Protein 4IAB (pdb70)

CATH classification: 2.40.128.490

Secondary structure (DSSP, 8-state):
------S------EEEEEEEEE-SSTTS--EEEEEEEEEEE-TTSEEEEE--TTS---EEEEEEEEEEETTEEEEEEEEESS---TTEEEEEEE---TT---EEEEEEE-TT--EEEEEEEEEEEE----S--TT---/-------EEEEEEEEE-SSSSSPPEEEEEEEEEEE-TTSEEEEE--TTS---EEEEEEEEEEETTEEEEEEEEESS---TTEEEEEEE---TT---EEEEEEE-TT--EEEEEEEEEEEE----S--TT---/-PPP---EEEEEEEEE-SSSSS--EEEEEEEEEEE-TTSEEEEE--TTS---EEEEEEEEEEETTEEEEEEEEESS---TTEEEEEEE---TT---EEEEEEE-TTSSEEEEEEEEEEEE----S--TT---/----EEEEEEEEE-SSSSS--EEEEEEEEEEE-TTSEEEEE--TTS---EEEEEEEEEEETTEEEEEEEEESS---TTEEEEEEE---TT---EEEEEEE-TTS-EEEEEEEEEEEE----SPPTT---

Solvent-accessible surface area: 28502 Å² total

Structure (mmCIF, N/CA/C/O backbone):
data_4IAB
#
_entry.id   4IAB
#
_cell.length_a   43.731
_cell.length_b   213.875
_cell.length_c   153.643
_cell.angle_alpha   90.00
_cell.angle_beta   90.00
_cell.angle_gamma   90.00
#
_symmetry.space_group_name_H-M   'C 2 2 21'
#
loop_
_entity.id
_entity.type
_entity.pdbx_description
1 polymer 'hypothetical protein'
2 non-polymer 'UNKNOWN LIGAND'
3 non-polymer GLYCEROL
4 non-polymer DI(HYDROXYETHYL)ETHER
5 water water
#
loop_
_atom_site.group_PDB
_atom_site.id
_atom_site.type_symbol
_atom_site.label_atom_id
_atom_site.label_alt_id
_atom_site.label_comp_id
_atom_site.label_asym_id
_atom_site.label_entity_id
_atom_site.label_seq_id
_atom_site.pdbx_PDB_ins_code
_atom_site.Cartn_x
_atom_site.Cartn_y
_atom_site.Cartn_z
_atom_site.occupancy
_atom_site.B_iso_or_equiv
_atom_site.auth_seq_id
_atom_site.auth_comp_id
_atom_site.auth_asym_id
_atom_site.auth_atom_id
_atom_site.pdbx_PDB_model_num
ATOM 1 N N . GLY A 1 1 ? 7.834 71.055 124.566 1.00 26.86 0 GLY A N 1
ATOM 2 C CA . GLY A 1 1 ? 8.275 71.915 123.442 1.00 28.50 0 GLY A CA 1
ATOM 3 C C . GLY A 1 1 ? 9.000 73.099 123.997 1.00 27.94 0 GLY A C 1
ATOM 4 O O . GLY A 1 1 ? 8.851 73.426 125.198 1.00 29.58 0 GLY A O 1
ATOM 5 N N . GLN A 1 2 ? 9.782 73.730 123.135 1.00 27.06 23 GLN A N 1
ATOM 6 C CA . GLN A 1 2 ? 10.670 74.810 123.528 1.00 25.33 23 GLN A CA 1
ATOM 7 C C . GLN A 1 2 ? 10.257 76.158 122.944 1.00 26.93 23 GLN A C 1
ATOM 8 O O . GLN A 1 2 ? 9.964 76.212 121.743 1.00 28.49 23 GLN A O 1
ATOM 14 N N . GLU A 1 3 ? 10.261 77.234 123.724 1.00 24.37 24 GLU A N 1
ATOM 15 C CA . GLU A 1 3 ? 10.110 78.583 123.096 1.00 26.12 24 GLU A CA 1
ATOM 16 C C . GLU A 1 3 ? 11.297 78.863 122.170 1.00 29.28 24 GLU A C 1
ATOM 17 O O . GLU A 1 3 ? 12.365 78.287 122.323 1.00 27.65 24 GLU A O 1
ATOM 23 N N . SER A 1 4 ? 11.095 79.733 121.186 1.00 28.14 25 SER A N 1
ATOM 24 C CA . SER A 1 4 ? 12.167 80.044 120.250 1.00 32.09 25 SER A CA 1
ATOM 25 C C . SER A 1 4 ? 13.491 80.410 120.952 1.00 31.75 25 SER A C 1
ATOM 26 O O . SER A 1 4 ? 13.501 81.276 121.804 1.00 27.02 25 SER A O 1
ATOM 29 N N . ALA A 1 5 ? 14.584 79.731 120.563 1.00 31.09 26 ALA A N 1
ATOM 30 C CA . ALA A 1 5 ? 15.938 80.025 121.028 1.00 31.93 26 ALA A CA 1
ATOM 31 C C . ALA A 1 5 ? 16.703 80.961 120.082 1.00 34.37 26 ALA A C 1
ATOM 32 O O . ALA A 1 5 ? 17.899 81.202 120.301 1.00 32.95 26 ALA A O 1
ATOM 34 N N . GLU A 1 6 ? 16.020 81.467 119.050 1.00 31.86 27 GLU A N 1
ATOM 35 C CA . GLU A 1 6 ? 16.679 82.212 117.955 1.00 35.06 27 GLU A CA 1
ATOM 36 C C . GLU A 1 6 ? 16.846 83.689 118.297 1.00 34.60 27 GLU A C 1
ATOM 37 O O . GLU A 1 6 ? 16.149 84.562 117.781 1.00 37.28 27 GLU A O 1
ATOM 43 N N . PHE A 1 7 ? 17.797 83.932 119.179 1.00 28.01 28 PHE A N 1
ATOM 44 C CA . PHE A 1 7 ? 18.206 85.252 119.610 1.00 24.53 28 PHE A CA 1
ATOM 45 C C . PHE A 1 7 ? 19.614 85.078 120.127 1.00 23.04 28 PHE A C 1
ATOM 46 O O . PHE A 1 7 ? 20.000 83.984 120.514 1.00 25.54 28 PHE A O 1
ATOM 54 N N . ARG A 1 8 ? 20.368 86.156 120.184 1.00 22.92 29 ARG A N 1
ATOM 55 C CA . ARG A 1 8 ? 21.695 86.109 120.792 1.00 24.04 29 ARG A CA 1
ATOM 56 C C . ARG A 1 8 ? 21.541 86.496 122.257 1.00 20.85 29 ARG A C 1
ATOM 57 O O . ARG A 1 8 ? 21.102 87.605 122.536 1.00 20.71 29 ARG A O 1
ATOM 65 N N . PRO A 1 9 ? 21.804 85.561 123.173 1.00 23.73 30 PRO A N 1
ATOM 66 C CA . PRO A 1 9 ? 21.507 85.875 124.584 1.00 21.13 30 PRO A CA 1
ATOM 67 C C . PRO A 1 9 ? 22.210 87.140 125.084 1.00 22.02 30 PRO A C 1
ATOM 68 O O . PRO A 1 9 ? 23.388 87.345 124.853 1.00 22.91 30 PRO A O 1
ATOM 72 N N . ALA A 1 10 ? 21.437 87.984 125.757 1.00 20.45 31 ALA A N 1
ATOM 73 C CA . ALA A 1 10 ? 21.916 89.205 126.355 1.00 17.75 31 ALA A CA 1
ATOM 74 C C . ALA A 1 10 ? 22.031 88.983 127.850 1.00 19.21 31 ALA A C 1
ATOM 75 O O . ALA A 1 10 ? 21.391 88.054 128.407 1.00 18.78 31 ALA A O 1
ATOM 77 N N . GLU A 1 11 ? 22.748 89.895 128.493 1.00 19.40 32 GLU A N 1
ATOM 78 C CA . GLU A 1 11 ? 23.007 89.786 129.948 1.00 19.70 32 GLU A CA 1
ATOM 79 C C . GLU A 1 11 ? 21.895 90.374 130.776 1.00 19.10 32 GLU A C 1
ATOM 80 O O . GLU A 1 11 ? 22.104 91.332 131.547 1.00 19.41 32 GLU A O 1
ATOM 86 N N . LEU A 1 12 ? 20.714 89.812 130.620 1.00 18.40 33 LEU A N 1
ATOM 87 C CA . LEU A 1 12 ? 19.525 90.317 131.311 1.00 19.28 33 LEU A CA 1
ATOM 88 C C . LEU A 1 12 ? 19.477 89.933 132.783 1.00 17.36 33 LEU A C 1
ATOM 89 O O . LEU A 1 12 ? 18.984 90.699 133.607 1.00 16.32 33 LEU A O 1
ATOM 94 N N . ALA A 1 13 ? 19.910 88.718 133.092 1.00 16.92 34 ALA A N 1
ATOM 95 C CA . ALA A 1 13 ? 19.816 88.230 134.472 1.00 15.61 34 ALA A CA 1
ATOM 96 C C . ALA A 1 13 ? 20.601 89.124 135.416 1.00 16.93 34 ALA A C 1
ATOM 97 O O . ALA A 1 13 ? 21.729 89.498 135.119 1.00 18.89 34 ALA A O 1
ATOM 99 N N . GLY A 1 14 ? 20.003 89.418 136.547 1.00 17.76 35 GLY A N 1
ATOM 100 C CA . GLY A 1 14 ? 20.627 90.324 137.522 1.00 18.46 35 GLY A CA 1
ATOM 101 C C . GLY A 1 14 ? 19.587 90.960 138.412 1.00 16.68 35 GLY A C 1
ATOM 102 O O . GLY A 1 14 ? 18.363 90.755 138.271 1.00 16.08 35 GLY A O 1
ATOM 103 N N . ILE A 1 15 ? 20.083 91.709 139.378 1.00 12.60 36 ILE A N 1
ATOM 104 C CA . ILE A 1 15 ? 19.254 92.582 140.175 1.00 12.98 36 ILE A CA 1
ATOM 105 C C . ILE A 1 15 ? 19.484 93.986 139.633 1.00 15.26 36 ILE A C 1
ATOM 106 O O . ILE A 1 15 ? 20.618 94.447 139.583 1.00 13.04 36 ILE A O 1
ATOM 111 N N . TRP A 1 16 ? 18.424 94.668 139.271 1.00 12.17 37 TRP A N 1
ATOM 112 C CA . TRP A 1 16 ? 18.472 95.961 138.605 1.00 12.60 37 TRP A CA 1
ATOM 113 C C . TRP A 1 16 ? 17.792 97.017 139.471 1.00 13.10 37 TRP A C 1
ATOM 114 O O . TRP A 1 16 ? 16.743 96.739 140.093 1.00 15.99 37 TRP A O 1
ATOM 125 N N . GLN A 1 17 ? 18.386 98.204 139.528 1.00 12.52 38 GLN A N 1
ATOM 126 C CA . GLN A 1 17 ? 17.841 99.281 140.335 1.00 12.81 38 GLN A CA 1
ATOM 127 C C . GLN A 1 17 ? 17.324 100.370 139.434 1.00 15.13 38 GLN A C 1
ATOM 128 O O . GLN A 1 17 ? 18.021 100.849 138.544 1.00 14.17 38 GLN A O 1
ATOM 134 N N . LEU A 1 18 ? 16.087 100.776 139.667 1.00 14.68 39 LEU A N 1
ATOM 135 C CA . LEU A 1 18 ? 15.455 101.799 138.840 1.00 14.26 39 LEU A CA 1
ATOM 136 C C . LEU A 1 18 ? 16.131 103.138 139.107 1.00 14.73 39 LEU A C 1
ATOM 137 O O . LEU A 1 18 ? 16.385 103.465 140.236 1.00 15.48 39 LEU A O 1
ATOM 142 N N . CYS A 1 19 ? 16.413 103.882 138.051 1.00 14.33 40 CYS A N 1
ATOM 143 C CA . CYS A 1 19 ? 16.984 105.201 138.142 1.00 14.36 40 CYS A CA 1
ATOM 144 C C . CYS A 1 19 ? 16.048 106.293 137.614 1.00 14.49 40 CYS A C 1
ATOM 145 O O . CYS A 1 19 ? 15.083 106.057 136.893 1.00 16.89 40 CYS A O 1
ATOM 148 N N . HIS A 1 20 ? 16.352 107.493 138.041 1.00 16.65 41 HIS A N 1
ATOM 149 C CA . HIS A 1 20 ? 15.692 108.656 137.504 1.00 18.70 41 HIS A CA 1
ATOM 150 C C . HIS A 1 20 ? 16.711 109.788 137.333 1.00 17.83 41 HIS A C 1
ATOM 151 O O . HIS A 1 20 ? 17.900 109.597 137.528 1.00 18.39 41 HIS A O 1
ATOM 158 N N . TYR A 1 21 ? 16.225 110.932 136.878 1.00 18.32 42 TYR A N 1
ATOM 159 C CA . TYR A 1 21 ? 17.066 112.024 136.488 1.00 18.64 42 TYR A CA 1
ATOM 160 C C . TYR A 1 21 ? 16.785 113.214 137.401 1.00 20.44 42 TYR A C 1
ATOM 161 O O . TYR A 1 21 ? 15.628 113.631 137.536 1.00 22.23 42 TYR A O 1
ATOM 170 N N . VAL A 1 22 ? 17.844 113.700 138.029 1.00 19.64 43 VAL A N 1
ATOM 171 C CA . VAL A 1 22 ? 17.751 114.694 139.087 1.00 19.86 43 VAL A CA 1
ATOM 172 C C . VAL A 1 22 ? 18.514 115.948 138.725 1.00 21.97 43 VAL A C 1
ATOM 173 O O . VAL A 1 22 ? 19.695 115.903 138.381 1.00 22.22 43 VAL A O 1
ATOM 177 N N . SER A 1 23 ? 17.840 117.076 138.851 1.00 23.10 44 SER A N 1
ATOM 178 C CA A SER A 1 23 ? 18.392 118.370 138.633 0.67 23.40 44 SER A CA 1
ATOM 179 C CA B SER A 1 23 ? 18.404 118.385 138.640 0.33 24.45 44 SER A CA 1
ATOM 180 C C . SER A 1 23 ? 18.101 119.286 139.834 1.00 25.71 44 SER A C 1
ATOM 181 O O . SER A 1 23 ? 17.067 119.175 140.446 1.00 25.37 44 SER A O 1
ATOM 186 N N . GLU A 1 24 ? 19.026 120.163 140.169 1.00 29.33 45 GLU A N 1
ATOM 187 C CA A GLU A 1 24 ? 18.853 121.090 141.293 0.50 32.44 45 GLU A CA 1
ATOM 188 C CA B GLU A 1 24 ? 18.803 121.044 141.323 0.50 32.24 45 GLU A CA 1
ATOM 189 C C . GLU A 1 24 ? 18.094 122.304 140.850 1.00 33.09 45 GLU A C 1
ATOM 190 O O . GLU A 1 24 ? 17.603 123.092 141.686 1.00 36.07 45 GLU A O 1
ATOM 201 N N . ILE A 1 25 ? 18.009 122.455 139.526 1.00 32.97 46 ILE A N 1
ATOM 202 C CA . ILE A 1 25 ? 17.480 123.621 138.837 1.00 38.38 46 ILE A CA 1
ATOM 203 C C . ILE A 1 25 ? 16.229 123.336 137.985 1.00 40.25 46 ILE A C 1
ATOM 204 O O . ILE A 1 25 ? 16.227 122.381 137.192 1.00 38.88 46 ILE A O 1
ATOM 209 N N . PRO A 1 26 ? 15.184 124.197 138.089 1.00 46.33 47 PRO A N 1
ATOM 210 C CA . PRO A 1 26 ? 13.838 123.947 137.488 1.00 48.00 47 PRO A CA 1
ATOM 211 C C . PRO A 1 26 ? 13.823 123.401 136.040 1.00 54.62 47 PRO A C 1
ATOM 212 O O . PRO A 1 26 ? 13.232 122.346 135.776 1.00 65.02 47 PRO A O 1
ATOM 216 N N . ASP A 1 27 ? 14.475 124.082 135.119 1.00 56.68 48 ASP A N 1
ATOM 217 C CA . ASP A 1 27 ? 14.150 123.839 133.701 1.00 66.52 48 ASP A CA 1
ATOM 218 C C . ASP A 1 27 ? 15.261 123.130 132.960 1.00 60.07 48 ASP A C 1
ATOM 219 O O . ASP A 1 27 ? 15.327 123.185 131.736 1.00 65.24 48 ASP A O 1
ATOM 224 N N . VAL A 1 28 ? 16.128 122.461 133.712 1.00 50.31 49 VAL A N 1
ATOM 225 C CA . VAL A 1 28 ? 17.320 121.859 133.170 1.00 45.21 49 VAL A CA 1
ATOM 226 C C . VAL A 1 28 ? 17.214 120.365 133.372 1.00 46.13 49 VAL A C 1
ATOM 227 O O . VAL A 1 28 ? 16.799 119.946 134.455 1.00 39.86 49 VAL A O 1
ATOM 231 N N . PRO A 1 29 ? 17.574 119.566 132.347 1.00 41.52 50 PRO A N 1
ATOM 232 C CA . PRO A 1 29 ? 17.541 118.106 132.503 1.00 40.90 50 PRO A CA 1
ATOM 233 C C . PRO A 1 29 ? 18.541 117.558 133.537 1.00 39.13 50 PRO A C 1
ATOM 234 O O . PRO A 1 29 ? 19.666 118.051 133.690 1.00 37.41 50 PRO A O 1
ATOM 238 N N . GLY A 1 30 ? 18.101 116.524 134.227 1.00 34.92 51 GLY A N 1
ATOM 239 C CA . GLY A 1 30 ? 18.823 115.991 135.349 1.00 31.40 51 GLY A CA 1
ATOM 240 C C . GLY A 1 30 ? 19.847 114.935 134.994 1.00 33.91 51 GLY A C 1
ATOM 241 O O . GLY A 1 30 ? 19.927 114.466 133.846 1.00 29.10 51 GLY A O 1
ATOM 242 N N . ILE A 1 31 ? 20.623 114.546 135.998 1.00 25.90 52 ILE A N 1
ATOM 243 C CA . ILE A 1 31 ? 21.566 113.471 135.811 1.00 26.02 52 ILE A CA 1
ATOM 244 C C . ILE A 1 31 ? 21.049 112.224 136.523 1.00 24.50 52 ILE A C 1
ATOM 245 O O . ILE A 1 31 ? 20.218 112.292 137.443 1.00 22.01 52 ILE A O 1
ATOM 250 N N . LEU A 1 32 ? 21.594 111.093 136.094 1.00 23.23 53 LEU A N 1
ATOM 251 C CA . LEU A 1 32 ? 21.121 109.799 136.518 1.00 20.50 53 LEU A CA 1
ATOM 252 C C . LEU A 1 32 ? 21.396 109.547 137.979 1.00 20.77 53 LEU A C 1
ATOM 253 O O . LEU A 1 32 ? 22.526 109.680 138.433 1.00 21.62 53 LEU A O 1
ATOM 258 N N . LYS A 1 33 ? 20.346 109.202 138.730 1.00 18.99 54 LYS A N 1
ATOM 259 C CA . LYS A 1 33 ? 20.485 108.866 140.134 1.00 18.24 54 LYS A CA 1
ATOM 260 C C . LYS A 1 33 ? 19.638 107.644 140.431 1.00 19.38 54 LYS A C 1
ATOM 261 O O . LYS A 1 33 ? 18.582 107.476 139.845 1.00 17.90 54 LYS A O 1
ATOM 267 N N . PRO A 1 34 ? 20.068 106.805 141.392 1.00 17.18 55 PRO A N 1
ATOM 268 C CA . PRO A 1 34 ? 19.325 105.591 141.708 1.00 17.11 55 PRO A CA 1
ATOM 269 C C . PRO A 1 34 ? 18.094 105.854 142.573 1.00 16.77 55 PRO A C 1
ATOM 270 O O . PRO A 1 34 ? 18.088 106.748 143.446 1.00 19.19 55 PRO A O 1
ATOM 274 N N . SER A 1 35 ? 17.064 105.052 142.385 1.00 18.85 56 SER A N 1
ATOM 275 C CA A SER A 1 35 ? 15.853 105.256 143.199 0.50 17.86 56 SER A CA 1
ATOM 276 C CA B SER A 1 35 ? 15.802 105.191 143.104 0.50 19.08 56 SER A CA 1
ATOM 277 C C . SER A 1 35 ? 15.560 104.025 144.068 1.00 17.92 56 SER A C 1
ATOM 278 O O . SER A 1 35 ? 16.482 103.361 144.490 1.00 22.63 56 SER A O 1
ATOM 283 N N . ASN A 1 36 ? 14.287 103.749 144.380 1.00 18.13 57 ASN A N 1
ATOM 284 C CA . ASN A 1 36 ? 13.914 102.817 145.424 1.00 19.21 57 ASN A CA 1
ATOM 285 C C . ASN A 1 36 ? 13.304 101.508 144.944 1.00 17.68 57 ASN A C 1
ATOM 286 O O . ASN A 1 36 ? 12.811 100.734 145.743 1.00 16.85 57 ASN A O 1
ATOM 291 N N . THR A 1 37 ? 13.388 101.251 143.647 1.00 15.91 58 THR A N 1
ATOM 292 C CA . THR A 1 37 ? 12.689 100.138 143.033 1.00 15.90 58 THR A CA 1
ATOM 293 C C . THR A 1 37 ? 13.705 99.208 142.405 1.00 14.73 58 THR A C 1
ATOM 294 O O . THR A 1 37 ? 14.711 99.663 141.831 1.00 13.45 58 THR A O 1
ATOM 298 N N . PHE A 1 38 ? 13.431 97.906 142.498 1.00 12.05 59 PHE A N 1
ATOM 299 C CA . PHE A 1 38 ? 14.322 96.845 142.008 1.00 12.57 59 PHE A CA 1
ATOM 300 C C . PHE A 1 38 ? 13.573 95.885 141.108 1.00 14.57 59 PHE A C 1
ATOM 301 O O . PHE A 1 38 ? 12.387 95.578 141.345 1.00 14.50 59 PHE A O 1
ATOM 309 N N . LYS A 1 39 ? 14.234 95.445 140.066 1.00 12.34 60 LYS A N 1
ATOM 310 C CA . LYS A 1 39 ? 13.751 94.351 139.222 1.00 13.60 60 LYS A CA 1
ATOM 311 C C . LYS A 1 39 ? 14.750 93.195 139.322 1.00 12.94 60 LYS A C 1
ATOM 312 O O . LYS A 1 39 ? 15.960 93.337 139.006 1.00 15.68 60 LYS A O 1
ATOM 318 N N . VAL A 1 40 ? 14.273 92.058 139.810 1.00 13.47 61 VAL A N 1
ATOM 319 C CA . VAL A 1 40 ? 15.041 90.848 139.841 1.00 12.63 61 VAL A CA 1
ATOM 320 C C . VAL A 1 40 ? 14.688 90.043 138.604 1.00 14.59 61 VAL A C 1
ATOM 321 O O . VAL A 1 40 ? 13.541 89.625 138.451 1.00 17.45 61 VAL A O 1
ATOM 325 N N . LEU A 1 41 ? 15.643 89.933 137.690 1.00 14.12 62 LEU A N 1
ATOM 326 C CA . LEU A 1 41 ? 15.570 89.040 136.528 1.00 14.92 62 LEU A CA 1
ATOM 327 C C . LEU A 1 41 ? 16.404 87.829 136.884 1.00 17.19 62 LEU A C 1
ATOM 328 O O . LEU A 1 41 ? 17.635 87.863 136.826 1.00 15.89 62 LEU A O 1
ATOM 333 N N . SER A 1 42 ? 15.749 86.781 137.325 1.00 16.62 63 SER A N 1
ATOM 334 C CA . SER A 1 42 ? 16.495 85.633 137.882 1.00 18.03 63 SER A CA 1
ATOM 335 C C . SER A 1 42 ? 17.178 84.829 136.791 1.00 19.36 63 SER A C 1
ATOM 336 O O . SER A 1 42 ? 16.789 84.883 135.602 1.00 17.99 63 SER A O 1
ATOM 339 N N . ASP A 1 43 ? 18.215 84.079 137.184 1.00 19.27 64 ASP A N 1
ATOM 340 C CA . ASP A 1 43 ? 18.860 83.130 136.262 1.00 18.78 64 ASP A CA 1
ATOM 341 C C . ASP A 1 43 ? 17.909 82.050 135.751 1.00 20.50 64 ASP A C 1
ATOM 342 O O . ASP A 1 43 ? 18.181 81.407 134.716 1.00 23.07 64 ASP A O 1
ATOM 347 N N . ASP A 1 44 ? 16.816 81.812 136.439 1.00 20.29 65 ASP A N 1
ATOM 348 C CA . ASP A 1 44 ? 15.881 80.745 136.050 1.00 20.06 65 ASP A CA 1
ATOM 349 C C . ASP A 1 44 ? 14.551 81.290 135.497 1.00 19.92 65 ASP A C 1
ATOM 350 O O . ASP A 1 44 ? 13.525 80.614 135.548 1.00 19.33 65 ASP A O 1
ATOM 355 N N . GLY A 1 45 ? 14.606 82.493 134.913 1.00 18.24 66 GLY A N 1
ATOM 356 C CA . GLY A 1 45 ? 13.508 82.990 134.068 1.00 16.71 66 GLY A CA 1
ATOM 357 C C . GLY A 1 45 ? 12.323 83.635 134.728 1.00 16.91 66 GLY A C 1
ATOM 358 O O . GLY A 1 45 ? 11.261 83.778 134.116 1.00 16.51 66 GLY A O 1
ATOM 359 N N . ARG A 1 46 ? 12.488 84.041 135.979 1.00 16.13 67 ARG A N 1
ATOM 360 C CA . ARG A 1 46 ? 11.433 84.700 136.748 1.00 15.67 67 ARG A CA 1
ATOM 361 C C . ARG A 1 46 ? 11.715 86.177 136.916 1.00 14.16 67 ARG A C 1
ATOM 362 O O . ARG A 1 46 ? 12.879 86.568 137.024 1.00 16.18 67 ARG A O 1
ATOM 370 N N . ILE A 1 47 ? 10.663 86.986 136.891 1.00 14.78 68 ILE A N 1
ATOM 371 C CA . ILE A 1 47 ? 10.788 88.428 137.086 1.00 15.44 68 ILE A CA 1
ATOM 372 C C . ILE A 1 47 ? 9.956 88.871 138.282 1.00 14.13 68 ILE A C 1
ATOM 373 O O . ILE A 1 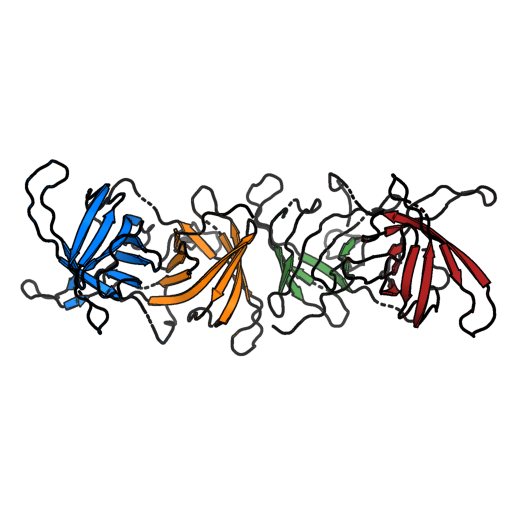47 ? 8.780 88.463 138.457 1.00 15.05 68 ILE A O 1
ATOM 378 N N . VAL A 1 48 ? 10.570 89.701 139.126 1.00 14.46 69 VAL A N 1
ATOM 379 C CA . VAL A 1 48 ? 9.853 90.355 140.221 1.00 14.06 69 VAL A CA 1
ATOM 380 C C . VAL A 1 48 ? 10.273 91.833 140.273 1.00 13.67 69 VAL A C 1
ATOM 381 O O . VAL A 1 48 ? 11.473 92.107 140.273 1.00 14.09 69 VAL A O 1
ATOM 385 N N . ASN A 1 49 ? 9.292 92.743 140.328 1.00 13.31 70 ASN A N 1
ATOM 386 C CA . ASN A 1 49 ? 9.503 94.156 140.618 1.00 13.40 70 ASN A CA 1
ATOM 387 C C . ASN A 1 49 ? 9.098 94.413 142.030 1.00 13.52 70 ASN A C 1
ATOM 388 O O . ASN A 1 49 ? 8.007 93.992 142.449 1.00 13.49 70 ASN A O 1
ATOM 393 N N . PHE A 1 50 ? 9.948 95.100 142.782 1.00 13.54 71 PHE A N 1
ATOM 394 C CA . PHE A 1 50 ? 9.557 95.546 144.119 1.00 13.70 71 PHE A CA 1
ATOM 395 C C . PHE A 1 50 ? 10.197 96.890 144.496 1.00 13.63 71 PHE A C 1
ATOM 396 O O . PHE A 1 50 ? 11.187 97.313 143.925 1.00 15.06 71 PHE A O 1
ATOM 404 N N . THR A 1 51 ? 9.508 97.566 145.405 1.00 16.12 72 THR A N 1
ATOM 405 C CA . THR A 1 51 ? 9.815 98.931 145.817 1.00 15.30 72 THR A CA 1
ATOM 406 C C . THR A 1 51 ? 9.944 99.000 147.326 1.00 16.20 72 THR A C 1
ATOM 407 O O . THR A 1 51 ? 9.125 98.508 148.092 1.00 16.41 72 THR A O 1
ATOM 427 N N . ILE A 1 53 ? 9.998 100.990 150.770 1.00 24.75 74 ILE A N 1
ATOM 428 C CA . ILE A 1 53 ? 9.320 102.117 151.374 1.00 29.16 74 ILE A CA 1
ATOM 429 C C . ILE A 1 53 ? 10.040 102.378 152.664 1.00 32.18 74 ILE A C 1
ATOM 430 O O . ILE A 1 53 ? 9.851 101.618 153.613 1.00 29.36 74 ILE A O 1
ATOM 435 N N . PRO A 1 54 ? 10.899 103.423 152.704 1.00 41.47 75 PRO A N 1
ATOM 436 C CA . PRO A 1 54 ? 11.788 103.715 153.839 1.00 47.34 75 PRO A CA 1
ATOM 437 C C . PRO A 1 54 ? 11.084 103.611 155.185 1.00 41.38 75 PRO A C 1
ATOM 438 O O . PRO A 1 54 ? 9.933 104.057 155.338 1.00 34.77 75 PRO A O 1
ATOM 442 N N . GLY A 1 55 ? 11.739 102.910 156.114 1.00 33.22 76 GLY A N 1
ATOM 443 C CA . GLY A 1 55 ? 11.130 102.647 157.424 1.00 35.56 76 GLY A CA 1
ATOM 444 C C . GLY A 1 55 ? 9.908 101.733 157.458 1.00 31.23 76 GLY A C 1
ATOM 445 O O . GLY A 1 55 ? 9.348 101.514 158.525 1.00 31.10 76 GLY A O 1
ATOM 446 N N . LYS A 1 56 ? 9.490 101.172 156.316 1.00 29.29 77 LYS A N 1
ATOM 447 C CA . LYS A 1 56 ? 8.277 100.336 156.240 1.00 23.99 77 LYS A CA 1
ATOM 448 C C . LYS A 1 56 ? 8.541 99.039 155.429 1.00 21.75 77 LYS A C 1
ATOM 449 O O . LYS A 1 56 ? 9.651 98.887 154.925 1.00 23.16 77 LYS A O 1
ATOM 453 N N . ASP A 1 57 ? 7.531 98.166 155.302 1.00 22.87 78 ASP A N 1
ATOM 454 C CA . ASP A 1 57 ? 7.683 96.922 154.551 1.00 22.19 78 ASP A CA 1
ATOM 455 C C . ASP A 1 57 ? 7.808 97.230 153.062 1.00 21.40 78 ASP A C 1
ATOM 456 O O . ASP A 1 57 ? 7.015 97.990 152.526 1.00 19.43 78 ASP A O 1
ATOM 461 N N . ALA A 1 58 ? 8.793 96.669 152.383 1.00 16.46 79 ALA A N 1
ATOM 462 C CA . ALA A 1 58 ? 8.886 96.778 150.931 1.00 15.67 79 ALA A CA 1
ATOM 463 C C . ALA A 1 58 ? 7.755 96.013 150.314 1.00 15.21 79 ALA A C 1
ATOM 464 O O . ALA A 1 58 ? 7.202 95.106 150.949 1.00 16.35 79 ALA A O 1
ATOM 466 N N . ILE A 1 59 ? 7.407 96.352 149.092 1.00 14.93 80 ILE A N 1
ATOM 467 C CA . ILE A 1 59 ? 6.260 95.709 148.404 1.00 15.73 80 ILE A CA 1
ATOM 468 C C . ILE A 1 59 ? 6.574 95.234 147.004 1.00 15.50 80 ILE A C 1
ATOM 469 O O . ILE A 1 59 ? 7.212 95.927 146.234 1.00 16.95 80 ILE A O 1
ATOM 474 N N . ILE A 1 60 ? 6.149 94.021 146.665 1.00 16.53 81 ILE A N 1
ATOM 475 C CA . ILE A 1 60 ? 6.194 93.565 145.313 1.00 15.62 81 ILE A CA 1
ATOM 476 C C . ILE A 1 60 ? 5.093 94.279 144.521 1.00 15.28 81 ILE A C 1
ATOM 477 O O . ILE A 1 60 ? 3.931 94.364 144.979 1.00 17.16 81 ILE A O 1
ATOM 482 N N . THR A 1 61 ? 5.441 94.793 143.356 1.00 16.07 82 THR A N 1
ATOM 483 C CA . THR A 1 61 ? 4.458 95.502 142.509 1.00 18.43 82 THR A CA 1
ATOM 484 C C . THR A 1 61 ? 4.161 94.762 141.213 1.00 18.36 82 THR A C 1
ATOM 485 O O . THR A 1 61 ? 3.207 95.089 140.548 1.00 19.99 82 THR A O 1
ATOM 489 N N . GLY A 1 62 ? 4.907 93.728 140.907 1.00 18.23 83 GLY A N 1
ATOM 490 C CA . GLY A 1 62 ? 4.673 92.949 139.704 1.00 18.05 83 GLY A CA 1
ATOM 491 C C . GLY A 1 62 ? 5.506 91.711 139.670 1.00 17.91 83 GLY A C 1
ATOM 492 O O . GLY A 1 62 ? 6.635 91.723 140.182 1.00 16.52 83 GLY A O 1
ATOM 493 N N . TYR A 1 63 ? 4.990 90.620 139.129 1.00 18.68 84 TYR A N 1
ATOM 494 C CA . TYR A 1 63 ? 5.828 89.432 138.998 1.00 18.48 84 TYR A CA 1
ATOM 495 C C . TYR A 1 63 ? 5.322 88.571 137.886 1.00 22.88 84 TYR A C 1
ATOM 496 O O . TYR A 1 63 ? 4.148 88.682 137.494 1.00 22.75 84 TYR A O 1
ATOM 505 N N . GLY A 1 64 ? 6.200 87.680 137.451 1.00 18.30 85 GLY A N 1
ATOM 506 C CA . GLY A 1 64 ? 5.876 86.719 136.386 1.00 20.14 85 GLY A CA 1
ATOM 507 C C . GLY A 1 64 ? 7.100 85.989 135.913 1.00 16.77 85 GLY A C 1
ATOM 508 O O . GLY A 1 64 ? 8.035 85.745 136.672 1.00 16.97 85 GLY A O 1
ATOM 509 N N . THR A 1 65 ? 7.102 85.631 134.626 1.00 16.12 86 THR A N 1
ATOM 510 C CA . THR A 1 65 ? 8.225 85.014 133.994 1.00 15.02 86 THR A CA 1
ATOM 511 C C . THR A 1 65 ? 8.736 85.936 132.907 1.00 14.21 86 THR A C 1
ATOM 512 O O . THR A 1 65 ? 8.043 86.864 132.482 1.00 16.76 86 THR A O 1
ATOM 516 N N . TYR A 1 66 ? 9.960 85.685 132.441 1.00 14.40 87 TYR A N 1
ATOM 517 C CA . TYR A 1 66 ? 10.461 86.474 131.294 1.00 15.14 87 TYR A CA 1
ATOM 518 C C . TYR A 1 66 ? 11.204 85.577 130.341 1.00 15.59 87 TYR A C 1
ATOM 519 O O . TYR A 1 66 ? 11.664 84.518 130.707 1.00 16.82 87 TYR A O 1
ATOM 528 N N . GLN A 1 67 ? 11.324 86.046 129.111 1.00 15.65 88 GLN A N 1
ATOM 529 C CA . GLN A 1 67 ? 11.867 85.297 128.011 1.00 15.48 88 GLN A CA 1
ATOM 530 C C . GLN A 1 67 ? 12.419 86.257 126.964 1.00 16.65 88 GLN A C 1
ATOM 531 O O . GLN A 1 67 ? 11.693 87.085 126.421 1.00 17.09 88 GLN A O 1
ATOM 537 N N . GLN A 1 68 ? 13.702 86.137 126.644 1.00 17.50 89 GLN A N 1
ATOM 538 C CA . GLN A 1 68 ? 14.260 86.924 125.567 1.00 17.70 89 GLN A CA 1
ATOM 539 C C . GLN A 1 68 ? 13.621 86.469 124.230 1.00 17.81 89 GLN A C 1
ATOM 540 O O . GLN A 1 68 ? 13.394 85.272 123.994 1.00 18.53 89 GLN A O 1
ATOM 546 N N . LEU A 1 69 ? 13.388 87.440 123.365 1.00 17.66 90 LEU A N 1
ATOM 547 C CA . LEU A 1 69 ? 12.701 87.222 122.084 1.00 19.56 90 LEU A CA 1
ATOM 548 C C . LEU A 1 69 ? 13.579 87.466 120.889 1.00 21.60 90 LEU A C 1
ATOM 549 O O . LEU A 1 69 ? 13.565 86.696 119.924 1.00 22.06 90 LEU A O 1
ATOM 554 N N . THR A 1 70 ? 14.320 88.560 120.945 1.00 20.90 91 THR A N 1
ATOM 555 C CA . THR A 1 70 ? 15.245 88.951 119.897 1.00 22.75 91 THR A CA 1
ATOM 556 C C . THR A 1 70 ? 16.523 89.453 120.537 1.00 22.09 91 THR A C 1
ATOM 557 O O . THR A 1 70 ? 16.656 89.463 121.767 1.00 19.99 91 THR A O 1
ATOM 561 N N . ASP A 1 71 ? 17.491 89.849 119.718 1.00 22.01 92 ASP A N 1
ATOM 562 C CA . ASP A 1 71 ? 18.733 90.353 120.272 1.00 19.84 92 ASP A CA 1
ATOM 563 C C . ASP A 1 71 ? 18.518 91.556 121.194 1.00 21.20 92 ASP A C 1
ATOM 564 O O . ASP A 1 71 ? 19.312 91.754 122.122 1.00 22.67 92 ASP A O 1
ATOM 569 N N . ASN A 1 72 ? 17.468 92.346 120.968 1.00 21.14 93 ASN A N 1
ATOM 570 C CA A ASN A 1 72 ? 17.226 93.495 121.850 0.67 19.55 93 ASN A CA 1
ATOM 571 C CA B ASN A 1 72 ? 17.209 93.545 121.753 0.33 19.62 93 ASN A CA 1
ATOM 572 C C . ASN A 1 72 ? 15.789 93.657 122.334 1.00 17.68 93 ASN A C 1
ATOM 573 O O . ASN A 1 72 ? 15.332 94.762 122.606 1.00 18.27 93 ASN A O 1
ATOM 582 N N . SER A 1 73 ? 15.105 92.529 122.533 1.00 19.85 94 SER A N 1
ATOM 583 C CA . SER A 1 73 ? 13.796 92.588 123.185 1.00 18.46 94 SER A CA 1
ATOM 584 C C . SER A 1 73 ? 13.553 91.335 123.961 1.00 17.84 94 SER A C 1
ATOM 585 O O . SER A 1 73 ? 14.069 90.252 123.618 1.00 18.44 94 SER A O 1
ATOM 588 N N . TYR A 1 74 ? 12.764 91.501 125.009 1.00 17.15 95 TYR A N 1
ATOM 589 C CA . TYR A 1 74 ? 12.301 90.381 125.823 1.00 17.77 95 TYR A CA 1
ATOM 590 C C . TYR A 1 74 ? 10.866 90.630 126.256 1.00 19.29 95 TYR A C 1
ATOM 591 O O . TYR A 1 74 ? 10.395 91.782 126.216 1.00 19.54 95 TYR A O 1
ATOM 600 N N . LYS A 1 75 ? 10.170 89.549 126.610 1.00 17.39 96 LYS A N 1
ATOM 601 C CA . LYS A 1 75 ? 8.822 89.677 127.177 1.00 17.74 96 LYS A CA 1
ATOM 602 C C . LYS A 1 75 ? 8.814 89.353 128.665 1.00 17.40 96 LYS A C 1
ATOM 603 O O . LYS A 1 75 ? 9.555 88.472 129.137 1.00 16.98 96 LYS A O 1
ATOM 609 N N . GLU A 1 76 ? 7.947 90.082 129.367 1.00 17.39 97 GLU A N 1
ATOM 610 C CA . GLU A 1 76 ? 7.530 89.782 130.734 1.00 16.59 97 GLU A CA 1
ATOM 611 C C . GLU A 1 76 ? 6.128 89.251 130.620 1.00 17.81 97 GLU A C 1
ATOM 612 O O . GLU A 1 76 ? 5.239 89.948 130.132 1.00 18.05 97 GLU A O 1
ATOM 618 N N . SER A 1 77 ? 5.959 88.011 131.041 1.00 18.50 98 SER A N 1
ATOM 619 C CA . SER A 1 77 ? 4.651 87.410 131.102 1.00 19.95 98 SER A CA 1
ATOM 620 C C . SER A 1 77 ? 4.159 87.641 132.516 1.00 20.64 98 SER A C 1
ATOM 621 O O . SER A 1 77 ? 4.518 86.929 133.440 1.00 19.81 98 SER A O 1
ATOM 624 N N . ILE A 1 78 ? 3.360 88.700 132.648 1.00 21.65 99 ILE A N 1
ATOM 625 C CA . ILE A 1 78 ? 2.998 89.256 133.944 1.00 22.95 99 ILE A CA 1
ATOM 626 C C . ILE A 1 78 ? 1.788 88.522 134.455 1.00 24.49 99 ILE A C 1
ATOM 627 O O . ILE A 1 78 ? 0.780 88.473 133.789 1.00 27.45 99 ILE A O 1
ATOM 632 N N . GLU A 1 79 ? 1.869 87.999 135.666 1.00 22.96 100 GLU A N 1
ATOM 633 C CA A GLU A 1 79 ? 0.729 87.425 136.342 0.33 23.71 100 GLU A CA 1
ATOM 634 C CA B GLU A 1 79 ? 0.715 87.412 136.307 0.67 24.52 100 GLU A CA 1
ATOM 635 C C . GLU A 1 79 ? -0.114 88.574 136.872 1.00 25.32 100 GLU A C 1
ATOM 636 O O . GLU A 1 79 ? -1.263 88.764 136.490 1.00 28.95 100 GLU A O 1
ATOM 647 N N . LYS A 1 80 ? 0.471 89.367 137.758 1.00 25.11 101 LYS A N 1
ATOM 648 C CA . LYS A 1 80 ? -0.256 90.488 138.340 1.00 25.99 101 LYS A CA 1
ATOM 649 C C . LYS A 1 80 ? 0.702 91.652 138.483 1.00 23.65 101 LYS A C 1
ATOM 650 O O . LYS A 1 80 ? 1.889 91.461 138.722 1.00 21.95 101 LYS A O 1
ATOM 656 N N . ASN A 1 81 ? 0.194 92.847 138.210 1.00 22.91 102 ASN A N 1
ATOM 657 C CA . ASN A 1 81 ? 0.987 94.051 138.307 1.00 20.18 102 ASN A CA 1
ATOM 658 C C . ASN A 1 81 ? 0.110 95.111 138.909 1.00 21.70 102 ASN A C 1
ATOM 659 O O . ASN A 1 81 ? -0.813 95.569 138.264 1.00 24.38 102 ASN A O 1
ATOM 664 N N . ILE A 1 82 ? 0.376 95.499 140.152 1.00 20.83 103 ILE A N 1
ATOM 665 C CA . ILE A 1 82 ? -0.470 96.524 140.785 1.00 21.47 103 ILE A CA 1
ATOM 666 C C . ILE A 1 82 ? -0.071 97.946 140.392 1.00 23.17 103 ILE A C 1
ATOM 667 O O . ILE A 1 82 ? -0.865 98.862 140.572 1.00 23.55 103 ILE A O 1
ATOM 672 N N . HIS A 1 83 ? 1.129 98.124 139.847 1.00 22.16 104 HIS A N 1
ATOM 673 C CA . HIS A 1 83 ? 1.552 99.428 139.292 1.00 22.73 104 HIS A CA 1
ATOM 674 C C . HIS A 1 83 ? 0.850 99.707 137.951 1.00 24.27 104 HIS A C 1
ATOM 675 O O . HIS A 1 83 ? 0.314 100.791 137.722 1.00 26.53 104 HIS A O 1
ATOM 682 N N . LEU A 1 84 ? 0.780 98.670 137.119 1.00 23.17 105 LEU A N 1
ATOM 683 C CA . LEU A 1 84 ? 0.215 98.712 135.800 1.00 24.13 105 LEU A CA 1
ATOM 684 C C . LEU A 1 84 ? -0.793 97.562 135.593 1.00 25.23 105 LEU A C 1
ATOM 685 O O . LEU A 1 84 ? -0.508 96.569 134.928 1.00 24.63 105 LEU A O 1
ATOM 690 N N . PRO A 1 85 ? -2.000 97.712 136.147 1.00 24.49 106 PRO A N 1
ATOM 691 C CA . PRO A 1 85 ? -2.951 96.575 136.170 1.00 28.44 106 PRO A CA 1
ATOM 692 C C . PRO A 1 85 ? -3.449 96.150 134.767 1.00 30.27 106 PRO A C 1
ATOM 693 O O . PRO A 1 85 ? -3.902 95.014 134.620 1.00 31.09 106 PRO A O 1
ATOM 710 N N . LEU A 1 87 ? -1.672 95.321 132.458 1.00 33.73 108 LEU A N 1
ATOM 711 C CA . LEU A 1 87 ? -0.791 94.213 132.042 1.00 34.69 108 LEU A CA 1
ATOM 712 C C . LEU A 1 87 ? -1.078 92.831 132.686 1.00 34.36 108 LEU A C 1
ATOM 713 O O . LEU A 1 87 ? -0.390 91.841 132.377 1.00 31.07 108 LEU A O 1
ATOM 718 N N . ASP A 1 88 ? -2.064 92.732 133.578 1.00 31.28 109 ASP A N 1
ATOM 719 C CA . ASP A 1 88 ? -2.318 91.441 134.240 1.00 34.35 109 ASP A CA 1
ATOM 720 C C . ASP A 1 88 ? -2.664 90.339 133.239 1.00 35.25 109 ASP A C 1
ATOM 721 O O . ASP A 1 88 ? -3.498 90.539 132.355 1.00 34.09 109 ASP A O 1
ATOM 726 N N . HIS A 1 89 ? -1.992 89.201 133.390 1.00 30.21 110 HIS A N 1
ATOM 727 C CA . HIS A 1 89 ? -2.189 88.019 132.541 1.00 32.28 110 HIS A CA 1
ATOM 728 C C . HIS A 1 89 ? -1.920 88.300 131.073 1.00 33.68 110 HIS A C 1
ATOM 729 O O . HIS A 1 89 ? -2.470 87.646 130.193 1.00 33.39 110 HIS A O 1
ATOM 736 N N . LYS A 1 90 ? -1.043 89.262 130.819 1.00 30.56 111 LYS A N 1
ATOM 737 C CA . LYS A 1 90 ? -0.637 89.592 129.480 1.00 33.22 111 LYS A CA 1
ATOM 738 C C . LYS A 1 90 ? 0.902 89.623 129.359 1.00 28.13 111 LYS A C 1
ATOM 739 O O . LYS A 1 90 ? 1.656 89.644 130.362 1.00 27.50 111 LYS A O 1
ATOM 743 N N . ASP A 1 91 ? 1.351 89.602 128.107 1.00 27.13 112 ASP A N 1
ATOM 744 C CA . ASP A 1 91 ? 2.757 89.772 127.805 1.00 27.29 112 ASP A CA 1
ATOM 745 C C . ASP A 1 91 ? 3.035 91.217 127.552 1.00 28.26 112 ASP A C 1
ATOM 746 O O . ASP A 1 91 ? 2.250 91.889 126.876 1.00 29.94 112 ASP A O 1
ATOM 751 N N . ASN A 1 92 ? 4.122 91.709 128.100 1.00 23.20 113 ASN A N 1
ATOM 752 C CA . ASN A 1 92 ? 4.599 93.030 127.797 1.00 22.82 113 ASN A CA 1
ATOM 753 C C . ASN A 1 92 ? 5.933 92.840 127.098 1.00 22.11 113 ASN A C 1
ATOM 754 O O . ASN A 1 92 ? 6.818 92.150 127.614 1.00 22.35 113 ASN A O 1
ATOM 759 N N . ILE A 1 93 ? 6.092 93.438 125.926 1.00 20.66 114 ILE A N 1
ATOM 760 C CA . ILE A 1 93 ? 7.380 93.332 125.206 1.00 20.80 114 ILE A CA 1
ATOM 761 C C . ILE A 1 93 ? 8.244 94.560 125.492 1.00 19.63 114 ILE A C 1
ATOM 762 O O . ILE A 1 93 ? 7.820 95.712 125.251 1.00 22.64 114 ILE A O 1
ATOM 767 N N . LEU A 1 94 ? 9.449 94.326 126.004 1.00 20.21 115 LEU A N 1
ATOM 768 C CA . LEU A 1 94 ? 10.375 95.406 126.366 1.00 19.66 115 LEU A CA 1
ATOM 769 C C . LEU A 1 94 ? 11.516 95.402 125.390 1.00 18.80 115 LEU A C 1
ATOM 770 O O . LEU A 1 94 ? 12.167 94.383 125.201 1.00 20.83 115 LEU A O 1
ATOM 775 N N . GLU A 1 95 ? 11.745 96.531 124.721 1.00 17.95 116 GLU A N 1
ATOM 776 C CA . GLU A 1 95 ? 12.940 96.699 123.917 1.00 20.11 116 GLU A CA 1
ATOM 777 C C . GLU A 1 95 ? 14.011 97.230 124.850 1.00 19.84 116 GLU A C 1
ATOM 778 O O . GLU A 1 95 ? 13.737 98.156 125.622 1.00 19.97 116 GLU A O 1
ATOM 784 N N . PHE A 1 96 ? 15.225 96.688 124.761 1.00 20.39 117 PHE A N 1
ATOM 785 C CA . PHE A 1 96 ? 16.306 97.071 125.650 1.00 17.71 117 PHE A CA 1
ATOM 786 C C . PHE A 1 96 ? 17.633 97.358 124.970 1.00 20.36 117 PHE A C 1
ATOM 787 O O . PHE A 1 96 ? 17.899 96.918 123.868 1.00 19.13 117 PHE A O 1
ATOM 795 N N . GLU A 1 97 ? 18.408 98.155 125.682 1.00 19.41 118 GLU A N 1
ATOM 796 C CA A GLU A 1 97 ? 19.774 98.441 125.358 0.50 20.54 118 GLU A CA 1
ATOM 797 C CA B GLU A 1 97 ? 19.777 98.486 125.366 0.50 20.87 118 GLU A CA 1
ATOM 798 C C . GLU A 1 97 ? 20.571 98.361 126.643 1.00 21.08 118 GLU A C 1
ATOM 799 O O . GLU A 1 97 ? 20.278 99.094 127.583 1.00 20.15 118 GLU A O 1
ATOM 810 N N . ILE A 1 98 ? 21.548 97.449 126.683 1.00 20.29 119 ILE A N 1
ATOM 811 C CA . ILE A 1 98 ? 22.385 97.236 127.860 1.00 21.95 119 ILE A CA 1
ATOM 812 C C . ILE A 1 98 ? 23.803 97.728 127.587 1.00 29.13 119 ILE A C 1
ATOM 813 O O . ILE A 1 98 ? 24.493 97.215 126.681 1.00 26.98 119 ILE A O 1
ATOM 818 N N . GLY A 1 99 ? 24.240 98.710 128.360 1.00 26.97 120 GLY A N 1
ATOM 819 C CA . GLY A 1 99 ? 25.591 99.267 128.203 1.00 29.77 120 GLY A CA 1
ATOM 820 C C . GLY A 1 99 ? 26.646 98.529 129.018 1.00 27.82 120 GLY A C 1
ATOM 821 O O . GLY A 1 99 ? 26.364 97.948 130.066 1.00 28.18 120 GLY A O 1
ATOM 822 N N . ASP A 1 100 ? 27.893 98.576 128.563 1.00 32.34 121 ASP A N 1
ATOM 823 C CA . ASP A 1 100 ? 28.976 97.991 129.384 1.00 30.27 121 ASP A CA 1
ATOM 824 C C . ASP A 1 100 ? 29.141 98.710 130.720 1.00 32.04 121 ASP A C 1
ATOM 825 O O . ASP A 1 100 ? 29.788 98.164 131.619 1.00 33.97 121 ASP A O 1
ATOM 830 N N . ASP A 1 101 ? 28.595 99.931 130.842 1.00 25.05 122 ASP A N 1
ATOM 831 C CA . ASP A 1 101 ? 28.564 100.648 132.143 1.00 24.59 122 ASP A CA 1
ATOM 832 C C . ASP A 1 101 ? 27.492 100.153 133.135 1.00 23.41 122 ASP A C 1
ATOM 833 O O . ASP A 1 101 ? 27.334 100.719 134.216 1.00 26.82 122 ASP A O 1
ATOM 838 N N . GLY A 1 102 ? 26.765 99.118 132.761 1.00 24.12 123 GLY A N 1
ATOM 839 C CA . GLY A 1 102 ? 25.779 98.525 133.663 1.00 23.32 123 GLY A CA 1
ATOM 840 C C . GLY A 1 102 ? 24.436 99.240 133.648 1.00 20.53 123 GLY A C 1
ATOM 841 O O . GLY A 1 102 ? 23.550 98.871 134.404 1.00 18.51 123 GLY A O 1
ATOM 842 N N . VAL A 1 103 ? 24.263 100.212 132.741 1.00 20.83 124 VAL A N 1
ATOM 843 C CA . VAL A 1 103 ? 23.009 100.914 132.592 1.00 18.11 124 VAL A CA 1
ATOM 844 C C . VAL A 1 103 ? 22.196 100.243 131.473 1.00 20.23 124 VAL A C 1
ATOM 845 O O . VAL A 1 103 ? 22.680 100.054 130.353 1.00 20.91 124 VAL A O 1
ATOM 857 N N . TYR A 1 105 ? 18.541 100.607 129.351 1.00 17.59 126 TYR A N 1
ATOM 858 C CA . TYR A 1 105 ? 17.389 101.369 128.949 1.00 18.59 126 TYR A CA 1
ATOM 859 C C . TYR A 1 105 ? 16.334 100.419 128.440 1.00 20.24 126 TYR A C 1
ATOM 860 O O . TYR A 1 105 ? 16.639 99.534 127.624 1.00 20.50 126 TYR A O 1
ATOM 869 N N . LEU A 1 106 ? 15.110 100.589 128.921 1.00 18.18 127 LEU A N 1
ATOM 870 C CA . LEU A 1 106 ? 13.961 99.777 128.551 1.00 20.96 127 LEU A CA 1
ATOM 871 C C . LEU A 1 106 ? 12.887 100.695 128.003 1.00 20.72 127 LEU A C 1
ATOM 872 O O . LEU A 1 106 ? 12.688 101.830 128.501 1.00 20.11 127 LEU A O 1
ATOM 877 N N . LYS A 1 107 ? 12.167 100.221 127.003 1.00 19.50 128 LYS A N 1
ATOM 878 C CA . LYS A 1 107 ? 10.948 100.885 126.601 1.00 20.50 128 LYS A CA 1
ATOM 879 C C . LYS A 1 107 ? 9.898 99.832 126.201 1.00 21.24 128 LYS A C 1
ATOM 880 O O . LYS A 1 107 ? 10.218 98.746 125.743 1.00 20.97 128 LYS A O 1
ATOM 886 N N . TYR A 1 108 ? 8.640 100.171 126.449 1.00 20.24 129 TYR A N 1
ATOM 887 C CA . TYR A 1 108 ? 7.507 99.307 126.139 1.00 24.30 129 TYR A CA 1
ATOM 888 C C . TYR A 1 108 ? 6.293 100.188 125.846 1.00 22.58 129 TYR A C 1
ATOM 889 O O . TYR A 1 108 ? 6.197 101.325 126.364 1.00 23.08 129 TYR A O 1
ATOM 898 N N . PHE A 1 109 ? 5.383 99.643 125.032 1.00 25.71 130 PHE A N 1
ATOM 899 C CA . PHE A 1 109 ? 4.188 100.299 124.528 1.00 30.53 130 PHE A CA 1
ATOM 900 C C . PHE A 1 109 ? 2.925 99.736 125.152 1.00 31.32 130 PHE A C 1
ATOM 901 O O . PHE A 1 109 ? 2.790 98.515 125.246 1.00 32.39 130 PHE A O 1
ATOM 909 N N . ILE A 1 110 ? 2.016 100.599 125.608 1.00 32.24 131 ILE A N 1
ATOM 910 C CA . ILE A 1 110 ? 0.721 100.140 126.135 1.00 33.49 131 ILE A CA 1
ATOM 911 C C . ILE A 1 110 ? -0.417 100.849 125.404 1.00 36.17 131 ILE A C 1
ATOM 912 O O . ILE A 1 110 ? -0.456 102.069 125.370 1.00 35.98 131 ILE A O 1
ATOM 917 N N . ALA A 1 111 ? -1.336 100.071 124.836 1.00 40.52 132 ALA A N 1
ATOM 918 C CA . ALA A 1 111 ? -2.387 100.592 123.945 1.00 43.38 132 ALA A CA 1
ATOM 919 C C . ALA A 1 111 ? -3.580 101.193 124.701 1.00 47.01 132 ALA A C 1
ATOM 920 O O . ALA A 1 111 ? -3.988 102.314 124.399 1.00 48.13 132 ALA A O 1
ATOM 922 N N . LYS A 1 112 ? -4.100 100.449 125.685 1.00 43.69 133 LYS A N 1
ATOM 923 C CA . LYS A 1 112 ? -5.338 100.781 126.399 1.00 42.38 133 LYS A CA 1
ATOM 924 C C . LYS A 1 112 ? -5.159 100.669 127.896 1.00 43.93 133 LYS A C 1
ATOM 925 O O . LYS A 1 112 ? -4.376 99.814 128.364 1.00 39.67 133 LYS A O 1
ATOM 929 N N . ASP A 1 113 ? -5.849 101.509 128.673 1.00 40.65 134 ASP A N 1
ATOM 930 C CA . ASP A 1 113 ? -5.831 101.337 130.145 1.00 44.87 134 ASP A CA 1
ATOM 931 C C . ASP A 1 113 ? -6.840 100.254 130.529 1.00 43.71 134 ASP A C 1
ATOM 932 O O . ASP A 1 113 ? -7.463 99.649 129.649 1.00 38.79 134 ASP A O 1
ATOM 937 N N . LEU A 1 114 ? -6.984 100.006 131.830 1.00 47.57 135 LEU A N 1
ATOM 938 C CA . LEU A 1 114 ? -7.821 98.914 132.316 1.00 53.58 135 LEU A CA 1
ATOM 939 C C . LEU A 1 114 ? -9.299 99.150 131.975 1.00 52.26 135 LEU A C 1
ATOM 940 O O . LEU A 1 114 ? -10.038 98.205 131.710 1.00 60.14 135 LEU A O 1
ATOM 945 N N . ASN A 1 115 ? -9.704 100.419 131.943 1.00 47.41 136 ASN A N 1
ATOM 946 C CA . ASN A 1 115 ? -11.066 100.792 131.566 1.00 51.46 136 ASN A CA 1
ATOM 947 C C . ASN A 1 115 ? -11.288 100.860 130.048 1.00 48.01 136 ASN A C 1
ATOM 948 O O . ASN A 1 115 ? -12.322 101.302 129.633 1.00 45.08 136 ASN A O 1
ATOM 953 N N . GLY A 1 116 ? -10.306 100.440 129.237 1.00 44.77 137 GLY A N 1
ATOM 954 C CA . GLY A 1 116 ? -10.459 100.415 127.775 1.00 46.68 137 GLY A CA 1
ATOM 955 C C . GLY A 1 116 ? -10.206 101.738 127.053 1.00 52.14 137 GLY A C 1
ATOM 956 O O . GLY A 1 116 ? -10.246 101.793 125.816 1.00 52.59 137 GLY A O 1
ATOM 957 N N . ASN A 1 117 ? -9.932 102.804 127.811 1.00 55.70 138 ASN A N 1
ATOM 958 C CA . ASN A 1 117 ? -9.529 104.082 127.231 1.00 62.28 138 ASN A CA 1
ATOM 959 C C . ASN A 1 117 ? -8.224 103.990 126.444 1.00 66.15 138 ASN A C 1
ATOM 960 O O . ASN A 1 117 ? -7.278 103.321 126.892 1.00 52.36 138 ASN A O 1
ATOM 965 N N . GLU A 1 118 ? -8.187 104.657 125.285 1.00 69.67 139 GLU A N 1
ATOM 966 C CA . GLU A 1 118 ? -6.989 104.751 124.442 1.00 68.05 139 GLU A CA 1
ATOM 967 C C . GLU A 1 118 ? -5.845 105.419 125.181 1.00 62.55 139 GLU A C 1
ATOM 968 O O . GLU A 1 118 ? -6.023 106.461 125.810 1.00 59.31 139 GLU A O 1
ATOM 974 N N . LEU A 1 119 ? -4.675 104.791 125.120 1.00 59.06 140 LEU A N 1
ATOM 975 C CA . LEU A 1 119 ? -3.497 105.270 125.821 1.00 54.74 140 LEU A CA 1
ATOM 976 C C . LEU A 1 119 ? -2.331 105.473 124.852 1.00 49.76 140 LEU A C 1
ATOM 977 O O . LEU A 1 119 ? -1.731 106.537 124.822 1.00 52.52 140 LEU A O 1
ATOM 982 N N . ASN A 1 120 ? -2.031 104.428 124.079 1.00 49.42 141 ASN A N 1
ATOM 983 C CA . ASN A 1 120 ? -1.041 104.436 122.988 1.00 48.00 141 ASN A CA 1
ATOM 984 C C . ASN A 1 120 ? 0.252 105.168 123.359 1.00 50.76 141 ASN A C 1
ATOM 985 O O . ASN A 1 120 ? 0.725 106.050 122.654 1.00 47.60 141 ASN A O 1
ATOM 990 N N . THR A 1 121 ? 0.816 104.744 124.476 1.00 45.20 142 THR A N 1
ATOM 991 C CA . THR A 1 121 ? 1.925 105.421 125.108 1.00 42.21 142 THR A CA 1
ATOM 992 C C . THR A 1 121 ? 3.121 104.493 125.204 1.00 38.60 142 THR A C 1
ATOM 993 O O . THR A 1 121 ? 2.986 103.336 125.613 1.00 30.35 142 THR A O 1
ATOM 997 N N . TRP A 1 122 ? 4.268 105.003 124.769 1.00 32.61 143 TRP A N 1
ATOM 998 C CA . TRP A 1 122 ? 5.559 104.394 125.065 1.00 30.15 143 TRP A CA 1
ATOM 999 C C . TRP A 1 122 ? 6.026 104.801 126.430 1.00 28.50 143 TRP A C 1
ATOM 1000 O O . TRP A 1 122 ? 6.030 105.979 126.770 1.00 31.91 143 TRP A O 1
ATOM 1011 N N A PHE A 1 123 ? 6.375 103.810 127.244 0.50 26.50 144 PHE A N 1
ATOM 1012 N N B PHE A 1 123 ? 6.484 103.833 127.202 0.50 25.38 144 PHE A N 1
ATOM 1013 C CA A PHE A 1 123 ? 7.023 104.022 128.519 0.50 23.86 144 PHE A CA 1
ATOM 1014 C CA B PHE A 1 123 ? 7.029 104.106 128.511 0.50 22.76 144 PHE A CA 1
ATOM 1015 C C A PHE A 1 123 ? 8.52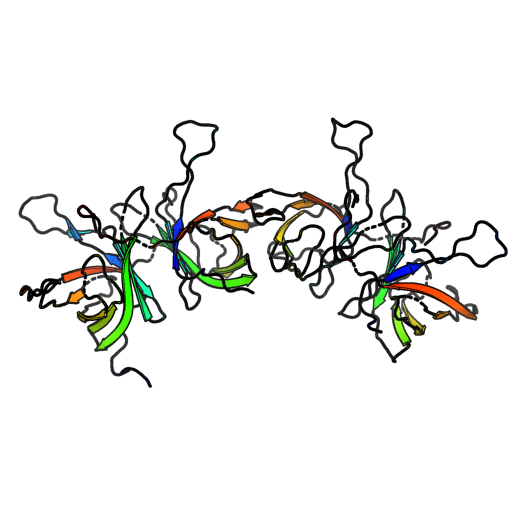7 103.870 128.332 0.50 21.83 144 PHE A C 1
ATOM 1016 C C B PHE A 1 123 ? 8.518 103.750 128.528 0.50 21.22 144 PHE A C 1
ATOM 1017 O O A PHE A 1 123 ? 8.955 103.042 127.515 0.50 19.33 144 PHE A O 1
ATOM 1018 O O B PHE A 1 123 ? 8.917 102.673 128.094 0.50 19.07 144 PHE A O 1
ATOM 1033 N N . HIS A 1 124 ? 9.308 104.667 129.061 1.00 21.94 145 HIS A N 1
ATOM 1034 C CA . HIS A 1 124 ? 10.777 104.601 129.037 1.00 20.64 145 HIS A CA 1
ATOM 1035 C C . HIS A 1 124 ? 11.304 104.537 130.438 1.00 23.60 145 HIS A C 1
ATOM 1036 O O . HIS A 1 124 ? 10.889 105.323 131.289 1.00 24.70 145 HIS A O 1
ATOM 1043 N N . GLU A 1 125 ? 12.242 103.618 130.667 1.00 18.40 146 GLU A N 1
ATOM 1044 C CA . GLU A 1 125 ? 12.856 103.389 131.967 1.00 17.08 146 GLU A CA 1
ATOM 1045 C C . GLU A 1 125 ? 14.364 103.240 131.840 1.00 17.21 146 GLU A C 1
ATOM 1046 O O . GLU A 1 125 ? 14.872 102.730 130.839 1.00 18.53 146 GLU A O 1
ATOM 1052 N N . THR A 1 126 ? 15.062 103.665 132.879 1.00 15.90 147 THR A N 1
ATOM 1053 C CA . THR A 1 126 ? 16.486 103.487 133.013 1.00 16.59 147 THR A CA 1
ATOM 1054 C C . THR A 1 126 ? 16.772 102.706 134.279 1.00 14.58 147 THR A C 1
ATOM 1055 O O . THR A 1 126 ? 16.261 103.070 135.364 1.00 15.78 147 THR A O 1
ATOM 1059 N N . TRP A 1 127 ? 17.525 101.620 134.143 1.00 13.43 148 TRP A N 1
ATOM 1060 C CA . TRP A 1 127 ? 17.875 100.702 135.224 1.00 13.42 148 TRP A CA 1
ATOM 1061 C C . TRP A 1 127 ? 19.393 100.565 135.326 1.00 17.46 148 TRP A C 1
ATOM 1062 O O . TRP A 1 127 ? 20.093 100.635 134.293 1.00 17.44 148 TRP A O 1
ATOM 1073 N N . LYS A 1 128 ? 19.891 100.272 136.523 1.00 15.11 149 LYS A N 1
ATOM 1074 C CA . LYS A 1 128 ? 21.324 100.093 136.737 1.00 14.89 149 LYS A CA 1
ATOM 1075 C C . LYS A 1 128 ? 21.567 98.762 137.407 1.00 15.37 149 LYS A C 1
ATOM 1076 O O . LYS A 1 128 ? 20.919 98.424 138.406 1.00 13.30 149 LYS A O 1
ATOM 1082 N N . ARG A 1 129 ? 22.513 97.991 136.882 1.00 15.91 150 ARG A N 1
ATOM 1083 C CA . ARG A 1 129 ? 22.839 96.691 137.469 1.00 15.48 150 ARG A CA 1
ATOM 1084 C C . ARG A 1 129 ? 23.423 96.864 138.848 1.00 15.31 150 ARG A C 1
ATOM 1085 O O . ARG A 1 129 ? 24.405 97.612 139.047 1.00 15.41 150 ARG A O 1
ATOM 1093 N N . VAL A 1 130 ? 22.854 96.158 139.818 1.00 13.76 151 VAL A N 1
ATOM 1094 C CA . VAL A 1 130 ? 23.391 96.144 141.158 1.00 12.76 151 VAL A CA 1
ATOM 1095 C C . VAL A 1 130 ? 24.565 95.165 141.240 1.00 13.96 151 VAL A C 1
ATOM 1096 O O . VAL A 1 130 ? 24.519 94.046 140.718 1.00 17.19 151 VAL A O 1
ATOM 1100 N N . GLY A 1 131 ? 25.630 95.620 141.877 1.00 15.99 152 GLY A N 1
ATOM 1101 C CA . GLY A 1 131 ? 26.838 94.841 142.048 1.00 18.04 152 GLY A CA 1
ATOM 1102 C C . GLY A 1 131 ? 27.363 94.813 143.462 1.00 17.25 152 GLY A C 1
ATOM 1103 O O . GLY A 1 131 ? 26.846 95.505 144.330 1.00 17.28 152 GLY A O 1
ATOM 1112 N N . PRO A 1 133 ? 30.330 95.895 145.818 1.00 18.90 154 PRO A N 1
ATOM 1113 C CA . PRO A 1 133 ? 31.459 96.812 145.861 1.00 21.52 154 PRO A CA 1
ATOM 1114 C C . PRO A 1 133 ? 32.711 96.139 146.407 1.00 23.28 154 PRO A C 1
ATOM 1115 O O . PRO A 1 133 ? 32.663 95.025 146.988 1.00 21.58 154 PRO A O 1
ATOM 1119 N N . ALA A 1 134 ? 33.848 96.788 146.208 1.00 28.96 155 ALA A N 1
ATOM 1120 C CA . ALA A 1 134 ? 35.107 96.302 146.740 1.00 31.87 155 ALA A CA 1
ATOM 1121 C C . ALA A 1 134 ? 35.120 96.111 148.268 1.00 31.80 155 ALA A C 1
ATOM 1122 O O . ALA A 1 134 ? 35.570 95.082 148.792 1.00 33.72 155 ALA A O 1
ATOM 1124 N N . LYS A 1 135 ? 34.607 97.130 148.953 1.00 33.74 156 LYS A N 1
ATOM 1125 C CA . LYS A 1 135 ? 34.639 97.250 150.385 1.00 39.68 156 LYS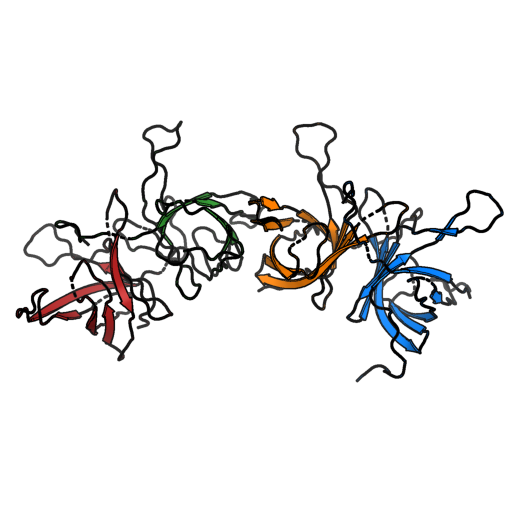 A CA 1
ATOM 1126 C C . LYS A 1 135 ? 33.227 97.291 150.979 1.00 31.02 156 LYS A C 1
ATOM 1127 O O . LYS A 1 135 ? 32.349 97.962 150.447 1.00 30.51 156 LYS A O 1
ATOM 1133 N N . PHE A 1 136 ? 33.030 96.569 152.079 1.00 30.56 157 PHE A N 1
ATOM 1134 C CA . PHE A 1 136 ? 31.854 96.710 152.924 1.00 30.26 157 PHE A CA 1
ATOM 1135 C C . PHE A 1 136 ? 31.926 98.050 153.637 1.00 31.96 157 PHE A C 1
ATOM 1136 O O . PHE A 1 136 ? 32.860 98.273 154.398 1.00 34.70 157 PHE A O 1
ATOM 1144 N N . PRO A 1 137 ? 30.991 98.978 153.366 1.00 31.15 158 PRO A N 1
ATOM 1145 C CA . PRO A 1 137 ? 31.070 100.272 154.074 1.00 29.65 158 PRO A CA 1
ATOM 1146 C C . PRO A 1 137 ? 30.923 100.083 155.577 1.00 28.50 158 PRO A C 1
ATOM 1147 O O . PRO A 1 137 ? 30.004 99.419 156.017 1.00 30.10 158 PRO A O 1
ATOM 1151 N N . GLU A 1 138 ? 31.838 100.664 156.357 1.00 31.45 159 GLU A N 1
ATOM 1152 C CA . GLU A 1 138 ? 31.976 100.375 157.788 1.00 35.96 159 GLU A CA 1
ATOM 1153 C C . GLU A 1 138 ? 30.741 100.756 158.602 1.00 39.14 159 GLU A C 1
ATOM 1154 O O . GLU A 1 138 ? 30.409 100.110 159.596 1.00 46.43 159 GLU A O 1
ATOM 1156 N N . ASP A 1 139 ? 30.046 101.778 158.144 1.00 30.64 160 ASP A N 1
ATOM 1157 C CA . ASP A 1 139 ? 28.918 102.306 158.856 1.00 33.86 160 ASP A CA 1
ATOM 1158 C C . ASP A 1 139 ? 27.588 101.935 158.193 1.00 29.60 160 ASP A C 1
ATOM 1159 O O . ASP A 1 139 ? 26.602 102.620 158.432 1.00 28.65 160 ASP A O 1
ATOM 1164 N N . LEU A 1 140 ? 27.562 100.913 157.320 1.00 23.72 161 LEU A N 1
ATOM 1165 C CA . LEU A 1 140 ? 26.353 100.551 156.580 1.00 20.50 161 LEU A CA 1
ATOM 1166 C C . LEU A 1 140 ? 25.208 100.288 157.522 1.00 20.55 161 LEU A C 1
ATOM 1167 O O . LEU A 1 140 ? 25.384 99.616 158.540 1.00 22.05 161 LEU A O 1
ATOM 1172 N N . VAL A 1 141 ? 24.058 100.897 157.240 1.00 19.03 162 VAL A N 1
ATOM 1173 C CA . VAL A 1 141 ? 22.826 100.629 157.988 1.00 19.52 162 VAL A CA 1
ATOM 1174 C C . VAL A 1 141 ? 22.095 99.480 157.317 1.00 18.57 162 VAL A C 1
ATOM 1175 O O . VAL A 1 141 ? 21.432 99.643 156.273 1.00 18.42 162 VAL A O 1
ATOM 1179 N N . ARG A 1 142 ? 22.248 98.287 157.877 1.00 19.08 163 ARG A N 1
ATOM 1180 C CA . ARG A 1 142 ? 21.667 97.131 157.241 1.00 19.12 163 ARG A CA 1
ATOM 1181 C C . ARG A 1 142 ? 20.174 97.081 157.524 1.00 21.95 163 ARG A C 1
ATOM 1182 O O . ARG A 1 142 ? 19.756 97.536 158.612 1.00 27.68 163 ARG A O 1
ATOM 1191 N N . PHE B 1 7 ? 12.804 65.665 153.887 1.00 63.39 28 PHE B N 1
ATOM 1192 C CA . PHE B 1 7 ? 12.208 66.853 154.600 1.00 60.65 28 PHE B CA 1
ATOM 1193 C C . PHE B 1 7 ? 10.890 67.362 153.962 1.00 52.24 28 PHE B C 1
ATOM 1194 O O . PHE B 1 7 ? 10.597 67.104 152.779 1.00 47.04 28 PHE B O 1
ATOM 1202 N N . ARG B 1 8 ? 10.097 68.063 154.774 1.00 46.36 29 ARG B N 1
ATOM 1203 C CA . ARG B 1 8 ? 8.933 68.826 154.294 1.00 60.17 29 ARG B CA 1
ATOM 1204 C C . ARG B 1 8 ? 9.386 70.165 153.677 1.00 44.29 29 ARG B C 1
ATOM 1205 O O . ARG B 1 8 ? 9.995 70.996 154.445 1.00 41.53 29 ARG B O 1
ATOM 1207 N N . PRO B 1 9 ? 9.172 70.365 152.318 1.00 37.66 30 PRO B N 1
ATOM 1208 C CA . PRO B 1 9 ? 9.861 71.530 151.746 1.00 29.40 30 PRO B CA 1
ATOM 1209 C C . PRO B 1 9 ? 9.229 72.793 152.257 1.00 25.45 30 PRO B C 1
ATOM 1210 O O . PRO B 1 9 ? 8.038 72.972 152.162 1.00 29.01 30 PRO B O 1
ATOM 1214 N N . ALA B 1 10 ? 10.052 73.651 152.821 1.00 21.51 31 ALA B N 1
ATOM 1215 C CA . ALA B 1 10 ? 9.642 74.910 153.306 1.00 21.39 31 ALA B CA 1
ATOM 1216 C C . ALA B 1 10 ? 9.636 75.883 152.147 1.00 22.13 31 ALA B C 1
ATOM 1217 O O . ALA B 1 10 ? 10.306 75.681 151.146 1.00 23.39 31 ALA B O 1
ATOM 1219 N N . GLU B 1 11 ? 8.865 76.930 152.271 1.00 24.58 32 GLU B N 1
ATOM 1220 C CA . GLU B 1 11 ? 8.802 77.909 151.192 1.00 24.18 32 GLU B CA 1
ATOM 1221 C C . GLU B 1 11 ? 9.864 78.966 151.447 1.00 23.36 32 GLU B C 1
ATOM 1222 O O . GLU B 1 11 ? 9.585 80.094 151.855 1.00 22.68 32 GLU B O 1
ATOM 1228 N N . LEU B 1 12 ? 11.118 78.557 151.251 1.00 20.35 33 LEU B N 1
ATOM 1229 C CA . LEU B 1 12 ? 12.248 79.452 151.420 1.00 17.77 33 LEU B CA 1
ATOM 1230 C C . LEU B 1 12 ? 12.386 80.406 150.246 1.00 16.56 33 LEU B C 1
ATOM 1231 O O . LEU B 1 12 ? 12.703 81.577 150.434 1.00 15.40 33 LEU B O 1
ATOM 1236 N N . ALA B 1 13 ? 12.131 79.913 149.038 1.00 18.18 34 ALA B N 1
ATOM 1237 C CA . ALA B 1 13 ? 12.288 80.728 147.839 1.00 18.28 34 ALA B CA 1
ATOM 1238 C C . ALA B 1 13 ? 11.409 81.956 147.935 1.00 19.25 34 ALA B C 1
ATOM 1239 O O . ALA B 1 13 ? 10.229 81.862 148.273 1.00 19.35 34 ALA B O 1
ATOM 1241 N N . GLY B 1 14 ? 11.974 83.106 147.599 1.00 18.23 35 GLY B N 1
ATOM 1242 C CA . GLY B 1 14 ? 11.261 84.353 147.766 1.00 16.37 35 GLY B CA 1
ATOM 1243 C C . GLY B 1 14 ? 12.213 85.502 147.999 1.00 15.80 35 GLY B C 1
ATOM 1244 O O . GLY B 1 14 ? 13.430 85.321 147.963 1.00 16.48 35 GLY B O 1
ATOM 1245 N N . ILE B 1 15 ? 11.638 86.670 148.270 1.00 13.74 36 ILE B N 1
ATOM 1246 C CA . ILE B 1 15 ? 12.412 87.830 148.657 1.00 14.55 36 ILE B CA 1
ATOM 1247 C C . ILE B 1 15 ? 12.098 88.144 150.111 1.00 13.22 36 ILE B C 1
ATOM 1248 O O . ILE B 1 15 ? 10.895 88.261 150.454 1.00 14.99 36 ILE B O 1
ATOM 1253 N N . TRP B 1 16 ? 13.150 88.282 150.922 1.00 13.29 37 TRP B N 1
ATOM 1254 C CA . TRP B 1 16 ? 13.061 88.450 152.360 1.00 12.45 37 TRP B CA 1
ATOM 1255 C C . TRP B 1 16 ? 13.652 89.796 152.754 1.00 13.59 37 TRP B C 1
ATOM 1256 O O . TRP B 1 16 ? 14.714 90.139 152.284 1.00 12.41 37 TRP B O 1
ATOM 1267 N N . GLN B 1 17 ? 13.017 90.504 153.697 1.00 12.79 38 GLN B N 1
ATOM 1268 C CA . GLN B 1 17 ? 13.515 91.781 154.167 1.00 12.76 38 GLN B CA 1
ATOM 1269 C C . GLN B 1 17 ? 14.000 91.647 155.614 1.00 13.51 38 GLN B C 1
ATOM 1270 O O . GLN B 1 17 ? 13.244 91.155 156.485 1.00 14.21 38 GLN B O 1
ATOM 1276 N N . LEU B 1 18 ? 15.230 92.078 155.863 1.00 12.83 39 LEU B N 1
ATOM 1277 C CA . LEU B 1 18 ? 15.767 92.027 157.207 1.00 12.97 39 LEU B CA 1
ATOM 1278 C C . LEU B 1 18 ? 14.986 92.962 158.095 1.00 15.61 39 LEU B C 1
ATOM 1279 O O . LEU B 1 18 ? 14.645 94.071 157.684 1.00 15.20 39 LEU B O 1
ATOM 1284 N N . CYS B 1 19 ? 14.799 92.544 159.343 1.00 14.75 40 CYS B N 1
ATOM 1285 C CA . CYS B 1 19 ? 14.146 93.348 160.359 1.00 13.56 40 CYS B CA 1
ATOM 1286 C C . CYS B 1 19 ? 14.982 93.485 161.628 1.00 15.44 40 CYS B C 1
ATOM 1287 O O . CYS B 1 19 ? 15.941 92.723 161.829 1.00 15.44 40 CYS B O 1
ATOM 1290 N N . HIS B 1 20 ? 14.616 94.494 162.436 1.00 16.70 41 HIS B N 1
ATOM 1291 C CA A HIS B 1 20 ? 15.233 94.701 163.734 0.50 16.54 41 HIS B CA 1
ATOM 1292 C CA B HIS B 1 20 ? 15.250 94.801 163.704 0.50 18.62 41 HIS B CA 1
ATOM 1293 C C . HIS B 1 20 ? 14.165 95.099 164.716 1.00 18.02 41 HIS B C 1
ATOM 1294 O O . HIS B 1 20 ? 12.998 95.179 164.356 1.00 18.88 41 HIS B O 1
ATOM 1307 N N . TYR B 1 21 ? 14.563 95.314 165.965 1.00 19.68 42 TYR B N 1
ATOM 1308 C CA . TYR B 1 21 ? 13.642 95.639 167.052 1.00 18.99 42 TYR B CA 1
ATOM 1309 C C . TYR B 1 21 ? 13.931 97.043 167.551 1.00 17.90 42 TYR B C 1
ATOM 1310 O O . TYR B 1 21 ? 15.085 97.383 167.756 1.00 21.60 42 TYR B O 1
ATOM 1319 N N . VAL B 1 22 ? 12.900 97.845 167.687 1.00 19.21 43 VAL B N 1
ATOM 1320 C CA . VAL B 1 22 ? 13.017 99.255 168.080 1.00 20.71 43 VAL B CA 1
ATOM 1321 C C . VAL B 1 22 ? 12.215 99.576 169.329 1.00 22.45 43 VAL B C 1
ATOM 1322 O O . VAL B 1 22 ? 11.052 99.206 169.404 1.00 22.57 43 VAL B O 1
ATOM 1326 N N . SER B 1 23 ? 12.805 100.308 170.278 1.00 23.42 44 SER B N 1
ATOM 1327 C CA A SER B 1 23 ? 12.090 100.861 171.411 0.50 25.80 44 SER B CA 1
ATOM 1328 C CA B SER B 1 23 ? 12.113 100.848 171.418 0.50 25.79 44 SER B CA 1
ATOM 1329 C C . SER B 1 23 ? 12.475 102.323 171.579 1.00 26.20 44 SER B C 1
ATOM 1330 O O . SER B 1 23 ? 13.542 102.729 171.152 1.00 24.26 44 SER B O 1
ATOM 1335 N N . GLU B 1 24 ? 11.606 103.087 172.211 1.00 28.30 45 GLU B N 1
ATOM 1336 C CA . GLU B 1 24 ? 11.850 104.498 172.408 1.00 30.67 45 GLU B CA 1
ATOM 1337 C C . GLU B 1 24 ? 12.669 104.682 173.671 1.00 30.14 45 GLU B C 1
ATOM 1338 O O . GLU B 1 24 ? 13.182 105.786 173.937 1.00 29.30 45 GLU B O 1
ATOM 1344 N N . ILE B 1 25 ? 12.750 103.630 174.497 1.00 30.05 46 ILE B N 1
ATOM 1345 C CA . ILE B 1 25 ? 13.380 103.726 175.808 1.00 31.43 46 ILE B CA 1
ATOM 1346 C C . ILE B 1 25 ? 14.344 102.563 175.987 1.00 30.73 46 ILE B C 1
ATOM 1347 O O . ILE B 1 25 ? 14.166 101.509 175.380 1.00 30.18 46 ILE B O 1
ATOM 1352 N N . PRO B 1 26 ? 15.402 102.758 176.795 1.00 35.95 47 PRO B N 1
ATOM 1353 C CA . PRO B 1 26 ? 16.386 101.681 176.905 1.00 38.88 47 PRO B CA 1
ATOM 1354 C C . PRO B 1 26 ? 15.882 100.553 177.794 1.00 40.96 47 PRO B C 1
ATOM 1355 O O . PRO B 1 26 ? 14.863 100.715 178.459 1.00 38.26 47 PRO B O 1
ATOM 1359 N N . ASP B 1 27 ? 16.560 99.405 177.760 1.00 42.27 48 ASP B N 1
ATOM 1360 C CA . ASP B 1 27 ? 16.352 98.347 178.777 1.00 43.33 48 ASP B CA 1
ATOM 1361 C C . ASP B 1 27 ? 14.972 97.702 178.723 1.00 44.79 48 ASP B C 1
ATOM 1362 O O . ASP B 1 27 ? 14.435 97.289 179.744 1.00 52.56 48 ASP B O 1
ATOM 1367 N N . VAL B 1 28 ? 14.389 97.657 177.536 1.00 41.69 49 VAL B N 1
ATOM 1368 C CA A VAL B 1 28 ? 13.093 97.051 177.298 0.50 42.03 49 VAL B CA 1
ATOM 1369 C CA B VAL B 1 28 ? 13.117 96.997 177.312 0.50 39.65 49 VAL B CA 1
ATOM 1370 C C . VAL B 1 28 ? 13.172 96.383 175.945 1.00 45.16 49 VAL B C 1
ATOM 1371 O O . VAL B 1 28 ? 13.994 96.803 175.117 1.00 41.47 49 VAL B O 1
ATOM 1378 N N . PRO B 1 29 ? 12.339 95.346 175.705 1.00 47.61 50 PRO B N 1
ATOM 1379 C CA . PRO B 1 29 ? 12.332 94.790 174.350 1.00 45.89 50 PRO B CA 1
ATOM 1380 C C . PRO B 1 29 ? 11.650 95.712 173.346 1.00 36.79 50 PRO B C 1
ATOM 1381 O O . PRO B 1 29 ? 10.667 96.368 173.661 1.00 35.41 50 PRO B O 1
ATOM 1385 N N . GLY B 1 30 ? 12.170 95.732 172.130 1.00 37.37 51 GLY B N 1
ATOM 1386 C CA . GLY B 1 30 ? 11.617 96.581 171.099 1.00 33.83 51 GLY B CA 1
ATOM 1387 C C . GLY B 1 30 ? 10.604 95.835 170.266 1.00 32.81 51 GLY B C 1
ATOM 1388 O O . GLY B 1 30 ? 10.421 94.608 170.417 1.00 33.34 51 GLY B O 1
ATOM 1389 N N . ILE B 1 31 ? 9.944 96.573 169.389 1.00 26.29 52 ILE B N 1
ATOM 1390 C CA . ILE B 1 31 ? 8.989 95.958 168.478 1.00 29.72 52 ILE B CA 1
ATOM 1391 C C . ILE B 1 31 ? 9.638 95.823 167.087 1.00 27.46 52 ILE B C 1
ATOM 1392 O O . ILE B 1 31 ? 10.515 96.598 166.692 1.00 22.47 52 ILE B O 1
ATOM 1397 N N . LEU B 1 32 ? 9.166 94.838 166.349 1.00 23.01 53 LEU B N 1
ATOM 1398 C CA A LEU B 1 32 ? 9.743 94.514 165.055 0.50 22.81 53 LEU B CA 1
ATOM 1399 C CA B LEU B 1 32 ? 9.718 94.508 165.046 0.50 22.26 53 LEU B CA 1
ATOM 1400 C C . LEU B 1 32 ? 9.513 95.610 164.015 1.00 21.66 53 LEU B C 1
ATOM 1401 O O . LEU B 1 32 ? 8.396 96.077 163.844 1.00 22.77 53 LEU B O 1
ATOM 1410 N N . LYS B 1 33 ? 10.583 96.000 163.315 1.00 19.74 54 LYS B N 1
ATOM 1411 C CA . LYS B 1 33 ? 10.541 96.992 162.237 1.00 20.01 54 LYS B CA 1
ATOM 1412 C C . LYS B 1 33 ? 11.437 96.582 161.070 1.00 18.90 54 LYS B C 1
ATOM 1413 O O . LYS B 1 33 ? 12.526 96.052 161.268 1.00 18.86 54 LYS B O 1
ATOM 1419 N N . PRO B 1 34 ? 11.003 96.857 159.856 1.00 17.48 55 PRO B N 1
ATOM 1420 C CA . PRO B 1 34 ? 11.779 96.415 158.698 1.00 18.27 55 PRO B CA 1
ATOM 1421 C C . PRO B 1 34 ? 12.978 97.323 158.475 1.00 21.64 55 PRO B C 1
ATOM 1422 O O . PRO B 1 34 ? 12.933 98.511 158.797 1.00 21.11 55 PRO B O 1
ATOM 1426 N N . SER B 1 35 ? 14.035 96.739 157.928 1.00 20.60 56 SER B N 1
ATOM 1427 C CA A SER B 1 35 ? 15.215 97.563 157.641 0.50 19.89 56 SER B CA 1
ATOM 1428 C CA B SER B 1 35 ? 15.315 97.350 157.650 0.50 19.95 56 SER B CA 1
ATOM 1429 C C . SER B 1 35 ? 15.541 97.534 156.138 1.00 20.12 56 SER B C 1
ATOM 1430 O O . SER B 1 35 ? 14.629 97.520 155.328 1.00 21.69 56 SER B O 1
ATOM 1435 N N . ASN B 1 36 ? 16.810 97.621 155.757 1.00 18.51 57 ASN B N 1
ATOM 1436 C CA . ASN B 1 36 ? 17.195 98.003 154.406 1.00 16.71 57 ASN B CA 1
ATOM 1437 C C . ASN B 1 36 ? 17.840 96.894 153.579 1.00 15.07 57 ASN B C 1
ATOM 1438 O O . ASN B 1 36 ? 18.210 97.123 152.445 1.00 16.30 57 ASN B O 1
ATOM 1443 N N . THR B 1 37 ? 17.870 95.692 154.113 1.00 14.44 58 THR B N 1
ATOM 1444 C CA . THR B 1 37 ? 18.591 94.576 153.514 1.00 14.10 58 THR B CA 1
ATOM 1445 C C . THR B 1 37 ? 17.614 93.493 153.069 1.00 14.71 58 THR B C 1
ATOM 1446 O O . THR B 1 37 ? 16.585 93.243 153.733 1.00 13.41 58 THR B O 1
ATOM 1450 N N . PHE B 1 38 ? 17.938 92.872 151.945 1.00 14.11 59 PHE B N 1
ATOM 1451 C CA . PHE B 1 38 ? 17.113 91.861 151.298 1.00 12.98 59 PHE B CA 1
ATOM 1452 C C . PHE B 1 38 ? 17.917 90.623 151.003 1.00 12.38 59 PHE B C 1
ATOM 1453 O O . PHE B 1 38 ? 19.092 90.709 150.618 1.00 13.88 59 PHE B O 1
ATOM 1461 N N . LYS B 1 39 ? 17.289 89.471 151.187 1.00 11.86 60 LYS B N 1
ATOM 1462 C CA . LYS B 1 39 ? 17.843 88.174 150.798 1.00 12.23 60 LYS B CA 1
ATOM 1463 C C . LYS B 1 39 ? 16.942 87.625 149.727 1.00 12.06 60 LYS B C 1
ATOM 1464 O O . LYS B 1 39 ? 15.742 87.424 149.954 1.00 13.50 60 LYS B O 1
ATOM 1470 N N . VAL B 1 40 ? 17.515 87.445 148.539 1.00 13.31 61 VAL B N 1
ATOM 1471 C CA . VAL B 1 40 ? 16.827 86.864 147.417 1.00 12.80 61 VAL B CA 1
ATOM 1472 C C . VAL B 1 40 ? 17.201 85.391 147.321 1.00 15.12 61 VAL B C 1
ATOM 1473 O O . VAL B 1 40 ? 18.363 85.066 147.074 1.00 15.78 61 VAL B O 1
ATOM 1477 N N . LEU B 1 41 ? 16.228 84.528 147.586 1.00 14.53 62 LEU B N 1
ATOM 1478 C CA . LEU B 1 41 ? 16.375 83.053 147.508 1.00 15.33 62 LEU B CA 1
ATOM 1479 C C . LEU B 1 41 ? 15.625 82.589 146.264 1.00 15.62 62 LEU B C 1
ATOM 1480 O O . LEU B 1 41 ? 14.386 82.607 146.224 1.00 17.44 62 LEU B O 1
ATOM 1485 N N . SER B 1 42 ? 16.372 82.283 145.224 1.00 16.26 63 SER B N 1
ATOM 1486 C CA A SER B 1 42 ? 15.801 81.903 143.938 0.50 17.36 63 SER B CA 1
ATOM 1487 C CA B SER B 1 42 ? 15.824 81.888 143.931 0.50 18.59 63 SER B CA 1
ATOM 1488 C C . SER B 1 42 ? 15.344 80.448 143.923 1.00 20.04 63 SER B C 1
ATOM 1489 O O . SER B 1 42 ? 15.812 79.601 144.709 1.00 19.66 63 SER B O 1
ATOM 1494 N N . ASP B 1 43 ? 14.461 80.142 142.988 1.00 20.38 64 ASP B N 1
ATOM 1495 C CA . ASP B 1 43 ? 13.988 78.761 142.864 1.00 21.18 64 ASP B CA 1
ATOM 1496 C C . ASP B 1 43 ? 15.076 77.786 142.499 1.00 22.91 64 ASP B C 1
ATOM 1497 O O . ASP B 1 43 ? 15.010 76.597 142.893 1.00 24.40 64 ASP B O 1
ATOM 1502 N N . ASP B 1 44 ? 16.057 78.250 141.742 1.00 19.32 65 ASP B N 1
ATOM 1503 C CA . ASP B 1 44 ? 17.160 77.424 141.283 1.00 24.54 65 ASP B CA 1
ATOM 1504 C C . ASP B 1 44 ? 18.292 77.321 142.310 1.00 19.58 65 ASP B C 1
ATOM 1505 O O . ASP B 1 44 ? 19.343 76.802 141.978 1.00 23.22 65 ASP B O 1
ATOM 1510 N N . GLY B 1 45 ? 18.075 77.784 143.550 1.00 19.74 66 GLY B N 1
ATOM 1511 C CA . GLY B 1 45 ? 19.064 77.600 144.614 1.00 18.43 66 GLY B CA 1
ATOM 1512 C C . GLY B 1 45 ? 20.156 78.620 144.760 1.00 18.04 66 GLY B C 1
ATOM 1513 O O . GLY B 1 45 ? 21.168 78.363 145.373 1.00 18.73 66 GLY B O 1
ATOM 1514 N N . ARG B 1 46 ? 19.960 79.796 144.177 1.00 17.64 67 ARG B N 1
ATOM 1515 C CA A ARG B 1 46 ? 20.890 80.915 144.353 0.33 16.78 67 ARG B CA 1
ATOM 1516 C CA B ARG B 1 46 ? 20.867 80.936 144.330 0.33 17.92 67 ARG B CA 1
ATOM 1517 C CA C ARG B 1 46 ? 20.895 80.905 144.356 0.34 17.62 67 ARG B CA 1
ATOM 1518 C C . ARG B 1 46 ? 20.435 81.802 145.506 1.00 16.04 67 ARG B C 1
ATOM 1519 O O . ARG B 1 46 ? 19.242 82.030 145.684 1.00 16.07 67 ARG B O 1
ATOM 1541 N N . ILE B 1 47 ? 21.402 82.297 146.269 1.00 15.60 68 ILE B N 1
ATOM 1542 C CA . ILE B 1 47 ? 21.158 83.257 147.341 1.00 13.70 68 ILE B CA 1
ATOM 1543 C C . ILE B 1 47 ? 21.965 84.503 147.060 1.00 13.63 68 ILE B C 1
ATOM 1544 O O . ILE B 1 47 ? 23.140 84.413 146.685 1.00 13.88 68 ILE B O 1
ATOM 1549 N N . VAL B 1 48 ? 21.322 85.673 147.199 1.00 12.87 69 VAL B N 1
ATOM 1550 C CA . VAL B 1 48 ? 22.003 86.972 147.131 1.00 13.52 69 VAL B CA 1
ATOM 1551 C C . VAL B 1 48 ? 21.509 87.834 148.267 1.00 14.33 69 VAL B C 1
ATOM 1552 O O . VAL B 1 48 ? 20.299 87.926 148.437 1.00 14.02 69 VAL B O 1
ATOM 1556 N N . ASN B 1 49 ? 22.399 88.447 149.041 1.00 12.52 70 ASN B N 1
ATOM 1557 C CA . ASN B 1 49 ? 22.036 89.483 149.990 1.00 13.02 70 ASN B CA 1
ATOM 1558 C C . ASN B 1 49 ? 22.439 90.823 149.420 1.00 12.18 70 ASN B C 1
ATOM 1559 O O . ASN B 1 49 ? 23.547 90.995 148.888 1.00 12.32 70 ASN B O 1
ATOM 1564 N N . PHE B 1 50 ? 21.556 91.816 149.543 1.00 12.77 71 PHE B N 1
ATOM 1565 C CA . PHE B 1 50 ? 21.916 93.181 149.114 1.00 11.14 71 PHE B CA 1
ATOM 1566 C C . PHE B 1 50 ? 21.230 94.171 150.050 1.00 12.82 71 PHE B C 1
ATOM 1567 O O . PHE B 1 50 ? 20.169 93.890 150.619 1.00 12.92 71 PHE B O 1
ATOM 1575 N N . THR B 1 51 ? 21.823 95.355 150.137 1.00 13.77 72 THR B N 1
ATOM 1576 C CA . THR B 1 51 ? 21.374 96.379 151.031 1.00 14.75 72 THR B CA 1
ATOM 1577 C C . THR B 1 51 ? 21.152 97.660 150.254 1.00 15.59 72 THR B C 1
ATOM 1578 O O . THR B 1 51 ? 22.018 98.090 149.508 1.00 14.62 72 THR B O 1
ATOM 1598 N N . ILE B 1 53 ? 20.809 101.620 150.029 1.00 18.02 74 ILE B N 1
ATOM 1599 C CA . ILE B 1 53 ? 21.379 102.791 150.690 1.00 18.61 74 ILE B CA 1
ATOM 1600 C C . ILE B 1 53 ? 20.613 104.001 150.200 1.00 19.92 74 ILE B C 1
ATOM 1601 O O . ILE B 1 53 ? 20.729 104.358 149.032 1.00 19.62 74 ILE B O 1
ATOM 1606 N N . PRO B 1 54 ? 19.786 104.621 151.055 1.00 24.87 75 PRO B N 1
ATOM 1607 C CA . PRO B 1 54 ? 18.891 105.676 150.542 1.00 26.82 75 PRO B CA 1
ATOM 1608 C C . PRO B 1 54 ? 19.640 106.751 149.761 1.00 22.54 75 PRO B C 1
ATOM 1609 O O . PRO B 1 54 ? 20.663 107.290 150.204 1.00 24.52 75 PRO B O 1
ATOM 1613 N N . GLY B 1 55 ? 19.153 107.017 148.546 1.00 21.42 76 GLY B N 1
ATOM 1614 C CA . GLY B 1 55 ? 19.728 107.998 147.684 1.00 21.58 76 GLY B CA 1
ATOM 1615 C C . GLY B 1 55 ? 20.994 107.604 146.929 1.00 19.22 76 GLY B C 1
ATOM 1616 O O . GLY B 1 55 ? 21.484 108.379 146.109 1.00 20.52 76 GLY B O 1
ATOM 1617 N N . LYS B 1 56 ? 21.486 106.396 147.201 1.00 18.83 77 LYS B N 1
ATOM 1618 C CA . LYS B 1 56 ? 22.708 105.881 146.576 1.00 17.08 77 LYS B CA 1
ATOM 1619 C C . LYS B 1 56 ? 22.457 104.528 145.903 1.00 16.76 77 LYS B C 1
ATOM 1620 O O . LYS B 1 56 ? 21.354 103.987 146.017 1.00 17.70 77 LYS B O 1
ATOM 1626 N N . ASP B 1 57 ? 23.475 103.985 145.247 1.00 17.48 78 ASP B N 1
ATOM 1627 C CA . ASP B 1 57 ? 23.369 102.647 144.671 1.00 18.44 78 ASP B CA 1
ATOM 1628 C C . ASP B 1 57 ? 23.309 101.599 145.750 1.00 16.58 78 ASP B C 1
ATOM 1629 O O . ASP B 1 57 ? 24.099 101.597 146.680 1.00 16.60 78 ASP B O 1
ATOM 1634 N N . ALA B 1 58 ? 22.361 100.673 145.622 1.00 13.88 79 ALA B N 1
ATOM 1635 C CA . ALA B 1 58 ? 22.339 99.487 146.445 1.00 12.98 79 ALA B CA 1
ATOM 1636 C C . ALA B 1 58 ? 23.549 98.626 146.158 1.00 13.51 79 ALA B C 1
ATOM 1637 O O . ALA B 1 58 ? 24.101 98.717 145.081 1.00 14.61 79 ALA B O 1
ATOM 1639 N N . ILE B 1 59 ? 23.892 97.823 147.121 1.00 12.90 80 ILE B N 1
ATOM 1640 C CA . ILE B 1 59 ? 25.084 96.976 147.054 1.00 14.56 80 ILE B CA 1
ATOM 1641 C C . ILE B 1 59 ? 24.795 95.537 147.431 1.00 13.66 80 ILE B C 1
ATOM 1642 O O . ILE B 1 59 ? 24.159 95.236 148.444 1.00 13.46 80 ILE B O 1
ATOM 1647 N N . ILE B 1 60 ? 25.298 94.644 146.604 1.00 12.87 81 ILE B N 1
ATOM 1648 C CA . ILE B 1 60 ? 25.367 93.224 146.988 1.00 14.31 81 ILE B CA 1
ATOM 1649 C C . ILE B 1 60 ? 26.411 92.999 148.047 1.00 15.85 81 ILE B C 1
ATOM 1650 O O . ILE B 1 60 ? 27.527 93.437 147.907 1.00 15.33 81 ILE B O 1
ATOM 1655 N N . THR B 1 61 ? 26.047 92.309 149.126 1.00 13.77 82 THR B N 1
ATOM 1656 C CA . THR B 1 61 ? 27.029 92.040 150.202 1.00 14.23 82 THR B CA 1
ATOM 1657 C C . THR B 1 61 ? 27.346 90.561 150.399 1.00 14.90 82 THR B C 1
ATOM 1658 O O . THR B 1 61 ? 28.237 90.220 151.158 1.00 16.81 82 THR B O 1
ATOM 1662 N N . GLY B 1 62 ? 26.674 89.676 149.692 1.00 14.02 83 GLY B N 1
ATOM 1663 C CA . GLY B 1 62 ? 27.003 88.241 149.751 1.00 15.19 83 GLY B CA 1
ATOM 1664 C C . GLY B 1 62 ? 26.211 87.513 148.685 1.00 15.32 83 GLY B C 1
ATOM 1665 O O . GLY B 1 62 ? 25.096 87.891 148.334 1.00 15.48 83 GLY B O 1
ATOM 1666 N N . TYR B 1 63 ? 26.755 86.396 148.217 1.00 13.71 84 TYR B N 1
ATOM 1667 C CA . TYR B 1 63 ? 26.054 85.533 147.321 1.00 13.20 84 TYR B CA 1
ATOM 1668 C C . TYR B 1 63 ? 26.673 84.136 147.343 1.00 14.88 84 TYR B C 1
ATOM 1669 O O . TYR B 1 63 ? 27.824 83.933 147.756 1.00 16.54 84 TYR B O 1
ATOM 1678 N N . GLY B 1 64 ? 25.889 83.229 146.831 1.00 14.97 85 GLY B N 1
ATOM 1679 C CA . GLY B 1 64 ? 26.221 81.838 146.678 1.00 15.21 85 GLY B CA 1
ATOM 1680 C C . GLY B 1 64 ? 25.007 80.999 146.308 1.00 15.80 85 GLY B C 1
ATOM 1681 O O . GLY B 1 64 ? 24.110 81.450 145.570 1.00 15.74 85 GLY B O 1
ATOM 1682 N N . THR B 1 65 ? 24.992 79.746 146.800 1.00 14.75 86 THR B N 1
ATOM 1683 C CA . THR B 1 65 ? 23.881 78.835 146.598 1.00 15.24 86 THR B CA 1
ATOM 1684 C C . THR B 1 65 ? 23.321 78.404 147.951 1.00 14.27 86 THR B C 1
ATOM 1685 O O . THR B 1 65 ? 23.968 78.592 148.993 1.00 14.44 86 THR B O 1
ATOM 1689 N N . TYR B 1 66 ? 22.118 77.875 147.917 1.00 15.22 87 TYR B N 1
ATOM 1690 C CA . TYR B 1 66 ? 21.483 77.390 149.162 1.00 15.62 87 TYR B CA 1
ATOM 1691 C C . TYR B 1 66 ? 20.644 76.162 148.911 1.00 17.31 87 TYR B C 1
ATOM 1692 O O . TYR B 1 66 ? 20.217 75.874 147.782 1.00 17.35 87 TYR B O 1
ATOM 1701 N N . GLN B 1 67 ? 20.413 75.401 149.979 1.00 14.63 88 GLN B N 1
ATOM 1702 C CA . GLN B 1 67 ? 19.691 74.171 149.903 1.00 17.22 88 GLN B CA 1
ATOM 1703 C C . GLN B 1 67 ? 19.099 73.838 151.260 1.00 15.94 88 GLN B C 1
ATOM 1704 O O . GLN B 1 67 ? 19.810 73.843 152.290 1.00 16.64 88 GLN B O 1
ATOM 1710 N N . GLN B 1 68 ? 17.796 73.553 151.285 1.00 17.06 89 GLN B N 1
ATOM 1711 C CA . GLN B 1 68 ? 17.172 73.054 152.500 1.00 16.55 89 GLN B CA 1
ATOM 1712 C C . GLN B 1 68 ? 17.719 71.687 152.878 1.00 17.51 89 GLN B C 1
ATOM 1713 O O . GLN B 1 68 ? 17.925 70.852 152.021 1.00 20.01 89 GLN B O 1
ATOM 1719 N N . LEU B 1 69 ? 17.960 71.469 154.169 1.00 16.50 90 LEU B N 1
ATOM 1720 C CA . LEU B 1 69 ? 18.509 70.216 154.673 1.00 17.34 90 LEU B CA 1
ATOM 1721 C C . LEU B 1 69 ? 17.532 69.376 155.490 1.00 18.64 90 LEU B C 1
ATOM 1722 O O . LEU B 1 69 ? 17.523 68.144 155.384 1.00 20.64 90 LEU B O 1
ATOM 1727 N N . THR B 1 70 ? 16.776 70.036 156.341 1.00 17.00 91 THR B N 1
ATOM 1728 C CA . THR B 1 70 ? 15.806 69.435 157.231 1.00 18.30 91 THR B CA 1
ATOM 1729 C C . THR B 1 70 ? 14.611 70.362 157.337 1.00 18.90 91 THR B C 1
ATOM 1730 O O . THR B 1 70 ? 14.607 71.461 156.784 1.00 18.31 91 THR B O 1
ATOM 1734 N N . ASP B 1 71 ? 13.620 69.961 158.120 1.00 19.29 92 ASP B N 1
ATOM 1735 C CA . ASP B 1 71 ? 12.457 70.811 158.385 1.00 20.05 92 ASP B CA 1
ATOM 1736 C C . ASP B 1 71 ? 12.805 72.168 158.992 1.00 19.52 92 ASP B C 1
ATOM 1737 O O . ASP B 1 71 ? 12.013 73.095 158.818 1.00 21.37 92 ASP B O 1
ATOM 1742 N N . ASN B 1 72 ? 13.947 72.324 159.686 1.00 16.84 93 ASN B N 1
ATOM 1743 C CA . ASN B 1 72 ? 14.297 73.633 160.225 1.00 15.46 93 ASN B CA 1
ATOM 1744 C C . ASN B 1 72 ? 15.714 74.051 159.951 1.00 14.20 93 ASN B C 1
ATOM 1745 O O . ASN B 1 72 ? 16.248 74.830 160.694 1.00 16.13 93 ASN B O 1
ATOM 1750 N N . SER B 1 73 ? 16.328 73.556 158.882 1.00 15.21 94 SER B N 1
ATOM 1751 C CA . SER B 1 73 ? 17.667 74.043 158.583 1.00 14.21 94 SER B CA 1
ATOM 1752 C C . SER B 1 73 ? 17.907 74.068 157.085 1.00 14.27 94 SER B C 1
ATOM 1753 O O . SER B 1 73 ? 17.369 73.274 156.322 1.00 14.68 94 SER B O 1
ATOM 1756 N N . TYR B 1 74 ? 18.737 75.017 156.702 1.00 13.09 95 TYR B N 1
ATOM 1757 C CA . TYR B 1 74 ? 19.210 75.087 155.322 1.00 13.95 95 TYR B CA 1
ATOM 1758 C C . TYR B 1 74 ? 20.672 75.530 155.337 1.00 15.05 95 TYR B C 1
ATOM 1759 O O . TYR B 1 74 ? 21.131 76.124 156.275 1.00 14.00 95 TYR B O 1
ATOM 1768 N N . LYS B 1 75 ? 21.381 75.217 154.267 1.00 14.02 96 LYS B N 1
ATOM 1769 C CA . LYS B 1 75 ? 22.780 75.612 154.092 1.00 15.48 96 LYS B CA 1
ATOM 1770 C C . LYS B 1 75 ? 22.889 76.725 153.091 1.00 14.80 96 LYS B C 1
ATOM 1771 O O . LYS B 1 75 ? 22.204 76.674 152.048 1.00 15.41 96 LYS B O 1
ATOM 1777 N N . GLU B 1 76 ? 23.713 77.715 153.396 1.00 13.87 97 GLU B N 1
ATOM 1778 C CA . GLU B 1 76 ? 24.208 78.648 152.377 1.00 14.92 97 GLU B CA 1
ATOM 1779 C C . GLU B 1 76 ? 25.663 78.318 152.070 1.00 15.16 97 GLU B C 1
ATOM 1780 O O . GLU B 1 76 ? 26.521 78.365 152.955 1.00 15.64 97 GLU B O 1
ATOM 1786 N N . SER B 1 77 ? 25.912 77.952 150.822 1.00 15.98 98 SER B N 1
ATOM 1787 C CA . SER B 1 77 ? 27.260 77.742 150.332 1.00 17.18 98 SER B CA 1
ATOM 1788 C C . SER B 1 77 ? 27.727 79.065 149.763 1.00 16.16 98 SER B C 1
ATOM 1789 O O . SER B 1 77 ? 27.446 79.401 148.604 1.00 17.62 98 SER B O 1
ATOM 1792 N N . ILE B 1 78 ? 28.399 79.825 150.601 1.00 16.51 99 ILE B N 1
ATOM 1793 C CA . ILE B 1 78 ? 28.789 81.204 150.273 1.00 17.29 99 ILE B CA 1
ATOM 1794 C C . ILE B 1 78 ? 30.002 81.259 149.329 1.00 19.49 99 ILE B C 1
ATOM 1795 O O . ILE B 1 78 ? 31.039 80.625 149.599 1.00 17.98 99 ILE B O 1
ATOM 1800 N N . GLU B 1 79 ? 29.866 81.951 148.210 1.00 18.29 100 GLU B N 1
ATOM 1801 C CA A GLU B 1 79 ? 31.008 82.189 147.328 0.33 20.74 100 GLU B CA 1
ATOM 1802 C CA B GLU B 1 79 ? 30.977 82.207 147.304 0.33 21.61 100 GLU B CA 1
ATOM 1803 C CA C GLU B 1 79 ? 30.991 82.211 147.314 0.34 21.89 100 GLU B CA 1
ATOM 1804 C C . GLU B 1 79 ? 31.775 83.401 147.846 1.00 20.83 100 GLU B C 1
ATOM 1805 O O . GLU B 1 79 ? 32.963 83.295 148.134 1.00 23.70 100 GLU B O 1
ATOM 1821 N N . LYS B 1 80 ? 31.112 84.550 148.014 1.00 17.78 101 LYS B N 1
ATOM 1822 C CA . LYS B 1 80 ? 31.741 85.704 148.591 1.00 17.45 101 LYS B CA 1
ATOM 1823 C C . LYS B 1 80 ? 30.763 86.453 149.476 1.00 18.45 101 LYS B C 1
ATOM 1824 O O . LYS B 1 80 ? 29.603 86.556 149.139 1.00 18.72 101 LYS B O 1
ATOM 1830 N N . ASN B 1 81 ? 31.235 86.953 150.612 1.00 18.45 102 ASN B N 1
ATOM 1831 C CA . ASN B 1 81 ? 30.426 87.712 151.527 1.00 19.22 102 ASN B CA 1
ATOM 1832 C C . ASN B 1 81 ? 31.302 88.803 152.135 1.00 20.11 102 ASN B C 1
ATOM 1833 O O . ASN B 1 81 ? 32.241 88.513 152.886 1.00 22.67 102 ASN B O 1
ATOM 1838 N N . ILE B 1 82 ? 31.015 90.065 151.803 1.00 19.02 103 ILE B N 1
ATOM 1839 C CA . ILE B 1 82 ? 31.876 91.130 152.296 1.00 19.30 103 ILE B CA 1
ATOM 1840 C C . ILE B 1 82 ? 31.449 91.583 153.692 1.00 18.81 103 ILE B C 1
ATOM 1841 O O . ILE B 1 82 ? 32.240 92.188 154.396 1.00 20.85 103 ILE B O 1
ATOM 1846 N N . HIS B 1 83 ? 30.241 91.224 154.117 1.00 18.53 104 HIS B N 1
ATOM 1847 C CA . HIS B 1 83 ? 29.827 91.445 155.472 1.00 17.36 104 HIS B CA 1
ATOM 1848 C C . HIS B 1 83 ? 30.496 90.442 156.416 1.00 20.20 104 HIS B C 1
ATOM 1849 O O . HIS B 1 83 ? 30.957 90.828 157.484 1.00 22.33 104 HIS B O 1
ATOM 1856 N N . LEU B 1 84 ? 30.574 89.173 155.993 1.00 17.90 105 LEU B N 1
ATOM 1857 C CA . LEU B 1 84 ? 31.062 88.043 156.772 1.00 19.06 105 LEU B CA 1
ATOM 1858 C C . LEU B 1 84 ? 32.110 87.281 155.954 1.00 18.00 105 LEU B C 1
ATOM 1859 O O . LEU B 1 84 ? 31.875 86.183 155.462 1.00 18.34 105 LEU B O 1
ATOM 1864 N N . PRO B 1 85 ? 33.306 87.859 155.801 1.00 20.73 106 PRO B N 1
ATOM 1865 C CA . PRO B 1 85 ? 34.225 87.266 154.813 1.00 22.96 106 PRO B CA 1
ATOM 1866 C C . PRO B 1 85 ? 34.867 85.924 155.244 1.00 22.92 106 PRO B C 1
ATOM 1867 O O . PRO B 1 85 ? 35.409 85.213 154.388 1.00 22.28 106 PRO B O 1
ATOM 1879 N N . LEU B 1 87 ? 33.159 83.513 155.785 1.00 19.78 108 LEU B N 1
ATOM 1880 C CA . LEU B 1 87 ? 32.306 82.509 155.143 1.00 19.83 108 LEU B CA 1
ATOM 1881 C C . LEU B 1 87 ? 32.627 82.295 153.661 1.00 19.95 108 LEU B C 1
ATOM 1882 O O . LEU B 1 87 ? 32.008 81.461 153.039 1.00 20.22 108 LEU B O 1
ATOM 1887 N N . ASP B 1 88 ? 33.584 83.031 153.117 1.00 20.88 109 ASP B N 1
ATOM 1888 C CA . ASP B 1 88 ? 33.961 82.861 151.714 1.00 22.23 109 ASP B CA 1
ATOM 1889 C C . ASP B 1 88 ? 34.398 81.420 151.408 1.00 23.01 109 ASP B C 1
ATOM 1890 O O . ASP B 1 88 ? 35.258 80.911 152.090 1.00 23.12 109 ASP B O 1
ATOM 1895 N N . HIS B 1 89 ? 33.762 80.803 150.418 1.00 22.38 110 HIS B N 1
ATOM 1896 C CA . HIS B 1 89 ? 33.922 79.398 150.006 1.00 26.68 110 HIS B CA 1
ATOM 1897 C C . HIS B 1 89 ? 33.668 78.416 151.133 1.00 27.02 110 HIS B C 1
ATOM 1898 O O . HIS B 1 89 ? 34.244 77.317 151.121 1.00 25.09 110 HIS B O 1
ATOM 1905 N N . LYS B 1 90 ? 32.800 78.787 152.067 1.00 21.33 111 LYS B N 1
ATOM 1906 C CA . LYS B 1 90 ? 32.387 77.915 153.150 1.00 21.95 111 LYS B CA 1
ATOM 1907 C C . LYS B 1 90 ? 30.885 77.687 153.149 1.00 20.80 111 LYS B C 1
ATOM 1908 O O . LYS B 1 90 ? 30.123 78.464 152.571 1.00 20.98 111 LYS B O 1
ATOM 1914 N N . ASP B 1 91 ? 30.465 76.647 153.862 1.00 19.28 112 ASP B N 1
ATOM 1915 C CA . ASP B 1 91 ? 29.059 76.395 154.140 1.00 18.21 112 ASP B CA 1
ATOM 1916 C C . ASP B 1 91 ? 28.700 76.976 155.493 1.00 18.50 112 ASP B C 1
ATOM 1917 O O . ASP B 1 91 ? 29.431 76.804 156.454 1.00 22.46 112 ASP B O 1
ATOM 1922 N N . ASN B 1 92 ? 27.579 77.681 155.539 1.00 17.20 113 ASN B N 1
ATOM 1923 C CA . ASN B 1 92 ? 26.963 78.156 156.776 1.00 14.37 113 ASN B CA 1
ATOM 1924 C C . ASN B 1 92 ? 25.644 77.426 156.945 1.00 16.23 113 ASN B C 1
ATOM 1925 O O . ASN B 1 92 ? 24.825 77.433 156.051 1.00 15.63 113 ASN B O 1
ATOM 1930 N N . ILE B 1 93 ? 25.459 76.759 158.071 1.00 14.90 114 ILE B N 1
ATOM 1931 C CA . ILE B 1 93 ? 24.204 76.081 158.368 1.00 14.56 114 ILE B CA 1
ATOM 1932 C C . ILE B 1 93 ? 23.314 77.004 159.186 1.00 15.19 114 ILE B C 1
ATOM 1933 O O . ILE B 1 93 ? 23.726 77.456 160.258 1.00 15.85 114 ILE B O 1
ATOM 1938 N N . LEU B 1 94 ? 22.115 77.290 158.680 1.00 15.07 115 LEU B N 1
ATOM 1939 C CA . LEU B 1 94 ? 21.176 78.163 159.366 1.00 13.70 115 LEU B CA 1
ATOM 1940 C C . LEU B 1 94 ? 19.988 77.372 159.838 1.00 14.97 115 LEU B C 1
ATOM 1941 O O . LEU B 1 94 ? 19.410 76.627 159.080 1.00 15.16 115 LEU B O 1
ATOM 1946 N N . GLU B 1 95 ? 19.662 77.483 161.118 1.00 12.79 116 GLU B N 1
ATOM 1947 C CA . GLU B 1 95 ? 18.398 76.995 161.639 1.00 14.94 116 GLU B CA 1
ATOM 1948 C C . GLU B 1 95 ? 17.344 78.016 161.381 1.00 16.64 116 GLU B C 1
ATOM 1949 O O . GLU B 1 95 ? 17.611 79.225 161.531 1.00 20.72 116 GLU B O 1
ATOM 1955 N N . PHE B 1 96 ? 16.169 77.587 160.946 1.00 16.50 117 PHE B N 1
ATOM 1956 C CA . PHE B 1 96 ? 15.115 78.546 160.584 1.00 16.52 117 PHE B CA 1
ATOM 1957 C C . PHE B 1 96 ? 13.754 78.085 161.085 1.00 17.69 117 PHE B C 1
ATOM 1958 O O . PHE B 1 96 ? 13.430 76.880 161.161 1.00 17.52 117 PHE B O 1
ATOM 1966 N N . GLU B 1 97 ? 12.957 79.082 161.409 1.00 16.08 118 GLU B N 1
ATOM 1967 C CA . GLU B 1 97 ? 11.535 78.884 161.703 1.00 16.08 118 GLU B CA 1
ATOM 1968 C C . GLU B 1 97 ? 10.763 79.976 160.982 1.00 14.94 118 GLU B C 1
ATOM 1969 O O . GLU B 1 97 ? 11.062 81.145 161.181 1.00 16.44 118 GLU B O 1
ATOM 1975 N N . ILE B 1 98 ? 9.791 79.577 160.174 1.00 17.65 119 ILE B N 1
ATOM 1976 C CA . ILE B 1 98 ? 8.952 80.531 159.443 1.00 16.39 119 ILE B CA 1
ATOM 1977 C C . ILE B 1 98 ? 7.552 80.538 160.046 1.00 19.34 119 ILE B C 1
ATOM 1978 O O . ILE B 1 98 ? 6.902 79.533 160.088 1.00 20.23 119 ILE B O 1
ATOM 1983 N N . GLY B 1 99 ? 7.122 81.672 160.559 1.00 19.76 120 GLY B N 1
ATOM 1984 C CA . GLY B 1 99 ? 5.779 81.772 161.080 1.00 20.91 120 GLY B CA 1
ATOM 1985 C C . GLY B 1 99 ? 4.685 81.971 160.073 1.00 21.63 120 GLY B C 1
ATOM 1986 O O . GLY B 1 99 ? 4.901 82.323 158.914 1.00 20.31 120 GLY B O 1
ATOM 1987 N N . ASP B 1 100 ? 3.458 81.827 160.561 1.00 21.94 121 ASP B N 1
ATOM 1988 C CA . ASP B 1 100 ? 2.279 82.060 159.709 1.00 24.17 121 ASP B CA 1
ATOM 1989 C C . ASP B 1 100 ? 2.121 83.519 159.373 1.00 24.17 121 ASP B C 1
ATOM 1990 O O . ASP B 1 100 ? 1.447 83.840 158.421 1.00 28.89 121 ASP B O 1
ATOM 1995 N N . ASP B 1 101 ? 2.816 84.403 160.100 1.00 23.22 122 ASP B N 1
ATOM 1996 C CA . ASP B 1 101 ? 2.827 85.835 159.751 1.00 22.42 122 ASP B CA 1
ATOM 1997 C C . ASP B 1 101 ? 3.890 86.224 158.726 1.00 21.17 122 ASP B C 1
ATOM 1998 O O . ASP B 1 101 ? 4.062 87.400 158.439 1.00 22.29 122 ASP B O 1
ATOM 2003 N N . GLY B 1 102 ? 4.590 85.247 158.162 1.00 20.76 123 GLY B N 1
ATOM 2004 C CA . GLY B 1 102 ? 5.647 85.531 157.194 1.00 20.26 123 GLY B CA 1
ATOM 2005 C C . GLY B 1 102 ? 6.970 85.995 157.763 1.00 19.60 123 GLY B C 1
ATOM 2006 O O . GLY B 1 102 ? 7.827 86.390 157.018 1.00 19.62 123 GLY B O 1
ATOM 2007 N N . VAL B 1 103 ? 7.178 85.886 159.076 1.00 16.71 124 VAL B N 1
ATOM 2008 C CA . VAL B 1 103 ? 8.433 86.249 159.701 1.00 16.21 124 VAL B CA 1
ATOM 2009 C C . VAL B 1 103 ? 9.260 84.974 159.923 1.00 16.14 124 VAL B C 1
ATOM 2010 O O . VAL B 1 103 ? 8.757 83.982 160.456 1.00 17.60 124 VAL B O 1
ATOM 2022 N N . TYR B 1 105 ? 12.774 83.446 161.536 1.00 14.37 126 TYR B N 1
ATOM 2023 C CA . TYR B 1 105 ? 13.852 83.594 162.504 1.00 15.28 126 TYR B CA 1
ATOM 2024 C C . TYR B 1 105 ? 14.987 82.652 162.135 1.00 17.41 126 TYR B C 1
ATOM 2025 O O . TYR B 1 105 ? 14.738 81.434 161.979 1.00 19.92 126 TYR B O 1
ATOM 2034 N N . LEU B 1 106 ? 16.200 83.180 161.960 1.00 15.24 127 LEU B N 1
ATOM 2035 C CA . LEU B 1 106 ? 17.410 82.421 161.599 1.00 17.11 127 LEU B CA 1
ATOM 2036 C C . LEU B 1 106 ? 18.400 82.444 162.763 1.00 15.05 127 LEU B C 1
ATOM 2037 O O . LEU B 1 106 ? 18.576 83.487 163.413 1.00 15.52 127 LEU B O 1
ATOM 2042 N N . LYS B 1 107 ? 19.081 81.330 162.989 1.00 14.44 128 LYS B N 1
ATOM 2043 C CA . LYS B 1 107 ? 20.247 81.298 163.870 1.00 15.64 128 LYS B CA 1
ATOM 2044 C C . LYS B 1 107 ? 21.404 80.591 163.192 1.00 12.16 128 LYS B C 1
ATOM 2045 O O . LYS B 1 107 ? 21.195 79.597 162.488 1.00 12.70 128 LYS B O 1
ATOM 2051 N N . TYR B 1 108 ? 22.618 81.077 163.415 1.00 12.92 129 TYR B N 1
ATOM 2052 C CA . TYR B 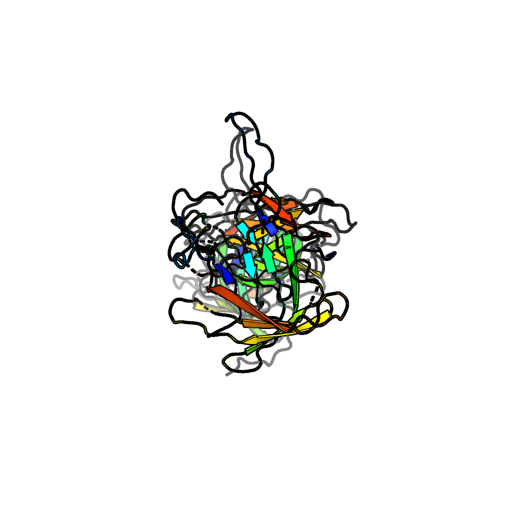1 108 ? 23.777 80.335 162.954 1.00 12.84 129 TYR B CA 1
ATOM 2053 C C . TYR B 1 108 ? 24.963 80.667 163.861 1.00 14.14 129 TYR B C 1
ATOM 2054 O O . TYR B 1 108 ? 24.902 81.613 164.632 1.00 16.05 129 TYR B O 1
ATOM 2063 N N . PHE B 1 109 ? 26.009 79.849 163.818 1.00 14.68 130 PHE B N 1
ATOM 2064 C CA . PHE B 1 109 ? 27.171 79.952 164.698 1.00 13.46 130 PHE B CA 1
ATOM 2065 C C . PHE B 1 109 ? 28.451 79.993 163.877 1.00 14.41 130 PHE B C 1
ATOM 2066 O O . PHE B 1 109 ? 28.654 79.152 162.978 1.00 14.38 130 PHE B O 1
ATOM 2074 N N . ILE B 1 110 ? 29.321 80.945 164.193 1.00 13.96 131 ILE B N 1
ATOM 2075 C CA . ILE B 1 110 ? 30.630 81.070 163.523 1.00 15.83 131 ILE B CA 1
ATOM 2076 C C . ILE B 1 110 ? 31.725 81.024 164.565 1.00 16.37 131 ILE B C 1
ATOM 2077 O O . ILE B 1 110 ? 31.658 81.746 165.556 1.00 16.00 131 ILE B O 1
ATOM 2082 N N . ALA B 1 111 ? 32.711 80.146 164.388 1.00 16.10 132 ALA B N 1
ATOM 2083 C CA . ALA B 1 111 ? 33.717 79.932 165.388 1.00 17.34 132 ALA B CA 1
ATOM 2084 C C . ALA B 1 111 ? 34.921 80.896 165.301 1.00 17.57 132 ALA B C 1
ATOM 2085 O O . ALA B 1 111 ? 35.470 81.259 166.315 1.00 19.08 132 ALA B O 1
ATOM 2087 N N . LYS B 1 112 ? 35.337 81.213 164.093 1.00 18.44 133 LYS B N 1
ATOM 2088 C CA . LYS B 1 112 ? 36.597 81.934 163.843 1.00 21.00 133 LYS B CA 1
ATOM 2089 C C . LYS B 1 112 ? 36.423 83.011 162.821 1.00 19.42 133 LYS B C 1
ATOM 2090 O O . LYS B 1 112 ? 35.658 82.853 161.862 1.00 20.30 133 LYS B O 1
ATOM 2096 N N . ASP B 1 113 ? 37.189 84.093 162.975 1.00 21.04 134 ASP B N 1
ATOM 2097 C CA . ASP B 1 113 ? 37.245 85.082 161.897 1.00 22.99 134 ASP B CA 1
ATOM 2098 C C . ASP B 1 113 ? 38.310 84.645 160.873 1.00 22.88 134 ASP B C 1
ATOM 2099 O O . ASP B 1 113 ? 38.979 83.617 161.015 1.00 26.18 134 ASP B O 1
ATOM 2104 N N . LEU B 1 114 ? 38.446 85.435 159.823 1.00 32.40 135 LEU B N 1
ATOM 2105 C CA . LEU B 1 114 ? 39.336 85.082 158.725 1.00 40.13 135 LEU B CA 1
ATOM 2106 C C . LEU B 1 114 ? 40.783 85.023 159.179 1.00 34.32 135 LEU B C 1
ATOM 2107 O O . LEU B 1 114 ? 41.577 84.222 158.676 1.00 38.00 135 LEU B O 1
ATOM 2112 N N . ASN B 1 115 ? 41.127 85.813 160.192 1.00 31.15 136 ASN B N 1
ATOM 2113 C CA . ASN B 1 115 ? 42.466 85.762 160.739 1.00 28.69 136 ASN B CA 1
ATOM 2114 C C . ASN B 1 115 ? 42.677 84.662 161.782 1.00 26.23 136 ASN B C 1
ATOM 2115 O O . ASN B 1 115 ? 43.758 84.566 162.327 1.00 26.36 136 ASN B O 1
ATOM 2120 N N . GLY B 1 116 ? 41.676 83.832 162.045 1.00 24.82 137 GLY B N 1
ATOM 2121 C CA . GLY B 1 116 ? 41.791 82.717 163.014 1.00 26.47 137 GLY B CA 1
ATOM 2122 C C . GLY B 1 116 ? 41.536 83.100 164.458 1.00 26.38 137 GLY B C 1
ATOM 2123 O O . GLY B 1 116 ? 41.744 82.299 165.368 1.00 30.56 137 GLY B O 1
ATOM 2124 N N . ASN B 1 117 ? 41.110 84.331 164.700 1.00 25.01 138 ASN B N 1
ATOM 2125 C CA . ASN B 1 117 ? 40.779 84.720 166.059 1.00 27.93 138 ASN B CA 1
ATOM 2126 C C . ASN B 1 117 ? 39.494 83.991 166.426 1.00 27.25 138 ASN B C 1
ATOM 2127 O O . ASN B 1 117 ? 38.640 83.847 165.574 1.00 25.42 138 ASN B O 1
ATOM 2132 N N . GLU B 1 118 ? 39.401 83.552 167.671 1.00 29.34 139 GLU B N 1
ATOM 2133 C CA . GLU B 1 118 ? 38.195 82.937 168.201 1.00 29.45 139 GLU B CA 1
ATOM 2134 C C . GLU B 1 118 ? 37.087 83.978 168.279 1.00 28.60 139 GLU B C 1
ATOM 2135 O O . GLU B 1 118 ? 37.255 85.056 168.825 1.00 33.34 139 GLU B O 1
ATOM 2141 N N . LEU B 1 119 ? 35.962 83.636 167.695 1.00 24.84 140 LEU B N 1
ATOM 2142 C CA . LEU B 1 119 ? 34.786 84.444 167.666 1.00 25.55 140 LEU B CA 1
ATOM 2143 C C . LEU B 1 119 ? 33.684 83.767 168.469 1.00 22.95 140 LEU B C 1
ATOM 2144 O O . LEU B 1 119 ? 33.108 84.355 169.386 1.00 23.21 140 LEU B O 1
ATOM 2149 N N . ASN B 1 120 ? 33.447 82.487 168.180 1.00 23.48 141 ASN B N 1
ATOM 2150 C CA . ASN B 1 120 ? 32.420 81.680 168.874 1.00 20.11 141 ASN B CA 1
ATOM 2151 C C . ASN B 1 120 ? 31.148 82.474 169.172 1.00 20.55 141 ASN B C 1
ATOM 2152 O O . ASN B 1 120 ? 30.719 82.647 170.318 1.00 23.18 141 ASN B O 1
ATOM 2157 N N . THR B 1 121 ? 30.565 82.953 168.092 1.00 17.10 142 THR B N 1
ATOM 2158 C CA . THR B 1 121 ? 29.406 83.836 168.143 1.00 18.90 142 THR B CA 1
ATOM 2159 C C . THR B 1 121 ? 28.196 83.209 167.475 1.00 16.51 142 THR B C 1
ATOM 2160 O O . THR B 1 121 ? 28.264 82.749 166.325 1.00 15.30 142 THR B O 1
ATOM 2164 N N . TRP B 1 122 ? 27.068 83.262 168.187 1.00 16.26 143 TRP B N 1
ATOM 2165 C CA . TRP B 1 122 ? 25.761 82.997 167.637 1.00 15.83 143 TRP B CA 1
ATOM 2166 C C . TRP B 1 122 ? 25.139 84.253 167.051 1.00 16.97 143 TRP B C 1
ATOM 2167 O O . TRP B 1 122 ? 25.122 85.335 167.671 1.00 19.81 143 TRP B O 1
ATOM 2178 N N . PHE B 1 123 ? 24.647 84.100 165.855 1.00 15.93 144 PHE B N 1
ATOM 2179 C CA . PHE B 1 123 ? 23.999 85.139 165.105 1.00 16.26 144 PHE B CA 1
ATOM 2180 C C . PHE B 1 123 ? 22.513 84.836 165.073 1.00 16.41 144 PHE B C 1
ATOM 2181 O O . PHE B 1 123 ? 22.101 83.690 164.901 1.00 17.08 144 PHE B O 1
ATOM 2189 N N . HIS B 1 124 ? 21.736 85.896 165.277 1.00 15.51 145 HIS B N 1
ATOM 2190 C CA A HIS B 1 124 ? 20.302 85.835 165.127 0.67 16.22 145 HIS B CA 1
ATOM 2191 C CA B HIS B 1 124 ? 20.292 85.899 165.179 0.33 16.97 145 HIS B CA 1
ATOM 2192 C C . HIS B 1 124 ? 19.869 86.854 164.091 1.00 17.22 145 HIS B C 1
ATOM 2193 O O . HIS B 1 124 ? 20.257 88.008 164.142 1.00 18.00 145 HIS B O 1
ATOM 2206 N N . GLU B 1 125 ? 19.012 86.423 163.170 1.00 17.01 146 GLU B N 1
ATOM 2207 C CA . GLU B 1 125 ? 18.399 87.333 162.198 1.00 15.55 146 GLU B CA 1
ATOM 2208 C C . GLU B 1 125 ? 16.910 87.095 162.115 1.00 15.58 146 GLU B C 1
ATOM 2209 O O . GLU B 1 125 ? 16.429 85.945 162.160 1.00 16.15 146 GLU B O 1
ATOM 2215 N N . THR B 1 126 ? 16.172 88.186 161.998 1.00 13.35 147 THR B N 1
ATOM 2216 C CA . THR B 1 126 ? 14.768 88.175 161.714 1.00 14.68 147 THR B CA 1
ATOM 2217 C C . THR B 1 126 ? 14.542 88.745 160.304 1.00 15.77 147 THR B C 1
ATOM 2218 O O . THR B 1 126 ? 15.015 89.822 159.966 1.00 16.32 147 THR B O 1
ATOM 2222 N N . TRP B 1 127 ? 13.840 87.980 159.506 1.00 14.82 148 TRP B N 1
ATOM 2223 C CA . TRP B 1 127 ? 13.511 88.320 158.120 1.00 15.44 148 TRP B CA 1
ATOM 2224 C C . TRP B 1 127 ? 12.026 88.221 157.908 1.00 17.54 148 TRP B C 1
ATOM 2225 O O . TRP B 1 127 ? 11.370 87.394 158.501 1.00 20.99 148 TRP B O 1
ATOM 2236 N N . LYS B 1 128 ? 11.478 89.069 157.046 1.00 14.38 149 LYS B N 1
ATOM 2237 C CA . LYS B 1 128 ? 10.053 89.050 156.742 1.00 14.96 149 LYS B CA 1
ATOM 2238 C C . LYS B 1 128 ? 9.860 88.858 155.239 1.00 14.22 149 LYS B C 1
ATOM 2239 O O . LYS B 1 128 ? 10.484 89.520 154.439 1.00 12.62 149 LYS B O 1
ATOM 2245 N N . ARG B 1 129 ? 8.939 87.973 154.873 1.00 14.76 150 ARG B N 1
ATOM 2246 C CA . ARG B 1 129 ? 8.673 87.709 153.462 1.00 14.64 150 ARG B CA 1
ATOM 2247 C C . ARG B 1 129 ? 8.040 88.939 152.818 1.00 15.42 150 ARG B C 1
ATOM 2248 O O . ARG B 1 129 ? 7.049 89.457 153.331 1.00 16.51 150 ARG B O 1
ATOM 2256 N N . VAL B 1 130 ? 8.583 89.366 151.675 1.00 14.63 151 VAL B N 1
ATOM 2257 C CA . VAL B 1 130 ? 8.065 90.479 150.912 1.00 14.18 151 VAL B CA 1
ATOM 2258 C C . VAL B 1 130 ? 6.982 89.954 150.005 1.00 15.97 151 VAL B C 1
ATOM 2259 O O . VAL B 1 130 ? 7.112 88.904 149.344 1.00 15.07 151 VAL B O 1
ATOM 2263 N N . GLY B 1 131 ? 5.865 90.656 150.047 1.00 16.27 152 GLY B N 1
ATOM 2264 C CA . GLY B 1 131 ? 4.680 90.282 149.323 1.00 17.49 152 GLY B CA 1
ATOM 2265 C C . GLY B 1 131 ? 4.115 91.425 148.525 1.00 17.81 152 GLY B C 1
ATOM 2266 O O . GLY B 1 131 ? 4.611 92.560 148.591 1.00 17.23 152 GLY B O 1
ATOM 2275 N N . PRO B 1 133 ? 0.978 93.745 148.012 1.00 23.61 154 PRO B N 1
ATOM 2276 C CA . PRO B 1 133 ? -0.279 94.189 148.645 1.00 25.04 154 PRO B CA 1
ATOM 2277 C C . PRO B 1 133 ? -1.402 94.311 147.630 1.00 26.36 154 PRO B C 1
ATOM 2278 O O . PRO B 1 133 ? -1.203 94.238 146.423 1.00 26.69 154 PRO B O 1
ATOM 2282 N N . ALA B 1 134 ? -2.622 94.440 148.122 1.00 30.82 155 ALA B N 1
ATOM 2283 C CA . ALA B 1 134 ? -3.755 94.483 147.243 1.00 31.40 155 ALA B CA 1
ATOM 2284 C C . ALA B 1 134 ? -3.796 95.748 146.375 1.00 32.27 155 ALA B C 1
ATOM 2285 O O . ALA B 1 134 ? -4.296 95.734 145.246 1.00 30.71 155 ALA B O 1
ATOM 2287 N N . LYS B 1 135 ? -3.310 96.848 146.932 1.00 33.87 156 LYS B N 1
ATOM 2288 C CA . LYS B 1 135 ? -3.311 98.140 146.271 1.00 39.43 156 LYS B CA 1
ATOM 2289 C C . LYS B 1 135 ? -1.921 98.778 146.147 1.00 31.95 156 LYS B C 1
ATOM 2290 O O . LYS B 1 135 ? -1.146 98.727 147.096 1.00 31.43 156 LYS B O 1
ATOM 2296 N N . PHE B 1 136 ? -1.605 99.325 144.973 1.00 32.47 157 PHE B N 1
ATOM 2297 C CA . PHE B 1 136 ? -0.445 100.185 144.793 1.00 33.50 157 PHE B CA 1
ATOM 2298 C C . PHE B 1 136 ? -0.687 101.495 145.547 1.00 32.21 157 PHE B C 1
ATOM 2299 O O . PHE B 1 136 ? -1.691 102.155 145.306 1.00 33.48 157 PHE B O 1
ATOM 2307 N N . PRO B 1 137 ? 0.191 101.850 146.505 1.00 29.27 158 PRO B N 1
ATOM 2308 C CA . PRO B 1 137 ? -0.103 103.072 147.284 1.00 32.36 158 PRO B CA 1
ATOM 2309 C C . PRO B 1 137 ? -0.047 104.341 146.439 1.00 34.39 158 PRO B C 1
ATOM 2310 O O . PRO B 1 137 ? 0.900 104.544 145.680 1.00 31.91 158 PRO B O 1
ATOM 2314 N N . GLU B 1 138 ? -1.046 105.206 146.592 1.00 38.20 159 GLU B N 1
ATOM 2315 C CA . GLU B 1 138 ? -1.155 106.433 145.779 1.00 42.19 159 GLU B CA 1
ATOM 2316 C C . GLU B 1 138 ? 0.122 107.294 145.779 1.00 41.78 159 GLU B C 1
ATOM 2317 O O . GLU B 1 138 ? 0.514 107.828 144.743 1.00 47.32 159 GLU B O 1
ATOM 2319 N N . ASP B 1 139 ? 0.775 107.431 146.921 1.00 40.81 160 ASP B N 1
ATOM 2320 C CA . ASP B 1 139 ? 1.890 108.387 147.013 1.00 52.44 160 ASP B CA 1
ATOM 2321 C C . ASP B 1 139 ? 3.282 107.750 146.847 1.00 46.08 160 ASP B C 1
ATOM 2322 O O . ASP B 1 139 ? 4.280 108.355 147.228 1.00 41.46 160 ASP B O 1
ATOM 2327 N N . LEU B 1 140 ? 3.357 106.534 146.308 1.00 36.62 161 LEU B N 1
ATOM 2328 C CA . LEU B 1 140 ? 4.584 105.763 146.384 1.00 35.63 161 LEU B CA 1
ATOM 2329 C C . LEU B 1 140 ? 5.737 106.427 145.600 1.00 34.06 161 LEU B C 1
ATOM 2330 O O . LEU B 1 140 ? 5.574 106.873 144.471 1.00 32.75 161 LEU B O 1
ATOM 2335 N N . VAL B 1 141 ? 6.905 106.493 146.232 1.00 32.47 162 VAL B N 1
ATOM 2336 C CA . VAL B 1 141 ? 8.112 107.012 145.599 1.00 33.74 162 VAL B CA 1
ATOM 2337 C C . VAL B 1 141 ? 8.886 105.845 144.990 1.00 29.40 162 VAL B C 1
ATOM 2338 O O . VAL B 1 141 ? 9.591 105.146 145.713 1.00 31.52 162 VAL B O 1
ATOM 2342 N N . ARG B 1 142 ? 8.725 105.611 143.683 1.00 27.25 163 ARG B N 1
ATOM 2343 C CA . ARG B 1 142 ? 9.395 104.490 143.041 1.00 30.23 163 ARG B CA 1
ATOM 2344 C C . ARG B 1 142 ? 10.880 104.754 142.845 1.00 33.80 163 ARG B C 1
ATOM 2345 O O . ARG B 1 142 ? 11.279 105.890 142.529 1.00 40.09 163 ARG B O 1
ATOM 2354 N N . PHE C 1 7 ? 37.427 73.368 158.956 1.00 56.47 28 PHE C N 1
ATOM 2355 C CA . PHE C 1 7 ? 37.605 73.434 160.444 1.00 52.80 28 PHE C CA 1
ATOM 2356 C C . PHE C 1 7 ? 38.669 72.445 160.944 1.00 46.82 28 PHE C C 1
ATOM 2357 O O . PHE C 1 7 ? 38.982 71.479 160.255 1.00 47.67 28 PHE C O 1
ATOM 2365 N N . ARG C 1 8 ? 39.193 72.695 162.145 1.00 40.72 29 ARG C N 1
ATOM 2366 C CA . ARG C 1 8 ? 40.072 71.757 162.851 1.00 41.36 29 ARG C CA 1
ATOM 2367 C C . ARG C 1 8 ? 39.238 70.620 163.503 1.00 41.54 29 ARG C C 1
ATOM 2368 O O . ARG C 1 8 ? 38.355 70.900 164.348 1.00 33.57 29 ARG C O 1
ATOM 2370 N N . PRO C 1 9 ? 39.478 69.348 163.093 1.00 36.21 30 PRO C N 1
ATOM 2371 C CA . PRO C 1 9 ? 38.588 68.275 163.586 1.00 39.49 30 PRO C CA 1
ATOM 2372 C C . PRO C 1 9 ? 38.672 68.109 165.094 1.00 32.21 30 PRO C C 1
ATOM 2373 O O . PRO C 1 9 ? 39.778 68.184 165.653 1.00 36.74 30 PRO C O 1
ATOM 2377 N N . ALA C 1 10 ? 37.522 67.942 165.741 1.00 28.24 31 ALA C N 1
ATOM 2378 C CA . ALA C 1 10 ? 37.496 67.695 167.165 1.00 27.14 31 ALA C CA 1
ATOM 2379 C C . ALA C 1 10 ? 37.290 66.200 167.400 1.00 25.68 31 ALA C C 1
ATOM 2380 O O . ALA C 1 10 ? 36.776 65.458 166.535 1.00 25.61 31 ALA C O 1
ATOM 2382 N N . GLU C 1 11 ? 37.686 65.778 168.583 1.00 27.09 32 GLU C N 1
ATOM 2383 C CA . GLU C 1 11 ? 37.520 64.400 168.965 1.00 27.14 32 GLU C CA 1
ATOM 2384 C C . GLU C 1 11 ? 36.119 64.184 169.518 1.00 22.71 32 GLU C C 1
ATOM 2385 O O . GLU C 1 11 ? 35.968 63.974 170.712 1.00 23.64 32 GLU C O 1
ATOM 2391 N N . LEU C 1 12 ? 35.102 64.308 168.661 1.00 21.31 33 LEU C N 1
ATOM 2392 C CA . LEU C 1 12 ? 33.714 64.118 169.083 1.00 19.05 33 LEU C CA 1
ATOM 2393 C C . LEU C 1 12 ? 33.324 62.643 169.200 1.00 17.29 33 LEU C C 1
ATOM 2394 O O . LEU C 1 12 ? 32.552 62.273 170.099 1.00 19.04 33 LEU C O 1
ATOM 2399 N N . ALA C 1 13 ? 33.815 61.809 168.282 1.00 17.48 34 ALA C N 1
ATOM 2400 C CA . ALA C 1 13 ? 33.418 60.419 168.282 1.00 19.15 34 ALA C CA 1
ATOM 2401 C C . ALA C 1 13 ? 33.799 59.807 169.610 1.00 20.95 34 ALA C C 1
ATOM 2402 O O . ALA C 1 13 ? 34.934 59.988 170.098 1.00 20.31 34 ALA C O 1
ATOM 2404 N N . GLY C 1 14 ? 32.878 59.020 170.154 1.00 18.97 35 GLY C N 1
ATOM 2405 C CA . GLY C 1 14 ? 33.105 58.328 171.412 1.00 18.43 35 GLY C CA 1
ATOM 2406 C C . GLY C 1 14 ? 31.831 58.135 172.189 1.00 16.28 35 GLY C C 1
ATOM 2407 O O . GLY C 1 14 ? 30.719 58.318 171.671 1.00 17.89 35 GLY C O 1
ATOM 2408 N N . ILE C 1 15 ? 32.020 57.763 173.446 1.00 15.07 36 ILE C N 1
ATOM 2409 C CA A ILE C 1 15 ? 30.990 57.529 174.446 0.50 15.51 36 ILE C CA 1
ATOM 2410 C CA B ILE C 1 15 ? 30.888 57.626 174.352 0.50 14.80 36 ILE C CA 1
ATOM 2411 C C . ILE C 1 15 ? 31.057 58.681 175.421 1.00 14.51 36 ILE C C 1
ATOM 2412 O O . ILE C 1 15 ? 32.118 58.818 176.043 1.00 15.98 36 ILE C O 1
ATOM 2421 N N . TRP C 1 16 ? 29.973 59.407 175.630 1.00 13.92 37 TRP C N 1
ATOM 2422 C CA . TRP C 1 16 ? 29.915 60.587 176.508 1.00 14.41 37 TRP C CA 1
ATOM 2423 C C . TRP C 1 16 ? 28.932 60.334 177.622 1.00 14.52 37 TRP C C 1
ATOM 2424 O O . TRP C 1 16 ? 27.839 59.817 177.382 1.00 15.89 37 TRP C O 1
ATOM 2435 N N . GLN C 1 17 ? 29.330 60.660 178.864 1.00 15.18 38 GLN C N 1
ATOM 2436 C CA . GLN C 1 17 ? 28.443 60.521 180.023 1.00 13.89 38 GLN C CA 1
ATOM 2437 C C . GLN C 1 17 ? 27.901 61.884 180.467 1.00 14.98 38 GLN C C 1
ATOM 2438 O O . GLN C 1 17 ? 28.673 62.809 180.711 1.00 16.11 38 GLN C O 1
ATOM 2444 N N . LEU C 1 18 ? 26.569 61.989 180.569 1.00 13.32 39 LEU C N 1
ATOM 2445 C CA . LEU C 1 18 ? 25.952 63.221 181.033 1.00 14.92 39 LEU C CA 1
ATOM 2446 C C . LEU C 1 18 ? 26.314 63.438 182.484 1.00 17.60 39 LEU C C 1
ATOM 2447 O O . LEU C 1 18 ? 26.294 62.506 183.284 1.00 16.31 39 LEU C O 1
ATOM 2452 N N . CYS C 1 19 ? 26.632 64.684 182.816 1.00 16.29 40 CYS C N 1
ATOM 2453 C CA . CYS C 1 19 ? 26.880 65.083 184.204 1.00 16.33 40 CYS C CA 1
ATOM 2454 C C . CYS C 1 19 ? 25.789 66.035 184.654 1.00 16.22 40 CYS C C 1
ATOM 2455 O O . CYS C 1 19 ? 25.113 66.642 183.846 1.00 18.68 40 CYS C O 1
ATOM 2458 N N . HIS C 1 20 ? 25.602 66.138 185.968 1.00 17.50 41 HIS C N 1
ATOM 2459 C CA . HIS C 1 20 ? 24.690 67.109 186.508 1.00 18.23 41 HIS C CA 1
ATOM 2460 C C . HIS C 1 20 ? 25.272 67.673 187.785 1.00 18.63 41 HIS C C 1
ATOM 2461 O O . HIS C 1 20 ? 26.323 67.255 188.228 1.00 17.72 41 HIS C O 1
ATOM 2468 N N . TYR C 1 21 ? 24.564 68.619 188.364 1.00 16.35 42 TYR C N 1
ATOM 2469 C CA . TYR C 1 21 ? 25.005 69.369 189.480 1.00 17.92 42 TYR C CA 1
ATOM 2470 C C . TYR C 1 21 ? 24.092 69.065 190.673 1.00 17.62 42 TYR C C 1
ATOM 2471 O O . TYR C 1 21 ? 22.895 69.246 190.589 1.00 19.40 42 TYR C O 1
ATOM 2480 N N . VAL C 1 22 ? 24.713 68.709 191.792 1.00 17.99 43 VAL C N 1
ATOM 2481 C CA A VAL C 1 22 ? 24.054 68.206 192.974 0.50 17.70 43 VAL C CA 1
ATOM 2482 C CA B VAL C 1 22 ? 23.987 68.271 192.966 0.50 18.39 43 VAL C CA 1
ATOM 2483 C C . VAL C 1 22 ? 24.411 69.071 194.186 1.00 19.42 43 VAL C C 1
ATOM 2484 O O . VAL C 1 22 ? 25.591 69.326 194.423 1.00 22.59 43 VAL C O 1
ATOM 2491 N N . SER C 1 23 ? 23.427 69.470 194.967 1.00 19.70 44 SER C N 1
ATOM 2492 C CA . SER C 1 23 ? 23.660 70.240 196.152 1.00 20.44 44 SER C CA 1
ATOM 2493 C C . SER C 1 23 ? 22.692 69.862 197.257 1.00 20.72 44 SER C C 1
ATOM 2494 O O . SER C 1 23 ? 21.567 69.535 196.949 1.00 21.35 44 SER C O 1
ATOM 2497 N N . GLU C 1 24 ? 23.089 69.922 198.527 1.00 21.34 45 GLU C N 1
ATOM 2498 C CA . GLU C 1 24 ? 22.103 69.720 199.619 1.00 22.42 45 GLU C CA 1
ATOM 2499 C C . GLU C 1 24 ? 21.184 70.937 199.821 1.00 23.64 45 GLU C C 1
ATOM 2500 O O . GLU C 1 24 ? 20.203 70.897 200.580 1.00 23.99 45 GLU C O 1
ATOM 2506 N N . ILE C 1 25 ? 21.546 72.055 199.193 1.00 25.23 46 ILE C N 1
ATOM 2507 C CA . ILE C 1 25 ? 20.828 73.305 199.430 1.00 28.16 46 ILE C CA 1
ATOM 2508 C C . ILE C 1 25 ? 20.431 73.868 198.048 1.00 30.43 46 ILE C C 1
ATOM 2509 O O . ILE C 1 25 ? 21.061 73.554 197.019 1.00 33.22 46 ILE C O 1
ATOM 2514 N N . PRO C 1 26 ? 19.332 74.617 197.994 1.00 33.15 47 PRO C N 1
ATOM 2515 C CA . PRO C 1 26 ? 18.851 75.049 196.659 1.00 34.94 47 PRO C CA 1
ATOM 2516 C C . PRO C 1 26 ? 19.614 76.248 196.099 1.00 38.45 47 PRO C C 1
ATOM 2517 O O . PRO C 1 26 ? 19.663 76.443 194.866 1.00 40.49 47 PRO C O 1
ATOM 2521 N N . ASP C 1 27 ? 20.237 77.028 196.959 1.00 39.49 48 ASP C N 1
ATOM 2522 C CA . ASP C 1 27 ? 20.734 78.341 196.510 1.00 59.03 48 ASP C CA 1
ATOM 2523 C C . ASP C 1 27 ? 22.239 78.285 196.230 1.00 64.66 48 ASP C C 1
ATOM 2524 O O . ASP C 1 27 ? 23.042 79.012 196.820 1.00 64.75 48 ASP C O 1
ATOM 2529 N N . VAL C 1 28 ? 22.611 77.409 195.311 1.00 59.95 49 VAL C N 1
ATOM 2530 C CA . VAL C 1 28 ? 23.997 77.253 194.944 1.00 57.37 49 VAL C CA 1
ATOM 2531 C C . VAL C 1 28 ? 24.076 76.359 193.747 1.00 66.00 49 VAL C C 1
ATOM 2532 O O . VAL C 1 28 ? 23.253 75.431 193.615 1.00 65.34 49 VAL C O 1
ATOM 2536 N N . PRO C 1 29 ? 25.063 76.621 192.872 1.00 66.33 50 PRO C N 1
ATOM 2537 C CA . PRO C 1 29 ? 25.399 75.567 191.942 1.00 67.55 50 PRO C CA 1
ATOM 2538 C C . PRO C 1 29 ? 25.866 74.359 192.737 1.00 47.02 50 PRO C C 1
ATOM 2539 O O . PRO C 1 29 ? 26.679 74.465 193.654 1.00 46.73 50 PRO C O 1
ATOM 2543 N N . GLY C 1 30 ? 25.296 73.219 192.447 1.00 42.67 51 GLY C N 1
ATOM 2544 C CA . GLY C 1 30 ? 25.851 72.017 192.981 1.00 38.02 51 GLY C CA 1
ATOM 2545 C C . GLY C 1 30 ? 27.246 71.699 192.454 1.00 33.79 51 GLY C C 1
ATOM 2546 O O . GLY C 1 30 ? 27.815 72.433 191.623 1.00 35.20 51 GLY C O 1
ATOM 2547 N N . ILE C 1 31 ? 27.761 70.583 192.950 1.00 28.47 52 ILE C N 1
ATOM 2548 C CA . ILE C 1 31 ? 28.969 69.966 192.497 1.00 27.71 52 ILE C CA 1
ATOM 2549 C C . ILE C 1 31 ? 28.670 69.091 191.301 1.00 25.51 52 ILE C C 1
ATOM 2550 O O . ILE C 1 31 ? 27.657 68.388 191.296 1.00 21.41 52 ILE C O 1
ATOM 2555 N N . LEU C 1 32 ? 29.567 69.121 190.307 1.00 22.91 53 LEU C N 1
ATOM 2556 C CA . LEU C 1 32 ? 29.474 68.320 189.116 1.00 22.34 53 LEU C CA 1
ATOM 2557 C C . LEU C 1 32 ? 29.699 66.836 189.397 1.00 21.65 53 LEU C C 1
ATOM 2558 O O . LEU C 1 32 ? 30.712 66.459 189.956 1.00 22.97 53 LEU C O 1
ATOM 2563 N N . LYS C 1 33 ? 28.727 66.016 189.015 1.00 19.28 54 LYS C N 1
ATOM 2564 C CA . LYS C 1 33 ? 28.768 64.566 189.220 1.00 21.17 54 LYS C CA 1
ATOM 2565 C C . LYS C 1 33 ? 28.293 63.854 187.978 1.00 19.96 54 LYS C C 1
ATOM 2566 O O . LYS C 1 33 ? 27.405 64.335 187.284 1.00 19.41 54 LYS C O 1
ATOM 2572 N N . PRO C 1 34 ? 28.865 62.674 187.687 1.00 21.34 55 PRO C N 1
ATOM 2573 C CA . PRO C 1 34 ? 28.431 61.939 186.515 1.00 21.62 55 PRO C CA 1
ATOM 2574 C C . PRO C 1 34 ? 27.050 61.345 186.754 1.00 19.55 55 PRO C C 1
ATOM 2575 O O . PRO C 1 34 ? 26.762 60.923 187.878 1.00 21.51 55 PRO C O 1
ATOM 2579 N N . SER C 1 35 ? 26.201 61.262 185.734 1.00 19.24 56 SER C N 1
ATOM 2580 C CA A SER C 1 35 ? 24.860 60.737 185.930 0.67 18.51 56 SER C CA 1
ATOM 2581 C CA B SER C 1 35 ? 24.835 60.766 185.893 0.33 20.88 56 SER C CA 1
ATOM 2582 C C . SER C 1 35 ? 24.601 59.519 185.029 1.00 20.11 56 SER C C 1
ATOM 2583 O O . SER C 1 35 ? 25.528 58.803 184.721 1.00 22.64 56 SER C O 1
ATOM 2588 N N . ASN C 1 36 ? 23.346 59.288 184.645 1.00 20.71 57 ASN C N 1
ATOM 2589 C CA . ASN C 1 36 ? 22.928 57.992 184.140 1.00 21.38 57 ASN C CA 1
ATOM 2590 C C . ASN C 1 36 ? 22.585 57.971 182.673 1.00 18.93 57 ASN C C 1
ATOM 2591 O O . ASN C 1 36 ? 21.966 57.039 182.235 1.00 18.94 57 ASN C O 1
ATOM 2596 N N . THR C 1 37 ? 23.037 58.973 181.919 1.00 16.28 58 THR C N 1
ATOM 2597 C CA . THR C 1 37 ? 22.714 59.104 180.520 1.00 14.17 58 THR C CA 1
ATOM 2598 C C . THR C 1 37 ? 23.974 59.142 179.718 1.00 14.58 58 THR C C 1
ATOM 2599 O O . THR C 1 37 ? 24.985 59.702 180.146 1.00 15.79 58 THR C O 1
ATOM 2603 N N . PHE C 1 38 ? 23.901 58.551 178.525 1.00 14.22 59 PHE C N 1
ATOM 2604 C CA . PHE C 1 38 ? 25.036 58.416 177.643 1.00 13.57 59 PHE C CA 1
ATOM 2605 C C . PHE C 1 38 ? 24.664 58.845 176.238 1.00 14.28 59 PHE C C 1
ATOM 2606 O O . PHE C 1 38 ? 23.537 58.628 175.783 1.00 17.01 59 PHE C O 1
ATOM 2614 N N . LYS C 1 39 ? 25.635 59.446 175.573 1.00 13.80 60 LYS C N 1
ATOM 2615 C CA . LYS C 1 39 ? 25.546 59.815 174.172 1.00 13.56 60 LYS C CA 1
ATOM 2616 C C . LYS C 1 39 ? 26.649 59.114 173.417 1.00 13.12 60 LYS C C 1
ATOM 2617 O O . LYS C 1 39 ? 27.871 59.209 173.772 1.00 16.23 60 LYS C O 1
ATOM 2623 N N . VAL C 1 40 ? 26.235 58.301 172.436 1.00 14.53 61 VAL C N 1
ATOM 2624 C CA . VAL C 1 40 ? 27.150 57.578 171.588 1.00 15.09 61 VAL C CA 1
ATOM 2625 C C . VAL C 1 40 ? 27.253 58.342 170.270 1.00 15.94 61 VAL C C 1
ATOM 2626 O O . VAL C 1 40 ? 26.228 58.453 169.547 1.00 16.93 61 VAL C O 1
ATOM 2630 N N . LEU C 1 41 ? 28.454 58.867 169.990 1.00 15.77 62 LEU C N 1
ATOM 2631 C CA . LEU C 1 41 ? 28.768 59.542 168.738 1.00 15.51 62 LEU C CA 1
ATOM 2632 C C . LEU C 1 41 ? 29.659 58.598 167.958 1.00 16.86 62 LEU C C 1
ATOM 2633 O O . LEU C 1 41 ? 30.842 58.421 168.271 1.00 18.37 62 LEU C O 1
ATOM 2638 N N . SER C 1 42 ? 29.067 57.909 167.000 1.00 17.18 63 SER C N 1
ATOM 2639 C CA . SER C 1 42 ? 29.776 56.871 166.273 1.00 20.12 63 SER C CA 1
ATOM 2640 C C . SER C 1 42 ? 30.791 57.421 165.272 1.00 20.06 63 SER C C 1
ATOM 2641 O O . SER C 1 42 ? 30.754 58.579 164.876 1.00 19.46 63 SER C O 1
ATOM 2644 N N . ASP C 1 43 ? 31.686 56.559 164.829 1.00 21.46 64 ASP C N 1
ATOM 2645 C CA . ASP C 1 43 ? 32.660 56.932 163.835 1.00 23.49 64 ASP C CA 1
ATOM 2646 C C . ASP C 1 43 ? 32.049 57.192 162.459 1.00 23.41 64 ASP C C 1
ATOM 2647 O O . ASP C 1 43 ? 32.660 57.841 161.661 1.00 28.75 64 ASP C O 1
ATOM 2652 N N . ASP C 1 44 ? 30.862 56.658 162.194 1.00 21.35 65 ASP C N 1
ATOM 2653 C CA . ASP C 1 44 ? 30.197 56.810 160.915 1.00 25.29 65 ASP C CA 1
ATOM 2654 C C . ASP C 1 44 ? 29.059 57.862 161.002 1.00 22.91 65 ASP C C 1
ATOM 2655 O O . ASP C 1 44 ? 28.161 57.849 160.201 1.00 25.73 65 ASP C O 1
ATOM 2660 N N . GLY C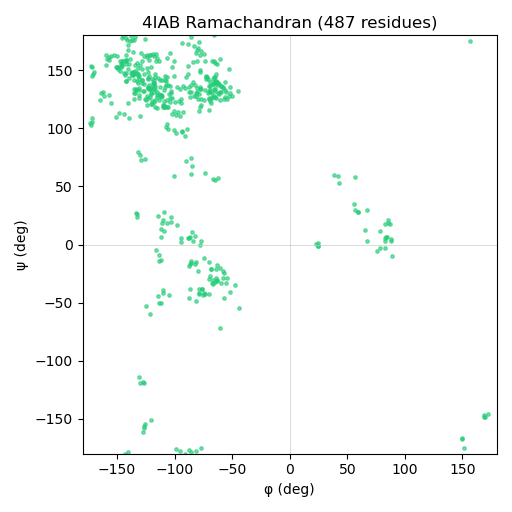 1 45 ? 29.077 58.735 162.005 1.00 19.49 66 GLY C N 1
ATOM 2661 C CA . GLY C 1 45 ? 28.188 59.877 161.973 1.00 18.31 66 GLY C CA 1
ATOM 2662 C C . GLY C 1 45 ? 26.783 59.664 162.512 1.00 20.12 66 GLY C C 1
ATOM 2663 O O . GLY C 1 45 ? 25.906 60.414 162.173 1.00 20.02 66 GLY C O 1
ATOM 2664 N N . ARG C 1 46 ? 26.584 58.627 163.347 1.00 17.55 67 ARG C N 1
ATOM 2665 C CA . ARG C 1 46 ? 25.337 58.371 164.011 1.00 16.51 67 ARG C CA 1
ATOM 2666 C C . ARG C 1 46 ? 25.392 58.858 165.453 1.00 15.95 67 ARG C C 1
ATOM 2667 O O . ARG C 1 46 ? 26.420 58.723 166.107 1.00 15.87 67 ARG C O 1
ATOM 2675 N N . ILE C 1 47 ? 24.269 59.358 165.959 1.00 15.21 68 ILE C N 1
ATOM 2676 C CA . ILE C 1 47 ? 24.137 59.711 167.349 1.00 14.50 68 ILE C CA 1
ATOM 2677 C C . ILE C 1 47 ? 22.978 58.944 167.973 1.00 15.14 68 ILE C C 1
ATOM 2678 O O . ILE C 1 47 ? 21.930 58.823 167.371 1.00 16.85 68 ILE C O 1
ATOM 2683 N N . VAL C 1 48 ? 23.204 58.442 169.181 1.00 15.74 69 VAL C N 1
ATOM 2684 C CA A VAL C 1 48 ? 22.176 57.827 170.008 0.50 14.19 69 VAL C CA 1
ATOM 2685 C CA B VAL C 1 48 ? 22.113 57.899 169.988 0.50 15.06 69 VAL C CA 1
ATOM 2686 C C . VAL C 1 48 ? 22.344 58.329 171.420 1.00 15.08 69 VAL C C 1
ATOM 2687 O O . VAL C 1 48 ? 23.473 58.323 171.923 1.00 15.89 69 VAL C O 1
ATOM 2694 N N . ASN C 1 49 ? 21.261 58.759 172.062 1.00 14.08 70 ASN C N 1
ATOM 2695 C CA . ASN C 1 49 ? 21.224 59.062 173.486 1.00 16.18 70 ASN C CA 1
ATOM 2696 C C . ASN C 1 49 ? 20.430 57.963 174.189 1.00 15.15 70 ASN C C 1
ATOM 2697 O O . ASN C 1 49 ? 19.378 57.537 173.702 1.00 16.66 70 ASN C O 1
ATOM 2702 N N . PHE C 1 50 ? 20.882 57.560 175.377 1.00 15.19 71 PHE C N 1
ATOM 2703 C CA . PHE C 1 50 ? 20.084 56.630 176.176 1.00 14.60 71 PHE C CA 1
ATOM 2704 C C . PHE C 1 50 ? 20.310 56.880 177.651 1.00 15.23 71 PHE C C 1
ATOM 2705 O O . PHE C 1 50 ? 21.361 57.411 178.062 1.00 14.69 71 PHE C O 1
ATOM 2713 N N . THR C 1 51 ? 19.293 56.535 178.419 1.00 16.24 72 THR C N 1
ATOM 2714 C CA . THR C 1 51 ? 19.284 56.758 179.849 1.00 16.62 72 THR C CA 1
ATOM 2715 C C . THR C 1 51 ? 18.991 55.489 180.609 1.00 18.35 72 THR C C 1
ATOM 2716 O O . THR C 1 51 ? 18.065 54.757 180.312 1.00 18.96 72 THR C O 1
ATOM 2733 N N . ILE C 1 53 ? 17.711 53.501 183.793 1.00 23.38 74 ILE C N 1
ATOM 2734 C CA . ILE C 1 53 ? 16.623 53.675 184.730 1.00 25.24 74 ILE C CA 1
ATOM 2735 C C . ILE C 1 53 ? 16.854 52.645 185.823 1.00 24.07 74 ILE C C 1
ATOM 2736 O O . ILE C 1 53 ? 16.622 51.490 185.604 1.00 22.97 74 ILE C O 1
ATOM 2741 N N . PRO C 1 54 ? 17.318 53.066 186.999 1.00 33.78 75 PRO C N 1
ATOM 2742 C CA . PRO C 1 54 ? 17.700 52.066 188.024 1.00 38.75 75 PRO C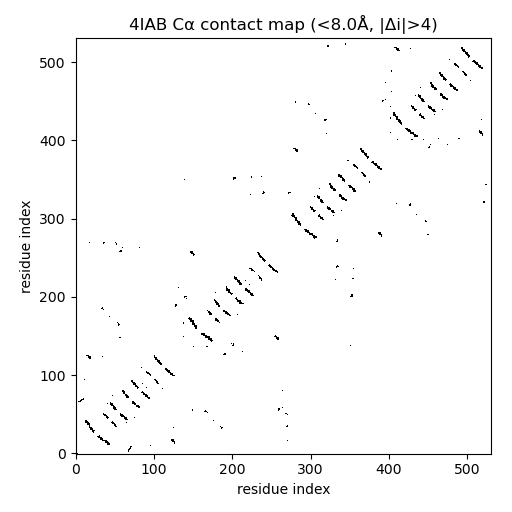 CA 1
ATOM 2743 C C . PRO C 1 54 ? 16.600 51.040 188.284 1.00 35.56 75 PRO C C 1
ATOM 2744 O O . PRO C 1 54 ? 15.441 51.410 188.349 1.00 31.86 75 PRO C O 1
ATOM 2748 N N . GLY C 1 55 ? 16.958 49.759 188.364 1.00 35.40 76 GLY C N 1
ATOM 2749 C CA . GLY C 1 55 ? 15.970 48.692 188.546 1.00 35.09 76 GLY C CA 1
ATOM 2750 C C . GLY C 1 55 ? 15.155 48.306 187.325 1.00 32.97 76 GLY C C 1
ATOM 2751 O O . GLY C 1 55 ? 14.389 47.335 187.364 1.00 34.29 76 GLY C O 1
ATOM 2752 N N . LYS C 1 56 ? 15.317 49.046 186.222 1.00 27.34 77 LYS C N 1
ATOM 2753 C CA . LYS C 1 56 ? 14.511 48.818 185.035 1.00 25.18 77 LYS C CA 1
ATOM 2754 C C . LYS C 1 56 ? 15.380 48.830 183.804 1.00 21.15 77 LYS C C 1
ATOM 2755 O O . LYS C 1 56 ? 16.571 49.068 183.911 1.00 22.05 77 LYS C O 1
ATOM 2761 N N . ASP C 1 57 ? 14.791 48.551 182.660 1.00 21.39 78 ASP C N 1
ATOM 2762 C CA . ASP C 1 57 ? 15.540 48.610 181.405 1.00 20.01 78 ASP C CA 1
ATOM 2763 C C . ASP C 1 57 ? 15.934 50.040 181.109 1.00 20.77 78 ASP C C 1
ATOM 2764 O O . ASP C 1 57 ? 15.136 50.985 181.292 1.00 20.67 78 ASP C O 1
ATOM 2769 N N . ALA C 1 58 ? 17.165 50.223 180.653 1.00 16.50 79 ALA C N 1
ATOM 2770 C CA . ALA C 1 58 ? 17.562 51.491 180.072 1.00 15.81 79 ALA C CA 1
ATOM 2771 C C . ALA C 1 58 ? 16.697 51.797 178.840 1.00 16.22 79 ALA C C 1
ATOM 2772 O O . ALA C 1 58 ? 16.143 50.876 178.234 1.00 17.07 79 ALA C O 1
ATOM 2774 N N . ILE C 1 59 ? 16.649 53.066 178.451 1.00 15.87 80 ILE C N 1
ATOM 2775 C CA . ILE C 1 59 ? 15.852 53.465 177.288 1.00 17.55 80 ILE C CA 1
ATOM 2776 C C . ILE C 1 59 ? 16.612 54.348 176.334 1.00 15.39 80 ILE C C 1
ATOM 2777 O O . ILE C 1 59 ? 17.332 55.217 176.745 1.00 16.45 80 ILE C O 1
ATOM 2782 N N . ILE C 1 60 ? 16.447 54.107 175.044 1.00 16.99 81 ILE C N 1
ATOM 2783 C CA A ILE C 1 60 ? 16.865 55.036 174.016 0.67 15.48 81 ILE C CA 1
ATOM 2784 C CA B ILE C 1 60 ? 16.930 55.064 174.060 0.33 15.58 81 ILE C CA 1
ATOM 2785 C C . ILE C 1 60 ? 15.978 56.268 174.104 1.00 15.53 81 ILE C C 1
ATOM 2786 O O . ILE C 1 60 ? 14.725 56.129 174.101 1.00 17.11 81 ILE C O 1
ATOM 2795 N N . THR C 1 61 ? 16.573 57.451 174.162 1.00 15.34 82 THR C N 1
ATOM 2796 C CA . THR C 1 61 ? 15.771 58.689 174.214 1.00 16.65 82 THR C CA 1
ATOM 2797 C C . THR C 1 61 ? 15.886 59.557 172.951 1.00 16.56 82 THR C C 1
ATOM 2798 O O . THR C 1 61 ? 15.108 60.479 172.780 1.00 17.55 82 THR C O 1
ATOM 2802 N N . GLY C 1 62 ? 16.844 59.278 172.099 1.00 16.09 83 GLY C N 1
ATOM 2803 C CA . GLY C 1 62 ? 16.945 60.038 170.858 1.00 15.96 83 GLY C CA 1
ATOM 2804 C C . GLY C 1 62 ? 17.991 59.453 169.950 1.00 16.26 83 GLY C C 1
ATOM 2805 O O . GLY C 1 62 ? 18.945 58.795 170.383 1.00 16.49 83 GLY C O 1
ATOM 2806 N N . TYR C 1 63 ? 17.822 59.673 168.646 1.00 16.48 84 TYR C N 1
ATOM 2807 C CA . TYR C 1 63 ? 18.815 59.228 167.675 1.00 16.48 84 TYR C CA 1
ATOM 2808 C C . TYR C 1 63 ? 18.707 60.015 166.368 1.00 16.65 84 TYR C C 1
ATOM 2809 O O . TYR C 1 63 ? 17.643 60.580 166.056 1.00 17.05 84 TYR C O 1
ATOM 2818 N N . GLY C 1 64 ? 19.799 59.985 165.618 1.00 17.54 85 GLY C N 1
ATOM 2819 C CA . GLY C 1 64 ? 19.875 60.566 164.290 1.00 17.44 85 GLY C CA 1
ATOM 2820 C C . GLY C 1 64 ? 21.292 60.525 163.828 1.00 15.52 85 GLY C C 1
ATOM 2821 O O . GLY C 1 64 ? 22.018 59.564 164.117 1.00 16.30 85 GLY C O 1
ATOM 2822 N N . THR C 1 65 ? 21.682 61.543 163.078 1.00 16.18 86 THR C N 1
ATOM 2823 C CA . THR C 1 65 ? 23.003 61.661 162.549 1.00 15.39 86 THR C CA 1
ATOM 2824 C C . THR C 1 65 ? 23.630 62.927 163.099 1.00 16.71 86 THR C C 1
ATOM 2825 O O . THR C 1 65 ? 22.935 63.777 163.648 1.00 15.93 86 THR C O 1
ATOM 2829 N N . TYR C 1 66 ? 24.955 63.035 162.987 1.00 14.88 87 TYR C N 1
ATOM 2830 C CA . TYR C 1 66 ? 25.638 64.256 163.454 1.00 15.83 87 TYR C CA 1
ATOM 2831 C C . TYR C 1 66 ? 26.825 64.567 162.554 1.00 17.69 87 TYR C C 1
ATOM 2832 O O . TYR C 1 66 ? 27.386 63.682 161.886 1.00 18.76 87 TYR C O 1
ATOM 2841 N N . GLN C 1 67 ? 27.234 65.834 162.558 1.00 17.49 88 GLN C N 1
ATOM 2842 C CA A GLN C 1 67 ? 28.447 66.226 161.854 0.50 18.06 88 GLN C CA 1
ATOM 2843 C CA B GLN C 1 67 ? 28.325 66.315 161.769 0.50 18.91 88 GLN C CA 1
ATOM 2844 C C . GLN C 1 67 ? 28.976 67.523 162.414 1.00 17.60 88 GLN C C 1
ATOM 2845 O O . GLN C 1 67 ? 28.231 68.450 162.780 1.00 18.33 88 GLN C O 1
ATOM 2856 N N . GLN C 1 68 ? 30.305 67.573 162.487 1.00 17.78 89 GLN C N 1
ATOM 2857 C CA . GLN C 1 68 ? 30.970 68.784 162.920 1.00 17.37 89 GLN C CA 1
ATOM 2858 C C . GLN C 1 68 ? 30.808 69.851 161.844 1.00 16.14 89 GLN C C 1
ATOM 2859 O O . GLN C 1 68 ? 30.881 69.569 160.630 1.00 17.63 89 GLN C O 1
ATOM 2865 N N . LEU C 1 69 ? 30.576 71.093 162.291 1.00 15.74 90 LEU C N 1
ATOM 2866 C CA . LEU C 1 69 ? 30.375 72.250 161.394 1.00 16.61 90 LEU C CA 1
ATOM 2867 C C . LEU C 1 69 ? 31.492 73.283 161.387 1.00 16.41 90 LEU C C 1
ATOM 2868 O O . LEU C 1 69 ? 31.788 73.890 160.347 1.00 17.41 90 LEU C O 1
ATOM 2873 N N . THR C 1 70 ? 32.047 73.545 162.569 1.00 16.89 91 THR C N 1
ATOM 2874 C CA . THR C 1 70 ? 33.085 74.538 162.775 1.00 16.76 91 THR C CA 1
ATOM 2875 C C . THR C 1 70 ? 34.017 74.029 163.849 1.00 17.12 91 THR C C 1
ATOM 2876 O O . THR C 1 70 ? 33.784 72.979 164.405 1.00 18.92 91 THR C O 1
ATOM 2880 N N . ASP C 1 71 ? 35.059 74.798 164.144 1.00 18.99 92 ASP C N 1
ATOM 2881 C CA . ASP C 1 71 ? 35.956 74.420 165.247 1.00 20.99 92 ASP C CA 1
ATOM 2882 C C . ASP C 1 71 ? 35.203 74.197 166.564 1.00 22.20 92 ASP C C 1
ATOM 2883 O O . ASP C 1 71 ? 35.668 73.436 167.406 1.00 21.45 92 ASP C O 1
ATOM 2888 N N . ASN C 1 72 ? 34.080 74.882 166.769 1.00 19.15 93 ASN C N 1
ATOM 2889 C CA . ASN C 1 72 ? 33.373 74.799 168.069 1.00 18.04 93 ASN C CA 1
ATOM 2890 C C . ASN C 1 72 ? 31.863 74.588 167.924 1.00 16.55 93 ASN C C 1
ATOM 2891 O O . ASN C 1 72 ? 31.122 74.976 168.818 1.00 15.94 93 ASN C O 1
ATOM 2896 N N . SER C 1 73 ? 31.417 73.969 166.822 1.00 15.43 94 SER C N 1
ATOM 2897 C CA . SER C 1 73 ? 30.024 73.564 166.727 1.00 15.46 94 SER C CA 1
ATOM 2898 C C . SER C 1 73 ? 29.873 72.279 165.930 1.00 16.50 94 SER C C 1
ATOM 2899 O O . SER C 1 73 ? 30.674 71.967 165.045 1.00 15.70 94 SER C O 1
ATOM 2902 N N . TYR C 1 74 ? 28.809 71.556 166.258 1.00 14.76 95 TYR C N 1
ATOM 2903 C CA . TYR C 1 74 ? 28.407 70.392 165.473 1.00 14.76 95 TYR C CA 1
ATOM 2904 C C . TYR C 1 74 ? 26.903 70.404 165.449 1.00 15.62 95 TYR C C 1
ATOM 2905 O O . TYR C 1 74 ? 26.277 71.182 166.169 1.00 18.83 95 TYR C O 1
ATOM 2914 N N . LYS C 1 75 ? 26.337 69.647 164.522 1.00 14.72 96 LYS C N 1
ATOM 2915 C CA . LYS C 1 75 ? 24.883 69.510 164.546 1.00 14.47 96 LYS C CA 1
ATOM 2916 C C . LYS C 1 75 ? 24.463 68.047 164.654 1.00 15.59 96 LYS C C 1
ATOM 2917 O O . LYS C 1 75 ? 25.161 67.165 164.198 1.00 16.11 96 LYS C O 1
ATOM 2923 N N . GLU C 1 76 ? 23.328 67.877 165.312 1.00 15.63 97 GLU C N 1
ATOM 2924 C CA . GLU C 1 76 ? 22.594 66.608 165.330 1.00 15.63 97 GLU C CA 1
ATOM 2925 C C . GLU C 1 76 ? 21.322 66.782 164.533 1.00 17.76 97 GLU C C 1
ATOM 2926 O O . GLU C 1 76 ? 20.507 67.652 164.782 1.00 15.79 97 GLU C O 1
ATOM 2932 N N . SER C 1 77 ? 21.230 65.954 163.499 1.00 18.06 98 SER C N 1
ATOM 2933 C CA A SER C 1 77 ? 20.018 65.835 162.710 0.50 18.76 98 SER C CA 1
ATOM 2934 C CA B SER C 1 77 ? 20.031 65.855 162.717 0.50 18.54 98 SER C CA 1
ATOM 2935 C C . SER C 1 77 ? 19.170 64.739 163.313 1.00 17.88 98 SER C C 1
ATOM 2936 O O . SER C 1 77 ? 19.419 63.532 163.103 1.00 18.08 98 SER C O 1
ATOM 2941 N N . ILE C 1 78 ? 18.204 65.148 164.109 1.00 17.23 99 ILE C N 1
ATOM 2942 C CA . ILE C 1 78 ? 17.420 64.228 164.923 1.00 17.12 99 ILE C CA 1
ATOM 2943 C C . ILE C 1 78 ? 16.270 63.572 164.157 1.00 19.43 99 ILE C C 1
ATOM 2944 O O . ILE C 1 78 ? 15.481 64.259 163.499 1.00 18.84 99 ILE C O 1
ATOM 2949 N N . GLU C 1 79 ? 16.213 62.241 164.216 1.00 17.39 100 GLU C N 1
ATOM 2950 C CA A GLU C 1 79 ? 15.141 61.513 163.575 0.33 18.76 100 GLU C CA 1
ATOM 2951 C CA B GLU C 1 79 ? 15.139 61.510 163.572 0.33 19.98 100 GLU C CA 1
ATOM 2952 C CA C GLU C 1 79 ? 15.162 61.490 163.589 0.34 19.29 100 GLU C CA 1
ATOM 2953 C C . GLU C 1 79 ? 13.994 61.451 164.565 1.00 19.64 100 GLU C C 1
ATOM 2954 O O . GLU C 1 79 ? 12.887 61.906 164.279 1.00 22.85 100 GLU C O 1
ATOM 2970 N N . LYS C 1 80 ? 14.258 60.916 165.750 1.00 18.91 101 LYS C N 1
ATOM 2971 C CA . LYS C 1 80 ? 13.271 60.913 166.793 1.00 20.13 101 LYS C CA 1
ATOM 2972 C C . LYS C 1 80 ? 13.924 61.138 168.136 1.00 18.97 101 LYS C C 1
ATOM 2973 O O . LYS C 1 80 ? 15.059 60.700 168.350 1.00 17.13 101 LYS C O 1
ATOM 2979 N N . ASN C 1 81 ? 13.199 61.826 169.012 1.00 19.16 102 ASN C N 1
ATOM 2980 C CA . ASN C 1 81 ? 13.682 62.231 170.329 1.00 19.09 102 ASN C CA 1
ATOM 2981 C C . ASN C 1 81 ? 12.513 62.335 171.297 1.00 21.92 102 ASN C C 1
ATOM 2982 O O . ASN C 1 81 ? 11.626 63.186 171.154 1.00 23.94 102 ASN C O 1
ATOM 2987 N N . ILE C 1 82 ? 12.440 61.407 172.263 1.00 18.36 103 ILE C N 1
ATOM 2988 C CA . ILE C 1 82 ? 11.313 61.454 173.189 1.00 18.37 103 ILE C CA 1
ATOM 2989 C C . ILE C 1 82 ? 11.602 62.387 174.386 1.00 18.30 103 ILE C C 1
ATOM 2990 O O . ILE C 1 82 ? 10.654 62.855 175.039 1.00 21.33 103 ILE C O 1
ATOM 2995 N N . HIS C 1 83 ? 12.866 62.719 174.592 1.00 18.81 104 HIS C N 1
ATOM 2996 C CA . HIS C 1 83 ? 13.244 63.699 175.609 1.00 19.31 104 HIS C CA 1
ATOM 2997 C C . HIS C 1 83 ? 12.913 65.127 175.124 1.00 21.24 104 HIS C C 1
ATOM 2998 O O . HIS C 1 83 ? 12.417 65.943 175.894 1.00 23.81 104 HIS C O 1
ATOM 3005 N N . LEU C 1 84 ? 13.224 65.387 173.863 1.00 21.57 105 LEU C N 1
ATOM 3006 C CA . LEU C 1 84 ? 12.975 66.663 173.152 1.00 21.63 105 LEU C CA 1
ATOM 3007 C C . LEU C 1 84 ? 12.194 66.422 171.852 1.00 18.52 105 LEU C C 1
ATOM 3008 O O . LEU C 1 84 ? 12.765 66.500 170.749 1.00 18.71 105 LEU C O 1
ATOM 3013 N N . PRO C 1 85 ? 10.897 66.122 171.954 1.00 20.80 106 PRO C N 1
ATOM 3014 C CA . PRO C 1 85 ? 10.103 65.726 170.777 1.00 20.62 106 PRO C CA 1
ATOM 3015 C C . PRO C 1 85 ? 9.953 66.840 169.749 1.00 22.10 106 PRO C C 1
ATOM 3016 O O . PRO C 1 85 ? 9.706 66.576 168.578 1.00 22.86 106 PRO C O 1
ATOM 3028 N N . LEU C 1 87 ? 12.282 68.270 168.506 1.00 19.53 108 LEU C N 1
ATOM 3029 C CA . LEU C 1 87 ? 13.408 68.136 167.565 1.00 20.43 108 LEU C CA 1
ATOM 3030 C C . LEU C 1 87 ? 13.210 67.029 166.532 1.00 20.68 108 LEU C C 1
ATOM 3031 O O . LEU C 1 87 ? 14.067 66.822 165.670 1.00 22.63 108 LEU C O 1
ATOM 3036 N N . ASP C 1 88 ? 12.088 66.333 166.573 1.00 21.98 109 ASP C N 1
ATOM 3037 C CA . ASP C 1 88 ? 11.854 65.289 165.563 1.00 23.17 109 ASP C CA 1
ATOM 3038 C C . ASP C 1 88 ? 11.943 65.848 164.152 1.00 21.88 109 ASP C C 1
ATOM 3039 O O . ASP C 1 88 ? 11.303 66.842 163.829 1.00 22.62 109 ASP C O 1
ATOM 3044 N N . HIS C 1 89 ? 12.773 65.211 163.330 1.00 21.33 110 HIS C N 1
ATOM 3045 C CA . HIS C 1 89 ? 13.034 65.567 161.938 1.00 22.10 110 HIS C CA 1
ATOM 3046 C C . HIS C 1 89 ? 13.572 66.977 161.811 1.00 22.48 110 HIS C C 1
ATOM 3047 O O . HIS C 1 89 ? 13.436 67.595 160.758 1.00 23.67 110 HIS C O 1
ATOM 3054 N N . LYS C 1 90 ? 14.251 67.449 162.861 1.00 19.72 111 LYS C N 1
ATOM 3055 C CA . LYS C 1 90 ? 14.911 68.746 162.794 1.00 19.45 111 LYS C CA 1
ATOM 3056 C C . LYS C 1 90 ? 16.400 68.653 163.119 1.00 16.86 111 LYS C C 1
ATOM 3057 O O . LYS C 1 90 ? 16.861 67.683 163.742 1.00 19.54 111 LYS C O 1
ATOM 3063 N N . ASP C 1 91 ? 17.123 69.692 162.738 1.00 16.38 112 ASP C N 1
ATOM 3064 C CA . ASP C 1 91 ? 18.493 69.913 163.115 1.00 17.37 112 ASP C CA 1
ATOM 3065 C C . ASP C 1 91 ? 18.584 70.683 164.406 1.00 17.08 112 ASP C C 1
ATOM 3066 O O . ASP C 1 91 ? 17.744 71.559 164.736 1.00 18.27 112 ASP C O 1
ATOM 3071 N N . ASN C 1 92 ? 19.615 70.364 165.143 1.00 15.56 113 ASN C N 1
ATOM 3072 C CA . ASN C 1 92 ? 19.970 71.053 166.344 1.00 14.86 113 ASN C CA 1
ATOM 3073 C C . ASN C 1 92 ? 21.449 71.418 166.269 1.00 16.21 113 ASN C C 1
ATOM 3074 O O . ASN C 1 92 ? 22.289 70.513 166.331 1.00 16.97 113 ASN C O 1
ATOM 3079 N N . ILE C 1 93 ? 21.770 72.697 166.138 1.00 14.47 114 ILE C N 1
ATOM 3080 C CA . ILE C 1 93 ? 23.167 73.153 166.167 1.00 15.39 114 ILE C CA 1
ATOM 3081 C C . ILE C 1 93 ? 23.598 73.260 167.618 1.00 15.63 114 ILE C C 1
ATOM 3082 O O . ILE C 1 93 ? 22.920 73.873 168.427 1.00 15.67 114 ILE C O 1
ATOM 3087 N N . LEU C 1 94 ? 24.713 72.630 167.938 1.00 13.46 115 LEU C N 1
ATOM 3088 C CA . LEU C 1 94 ? 25.292 72.655 169.276 1.00 14.33 115 LEU C CA 1
ATOM 3089 C C . LEU C 1 94 ? 26.679 73.292 169.260 1.00 16.53 115 LEU C C 1
ATOM 3090 O O . LEU C 1 94 ? 27.586 72.849 168.555 1.00 18.14 115 LEU C O 1
ATOM 3095 N N . GLU C 1 95 ? 26.837 74.337 170.055 1.00 14.29 116 GLU C N 1
ATOM 3096 C CA . GLU C 1 95 ? 28.139 74.889 170.329 1.00 15.36 116 GLU C CA 1
ATOM 3097 C C . GLU C 1 95 ? 28.766 73.957 171.353 1.00 17.72 116 GLU C C 1
ATOM 3098 O O . GLU C 1 95 ? 28.096 73.610 172.340 1.00 17.73 116 GLU C O 1
ATOM 3104 N N . PHE C 1 96 ? 30.034 73.603 171.157 1.00 17.09 117 PHE C N 1
ATOM 3105 C CA . PHE C 1 96 ? 30.763 72.750 172.117 1.00 17.00 117 PHE C CA 1
ATOM 3106 C C . PHE C 1 96 ? 32.100 73.341 172.503 1.00 20.50 117 PHE C C 1
ATOM 3107 O O . PHE C 1 96 ? 32.704 74.098 171.754 1.00 19.91 117 PHE C O 1
ATOM 3115 N N . GLU C 1 97 ? 32.578 72.968 173.688 1.00 21.03 118 GLU C N 1
ATOM 3116 C CA . GLU C 1 97 ? 33.902 73.259 174.173 1.00 23.13 118 GLU C CA 1
ATOM 3117 C C . GLU C 1 97 ? 34.366 71.996 174.906 1.00 23.54 118 GLU C C 1
ATOM 3118 O O . GLU C 1 97 ? 33.666 71.575 175.822 1.00 23.02 118 GLU C O 1
ATOM 3124 N N . ILE C 1 98 ? 35.480 71.393 174.492 1.00 23.25 119 ILE C N 1
ATOM 3125 C CA . ILE C 1 98 ? 36.008 70.184 175.159 1.00 25.73 119 ILE C CA 1
ATOM 3126 C C . ILE C 1 98 ? 37.278 70.521 175.909 1.00 25.92 119 ILE C C 1
ATOM 3127 O O . ILE C 1 98 ? 38.260 70.970 175.319 1.00 26.87 119 ILE C O 1
ATOM 3132 N N . GLY C 1 99 ? 37.262 70.313 177.221 1.00 27.10 120 GLY C N 1
ATOM 3133 C CA . GLY C 1 99 ? 38.431 70.587 178.069 1.00 28.94 120 GLY C CA 1
ATOM 3134 C C . GLY C 1 99 ? 39.473 69.474 178.030 1.00 29.68 120 GLY C C 1
ATOM 3135 O O . GLY C 1 99 ? 39.227 68.348 177.548 1.00 26.25 120 GLY C O 1
ATOM 3136 N N . ASP C 1 100 ? 40.655 69.783 178.559 1.00 34.06 121 ASP C N 1
ATOM 3137 C CA . ASP C 1 100 ? 41.736 68.794 178.652 1.00 37.84 121 ASP C CA 1
ATOM 3138 C C . ASP C 1 100 ? 41.374 67.637 179.575 1.00 39.32 121 ASP C C 1
ATOM 3139 O O . ASP C 1 100 ? 41.955 66.562 179.456 1.00 40.96 121 ASP C O 1
ATOM 3144 N N . ASP C 1 101 ? 40.404 67.858 180.463 1.00 34.69 122 ASP C N 1
ATOM 3145 C CA . ASP C 1 101 ? 39.923 66.824 181.399 1.00 36.27 122 ASP C CA 1
ATOM 3146 C C . ASP C 1 101 ? 38.799 65.936 180.836 1.00 34.10 122 ASP C C 1
ATOM 3147 O O . ASP C 1 101 ? 38.244 65.077 181.540 1.00 33.93 122 ASP C O 1
ATOM 3152 N N . GLY C 1 102 ? 38.479 66.122 179.563 1.00 29.78 123 GLY C N 1
ATOM 3153 C CA . GLY C 1 102 ? 37.433 65.347 178.911 1.00 24.53 123 GLY C CA 1
ATOM 3154 C C . GLY C 1 102 ? 36.012 65.823 179.124 1.00 22.37 123 GLY C C 1
ATOM 3155 O O . GLY C 1 102 ? 35.090 65.181 178.654 1.00 19.60 123 GLY C O 1
ATOM 3156 N N . VAL C 1 103 ? 35.820 66.938 179.828 1.00 19.25 124 VAL C N 1
ATOM 3157 C CA . VAL C 1 103 ? 34.489 67.505 179.986 1.00 18.77 124 VAL C CA 1
ATOM 3158 C C . VAL C 1 103 ? 34.156 68.407 178.801 1.00 19.25 124 VAL C C 1
ATOM 3159 O O . VAL C 1 103 ? 34.952 69.272 178.410 1.00 20.61 124 VAL C O 1
ATOM 3171 N N . TYR C 1 105 ? 31.232 70.928 177.250 1.00 15.96 126 TYR C N 1
ATOM 3172 C CA . TYR C 1 105 ? 30.080 71.773 177.464 1.00 16.13 126 TYR C CA 1
ATOM 3173 C C . TYR C 1 105 ? 29.369 72.050 176.156 1.00 16.17 126 TYR C C 1
ATOM 3174 O O . TYR C 1 105 ? 30.019 72.434 175.191 1.00 18.32 126 TYR C O 1
ATOM 3183 N N . LEU C 1 106 ? 28.056 71.856 176.158 1.00 14.36 127 LEU C N 1
ATOM 3184 C CA . LEU C 1 106 ? 27.179 72.038 174.985 1.00 15.59 127 LEU C CA 1
ATOM 3185 C C . LEU C 1 106 ? 26.165 73.109 175.246 1.00 16.11 127 LEU C C 1
ATOM 3186 O O . LEU C 1 106 ? 25.611 73.246 176.351 1.00 16.95 127 LEU C O 1
ATOM 3191 N N . LYS C 1 107 ? 25.889 73.903 174.202 1.00 16.09 128 LYS C N 1
ATOM 3192 C CA . LYS C 1 107 ? 24.859 74.943 174.223 1.00 15.46 128 LYS C CA 1
ATOM 3193 C C . LYS C 1 107 ? 24.046 74.814 172.960 1.00 14.76 128 LYS C C 1
ATOM 3194 O O . LYS C 1 107 ? 24.636 74.678 171.854 1.00 15.75 128 LYS C O 1
ATOM 3200 N N . TYR C 1 108 ? 22.729 74.845 173.105 1.00 15.52 129 TYR C N 1
ATOM 3201 C CA . TYR C 1 108 ? 21.850 74.751 171.907 1.00 16.08 129 TYR C CA 1
ATOM 3202 C C . TYR C 1 108 ? 20.545 75.507 172.140 1.00 16.15 129 TYR C C 1
ATOM 3203 O O . TYR C 1 108 ? 20.190 75.815 173.273 1.00 16.83 129 TYR C O 1
ATOM 3212 N N . PHE C 1 109 ? 19.862 75.808 171.047 1.00 15.63 130 PHE C N 1
ATOM 3213 C CA . PHE C 1 109 ? 18.615 76.567 171.045 1.00 16.13 130 PHE C CA 1
ATOM 3214 C C . PHE C 1 109 ? 17.445 75.673 170.727 1.00 16.69 130 PHE C C 1
ATOM 3215 O O . PHE C 1 109 ? 17.554 74.777 169.874 1.00 18.56 130 PHE C O 1
ATOM 3223 N N . ILE C 1 110 ? 16.317 75.892 171.390 1.00 17.67 131 ILE C N 1
ATOM 3224 C CA . ILE C 1 110 ? 15.059 75.222 171.039 1.00 18.40 131 ILE C CA 1
ATOM 3225 C C . ILE C 1 110 ? 13.999 76.270 170.776 1.00 20.98 131 ILE C C 1
ATOM 3226 O O . ILE C 1 110 ? 13.713 77.078 171.634 1.00 21.09 131 ILE C O 1
ATOM 3231 N N . ALA C 1 111 ? 13.430 76.284 169.562 1.00 19.31 132 ALA C N 1
ATOM 3232 C CA . ALA C 1 111 ? 12.486 77.304 169.166 1.00 21.55 132 ALA C CA 1
ATOM 3233 C C . ALA C 1 111 ? 11.050 77.097 169.721 1.00 23.41 132 ALA C C 1
ATOM 3234 O O . ALA C 1 111 ? 10.416 78.057 170.112 1.00 23.44 132 ALA C O 1
ATOM 3236 N N . LYS C 1 112 ? 10.573 75.857 169.699 1.00 26.90 133 LYS C N 1
ATOM 3237 C CA . LYS C 1 112 ? 9.177 75.520 169.980 1.00 28.64 133 LYS C CA 1
ATOM 3238 C C . LYS C 1 112 ? 9.029 74.593 171.144 1.00 29.66 133 LYS C C 1
ATOM 3239 O O . LYS C 1 112 ? 9.931 73.805 171.442 1.00 29.37 133 LYS C O 1
ATOM 3245 N N . ASP C 1 113 ? 7.888 74.670 171.816 1.00 30.47 134 ASP C N 1
ATOM 3246 C CA . ASP C 1 113 ? 7.626 73.749 172.917 1.00 33.00 134 ASP C CA 1
ATOM 3247 C C . ASP C 1 113 ? 6.921 72.544 172.327 1.00 37.90 134 ASP C C 1
ATOM 3248 O O . ASP C 1 113 ? 6.686 72.499 171.097 1.00 36.94 134 ASP C O 1
ATOM 3253 N N . LEU C 1 114 ? 6.606 71.597 173.219 1.00 46.02 135 LEU C N 1
ATOM 3254 C CA . LEU C 1 114 ? 5.882 70.344 172.917 1.00 57.94 135 LEU C CA 1
ATOM 3255 C C . LEU C 1 114 ? 4.622 70.511 172.065 1.00 59.22 135 LEU C C 1
ATOM 3256 O O . LEU C 1 114 ? 4.316 69.639 171.261 1.00 60.66 135 LEU C O 1
ATOM 3261 N N . ASN C 1 115 ? 3.899 71.615 172.261 1.00 56.23 136 ASN C N 1
ATOM 3262 C CA . ASN C 1 115 ? 2.642 71.878 171.551 1.00 52.55 136 ASN C CA 1
ATOM 3263 C C . ASN C 1 115 ? 2.802 72.715 170.296 1.00 52.02 136 ASN C C 1
ATOM 3264 O O . ASN C 1 115 ? 1.813 73.052 169.654 1.00 51.77 136 ASN C O 1
ATOM 3269 N N . GLY C 1 116 ? 4.035 73.077 169.952 1.00 48.18 137 GLY C N 1
ATOM 3270 C CA . GLY C 1 116 ? 4.277 73.903 168.772 1.00 45.74 137 GLY C CA 1
ATOM 3271 C C . GLY C 1 116 ? 4.227 75.409 169.001 1.00 41.52 137 GLY C C 1
ATOM 3272 O O . GLY C 1 116 ? 4.349 76.173 168.053 1.00 47.54 137 GLY C O 1
ATOM 3273 N N . ASN C 1 117 ? 4.071 75.834 170.253 1.00 41.66 138 ASN C N 1
ATOM 3274 C CA . ASN C 1 117 ? 4.098 77.249 170.614 1.00 42.28 138 ASN C CA 1
ATOM 3275 C C . ASN C 1 117 ? 5.526 77.752 170.742 1.00 37.78 138 ASN C C 1
ATOM 3276 O O . ASN C 1 117 ? 6.447 76.942 170.868 1.00 36.77 138 ASN C O 1
ATOM 3281 N N . GLU C 1 118 ? 5.705 79.076 170.755 1.00 33.21 139 GLU C N 1
ATOM 3282 C CA . GLU C 1 118 ? 7.024 79.696 170.937 1.00 32.61 139 GLU C CA 1
ATOM 3283 C C . GLU C 1 118 ? 7.639 79.310 172.292 1.00 33.92 139 GLU C C 1
ATOM 3284 O O . GLU C 1 118 ? 7.023 79.480 173.331 1.00 34.82 139 GLU C O 1
ATOM 3286 N N . LEU C 1 119 ? 8.840 78.749 172.264 1.00 28.96 140 LEU C N 1
ATOM 3287 C CA . LEU C 1 119 ? 9.618 78.490 173.460 1.00 30.36 140 LEU C CA 1
ATOM 3288 C C . LEU C 1 119 ? 10.864 79.406 173.476 1.00 33.85 140 LEU C C 1
ATOM 3289 O O . LEU C 1 119 ? 11.188 80.036 174.481 1.00 34.14 140 LEU C O 1
ATOM 3294 N N . ASN C 1 120 ? 11.591 79.415 172.358 1.00 29.06 141 ASN C N 1
ATOM 3295 C CA . ASN C 1 120 ? 12.790 80.260 172.184 1.00 25.32 141 ASN C CA 1
ATOM 3296 C C . ASN C 1 120 ? 13.713 80.309 173.411 1.00 26.35 141 ASN C C 1
ATOM 3297 O O . ASN C 1 120 ? 13.994 81.382 173.946 1.00 31.42 141 ASN C O 1
ATOM 3302 N N . THR C 1 121 ? 14.194 79.140 173.811 1.00 23.92 142 THR C N 1
ATOM 3303 C CA . THR C 1 121 ? 15.043 78.982 174.961 1.00 24.42 142 THR C CA 1
ATOM 3304 C C . THR C 1 121 ? 16.392 78.322 174.627 1.00 23.30 142 THR C C 1
ATOM 3305 O O . THR C 1 121 ? 16.460 77.399 173.829 1.00 21.25 142 THR C O 1
ATOM 3309 N N . TRP C 1 122 ? 17.452 78.801 175.287 1.00 20.77 143 TRP C N 1
ATOM 3310 C CA . TRP C 1 122 ? 18.780 78.200 175.220 1.00 18.94 143 TRP C CA 1
ATOM 3311 C C . TRP C 1 122 ? 18.962 77.177 176.311 1.00 18.13 143 TRP C C 1
ATOM 3312 O O . TRP C 1 122 ? 18.555 77.416 177.451 1.00 20.75 143 TRP C O 1
ATOM 3323 N N . PHE C 1 123 ? 19.511 76.023 175.949 1.00 17.38 144 PHE C N 1
ATOM 3324 C CA A PHE C 1 123 ? 19.767 74.875 176.810 0.50 18.27 144 PHE C CA 1
ATOM 3325 C CA B PHE C 1 123 ? 19.761 74.993 176.927 0.50 17.15 144 PHE C CA 1
ATOM 3326 C C . PHE C 1 123 ? 21.259 74.656 176.936 1.00 19.45 144 PHE C C 1
ATOM 3327 O O . PHE C 1 123 ? 22.005 74.909 175.967 1.00 18.09 144 PHE C O 1
ATOM 3342 N N . HIS C 1 124 ? 21.721 74.120 178.058 1.00 16.94 145 HIS C N 1
ATOM 3343 C CA . HIS C 1 124 ? 23.105 73.772 178.265 1.00 15.82 145 HIS C CA 1
ATOM 3344 C C . HIS C 1 124 ? 23.176 72.371 178.850 1.00 17.07 145 HIS C C 1
ATOM 3345 O O . HIS C 1 124 ? 22.284 71.970 179.595 1.00 18.55 145 HIS C O 1
ATOM 3352 N N . GLU C 1 125 ? 24.227 71.651 178.502 1.00 16.51 146 GLU C N 1
ATOM 3353 C CA . GLU C 1 125 ? 24.508 70.344 179.050 1.00 16.41 146 GLU C CA 1
ATOM 3354 C C . GLU C 1 125 ? 25.995 70.232 179.298 1.00 16.56 146 GLU C C 1
ATOM 3355 O O . GLU C 1 125 ? 26.824 70.898 178.674 1.00 18.13 146 GLU C O 1
ATOM 3361 N N . THR C 1 126 ? 26.360 69.357 180.242 1.00 14.66 147 THR C N 1
ATOM 3362 C CA . THR C 1 126 ? 27.705 69.028 180.524 1.00 14.91 147 THR C CA 1
ATOM 3363 C C . THR C 1 126 ? 27.902 67.525 180.390 1.00 16.28 147 THR C C 1
ATOM 3364 O O . THR C 1 126 ? 27.115 66.767 181.003 1.00 17.93 147 THR C O 1
ATOM 3368 N N . TRP C 1 127 ? 28.885 67.110 179.567 1.00 14.76 148 TRP C N 1
ATOM 3369 C CA . TRP C 1 127 ? 29.200 65.687 179.320 1.00 14.46 148 TRP C CA 1
ATOM 3370 C C . TRP C 1 127 ? 30.629 65.415 179.644 1.00 17.03 148 TRP C C 1
ATOM 3371 O O . TRP C 1 127 ? 31.447 66.320 179.603 1.00 18.45 148 TRP C O 1
ATOM 3382 N N . LYS C 1 128 ? 30.972 64.150 179.842 1.00 15.77 149 LYS C N 1
ATOM 3383 C CA . LYS C 1 128 ? 32.345 63.779 180.058 1.00 16.31 149 LYS C CA 1
ATOM 3384 C C . LYS C 1 128 ? 32.682 62.544 179.226 1.00 15.72 149 LYS C C 1
ATOM 3385 O O . LYS C 1 128 ? 31.925 61.552 179.214 1.00 15.73 149 LYS C O 1
ATOM 3391 N N . ARG C 1 129 ? 33.825 62.589 178.546 1.00 17.85 150 ARG C N 1
ATOM 3392 C CA . ARG C 1 129 ? 34.254 61.455 177.722 1.00 17.86 150 ARG C CA 1
ATOM 3393 C C . ARG C 1 129 ? 34.519 60.234 178.577 1.00 18.17 150 ARG C C 1
ATOM 3394 O O . ARG C 1 129 ? 35.318 60.296 179.535 1.00 17.85 150 ARG C O 1
ATOM 3402 N N . VAL C 1 130 ? 33.874 59.126 178.231 1.00 18.23 151 VAL C N 1
ATOM 3403 C CA . VAL C 1 130 ? 34.152 57.834 178.902 1.00 17.25 151 VAL C CA 1
ATOM 3404 C C . VAL C 1 130 ? 35.428 57.225 178.342 1.00 17.74 151 VAL C C 1
ATOM 3405 O O . VAL C 1 130 ? 35.600 57.164 177.106 1.00 18.55 151 VAL C O 1
ATOM 3409 N N . GLY C 1 131 ? 36.335 56.826 179.235 1.00 17.20 152 GLY C N 1
ATOM 3410 C CA . GLY C 1 131 ? 37.621 56.265 178.880 1.00 18.40 152 GLY C CA 1
ATOM 3411 C C . GLY C 1 131 ? 37.886 54.930 179.548 1.00 19.10 152 GLY C C 1
ATOM 3412 O O . GLY C 1 131 ? 37.128 54.462 180.392 1.00 17.69 152 GLY C O 1
ATOM 3421 N N . PRO C 1 133 ? 40.225 52.850 182.008 1.00 21.96 154 PRO C N 1
ATOM 3422 C CA . PRO C 1 133 ? 41.274 52.930 183.029 1.00 25.49 154 PRO C CA 1
ATOM 3423 C C . PRO C 1 133 ? 42.310 51.813 182.882 1.00 24.91 154 PRO C C 1
ATOM 3424 O O . PRO C 1 133 ? 42.176 50.921 182.049 1.00 23.56 154 PRO C O 1
ATOM 3428 N N . ALA C 1 134 ? 43.387 51.897 183.656 1.00 25.89 155 ALA C N 1
ATOM 3429 C CA . ALA C 1 134 ? 44.474 50.916 183.549 1.00 29.35 155 ALA C CA 1
ATOM 3430 C C . ALA C 1 134 ? 44.026 49.516 184.004 1.00 28.02 155 ALA C C 1
ATOM 3431 O O . ALA C 1 134 ? 44.477 48.518 183.469 1.00 28.37 155 ALA C O 1
ATOM 3433 N N . LYS C 1 135 ? 43.141 49.452 184.986 1.00 29.78 156 LYS C N 1
ATOM 3434 C CA . LYS C 1 135 ? 42.695 48.185 185.564 1.00 31.50 156 LYS C CA 1
ATOM 3435 C C . LYS C 1 135 ? 41.180 48.156 185.728 1.00 28.41 156 LYS C C 1
ATOM 3436 O O . LYS C 1 135 ? 40.570 49.181 185.990 1.00 26.37 156 LYS C O 1
ATOM 3442 N N . PHE C 1 136 ? 40.592 46.963 185.617 1.00 27.99 157 PHE C N 1
ATOM 3443 C CA . PHE C 1 136 ? 39.195 46.733 185.942 1.00 28.31 157 PHE C CA 1
ATOM 3444 C C . PHE C 1 136 ? 39.091 46.675 187.464 1.00 27.40 157 PHE C C 1
ATOM 3445 O O . PHE C 1 136 ? 39.744 45.856 188.056 1.00 29.50 157 PHE C O 1
ATOM 3453 N N . PRO C 1 137 ? 38.304 47.561 188.109 1.00 28.18 158 PRO C N 1
ATOM 3454 C CA . PRO C 1 137 ? 38.256 47.553 189.591 1.00 30.22 158 PRO C CA 1
ATOM 3455 C C . PRO C 1 137 ? 37.853 46.202 190.150 1.00 31.20 158 PRO C C 1
ATOM 3456 O O . PRO C 1 137 ? 36.949 45.572 189.621 1.00 33.27 158 PRO C O 1
ATOM 3460 N N 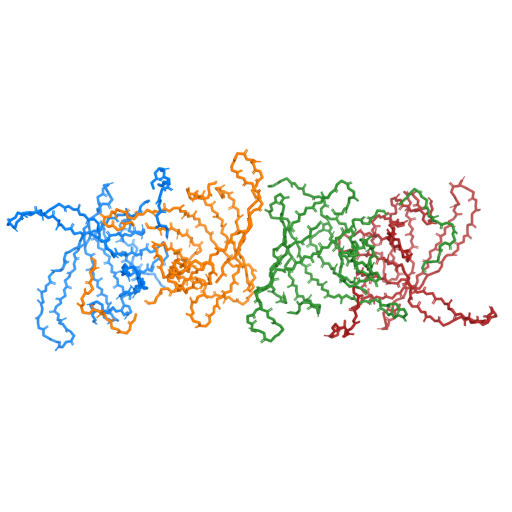. GLU C 1 138 ? 38.483 45.780 191.229 1.00 38.00 159 GLU C N 1
ATOM 3461 C CA . GLU C 1 138 ? 38.427 44.353 191.639 1.00 47.36 159 GLU C CA 1
ATOM 3462 C C . GLU C 1 138 ? 37.079 43.823 192.166 1.00 48.44 159 GLU C C 1
ATOM 3463 O O . GLU C 1 138 ? 36.793 42.628 192.029 1.00 56.58 159 GLU C O 1
ATOM 3469 N N . ASP C 1 139 ? 36.271 44.665 192.783 1.00 41.60 160 ASP C N 1
ATOM 3470 C CA . ASP C 1 139 ? 35.056 44.133 193.405 1.00 43.56 160 ASP C CA 1
ATOM 3471 C C . ASP C 1 139 ? 33.811 44.680 192.705 1.00 42.91 160 ASP C C 1
ATOM 3472 O O . ASP C 1 139 ? 32.731 44.722 193.268 1.00 47.25 160 ASP C O 1
ATOM 3477 N N . LEU C 1 140 ? 33.976 45.063 191.447 1.00 37.59 161 LEU C N 1
ATOM 3478 C CA . LEU C 1 140 ? 32.916 45.687 190.694 1.00 38.60 161 LEU C CA 1
ATOM 3479 C C . LEU C 1 140 ? 31.912 44.647 190.221 1.00 40.03 161 LEU C C 1
ATOM 3480 O O . LEU C 1 140 ? 32.290 43.578 189.730 1.00 43.87 161 LEU C O 1
ATOM 3485 N N . VAL C 1 141 ? 30.641 44.969 190.414 1.00 40.26 162 VAL C N 1
ATOM 3486 C CA . VAL C 1 141 ? 29.516 44.233 189.820 1.00 40.52 162 VAL C CA 1
ATOM 3487 C C . VAL C 1 141 ? 29.107 44.905 188.531 1.00 41.74 162 VAL C C 1
ATOM 3488 O O . VAL C 1 141 ? 28.782 46.100 188.480 1.00 40.11 162 VAL C O 1
ATOM 3492 N N . ARG C 1 142 ? 29.089 44.100 187.483 1.00 34.69 163 ARG C N 1
ATOM 3493 C CA . ARG C 1 142 ? 28.749 44.572 186.167 1.00 31.99 163 ARG C CA 1
ATOM 3494 C C . ARG C 1 142 ? 27.267 44.807 185.931 1.00 34.89 163 ARG C C 1
ATOM 3495 O O . ARG C 1 142 ? 26.453 43.997 186.471 1.00 30.22 163 ARG C O 1
ATOM 3504 N N . ALA D 1 10 ? 16.474 39.260 164.857 1.00 78.11 31 ALA D N 1
ATOM 3505 C CA . ALA D 1 10 ? 17.882 38.933 165.219 1.00 70.18 31 ALA D CA 1
ATOM 3506 C C . ALA D 1 10 ? 18.888 39.877 164.531 1.00 65.83 31 ALA D C 1
ATOM 3507 O O . ALA D 1 10 ? 19.880 39.426 163.950 1.00 73.88 31 ALA D O 1
ATOM 3509 N N . GLU D 1 11 ? 18.614 41.184 164.598 1.00 54.02 32 GLU D N 1
ATOM 3510 C CA . GLU D 1 11 ? 19.574 42.208 164.227 1.00 39.94 32 GLU D CA 1
ATOM 3511 C C . GLU D 1 11 ? 20.558 42.411 165.370 1.00 31.19 32 GLU D C 1
ATOM 3512 O O . GLU D 1 11 ? 20.145 42.639 166.501 1.00 30.44 32 GLU D O 1
ATOM 3514 N N . LEU D 1 12 ? 21.854 42.294 165.100 1.00 29.40 33 LEU D N 1
ATOM 3515 C CA . LEU D 1 12 ? 22.868 42.473 166.159 1.00 26.59 33 LEU D CA 1
ATOM 3516 C C . LEU D 1 12 ? 23.164 43.927 166.515 1.00 28.38 33 LEU D C 1
ATOM 3517 O O . LEU D 1 12 ? 23.353 44.265 167.682 1.00 24.45 33 LEU D O 1
ATOM 3522 N N . ALA D 1 13 ? 23.269 44.773 165.504 1.00 23.30 34 ALA D N 1
ATOM 3523 C CA . ALA D 1 13 ? 23.627 46.146 165.717 1.00 23.59 34 ALA D CA 1
ATOM 3524 C C . ALA D 1 13 ? 22.638 46.829 166.666 1.00 25.78 34 ALA D C 1
ATOM 3525 O O . ALA D 1 13 ? 21.424 46.667 166.572 1.00 25.49 34 ALA D O 1
ATOM 3527 N N . GLY D 1 14 ? 23.198 47.587 167.590 1.00 23.99 35 GLY D N 1
ATOM 3528 C CA . GLY D 1 14 ? 22.381 48.284 168.566 1.00 21.69 35 GLY D CA 1
ATOM 3529 C C . GLY D 1 14 ? 23.123 48.438 169.861 1.00 22.30 35 GLY D C 1
ATOM 3530 O O . GLY D 1 14 ? 24.328 48.267 169.933 1.00 21.52 35 GLY D O 1
ATOM 3531 N N . ILE D 1 15 ? 22.362 48.818 170.863 1.00 18.64 36 ILE D N 1
ATOM 3532 C CA A ILE D 1 15 ? 22.893 48.915 172.205 0.50 16.70 36 ILE D CA 1
ATOM 3533 C CA B ILE D 1 15 ? 22.783 49.026 172.233 0.50 17.86 36 ILE D CA 1
ATOM 3534 C C . ILE D 1 15 ? 22.205 47.888 173.072 1.00 16.41 36 ILE D C 1
ATOM 3535 O O . ILE D 1 15 ? 20.964 47.752 173.062 1.00 16.74 36 ILE D O 1
ATOM 3544 N N . TRP D 1 16 ? 23.058 47.138 173.771 1.00 15.43 37 TRP D N 1
ATOM 3545 C CA . TRP D 1 16 ? 22.681 45.974 174.569 1.00 14.74 37 TRP D CA 1
ATOM 3546 C C . TRP D 1 16 ? 23.021 46.229 176.031 1.00 15.38 37 TRP D C 1
ATOM 3547 O O . TRP D 1 16 ? 24.108 46.721 176.340 1.00 15.71 37 TRP D O 1
ATOM 3558 N N . GLN D 1 17 ? 22.095 45.887 176.922 1.00 14.71 38 GLN D N 1
ATOM 3559 C CA . GLN D 1 17 ? 22.287 46.031 178.366 1.00 15.12 38 GLN D CA 1
ATOM 3560 C C . GLN D 1 17 ? 22.514 44.674 179.036 1.00 14.55 38 GLN D C 1
ATOM 3561 O O . GLN D 1 17 ? 21.742 43.764 178.853 1.00 15.00 38 GLN D O 1
ATOM 3567 N N . LEU D 1 18 ? 23.622 44.553 179.756 1.00 14.27 39 LEU D N 1
ATOM 3568 C CA . LEU D 1 18 ? 23.891 43.308 180.499 1.00 15.02 39 LEU D CA 1
ATOM 3569 C C . LEU D 1 18 ? 22.836 43.111 181.549 1.00 17.76 39 LEU D C 1
ATOM 3570 O O . LEU D 1 18 ? 22.428 44.054 182.240 1.00 16.45 39 LEU D O 1
ATOM 3575 N N . CYS D 1 19 ? 22.412 41.870 181.710 1.00 16.02 40 CYS D N 1
ATOM 3576 C CA . CYS D 1 19 ? 21.503 41.492 182.773 1.00 16.99 40 CYS D CA 1
ATOM 3577 C C . CYS D 1 19 ? 22.190 40.522 183.711 1.00 18.44 40 CYS D C 1
ATOM 3578 O O . CYS D 1 19 ? 23.217 39.921 183.395 1.00 17.37 40 CYS D O 1
ATOM 3581 N N . HIS D 1 20 ? 21.682 40.461 184.919 1.00 17.35 41 HIS D N 1
ATOM 3582 C CA . HIS D 1 20 ? 22.210 39.488 185.844 1.00 17.09 41 HIS D CA 1
ATOM 3583 C C . HIS D 1 20 ? 21.053 38.907 186.668 1.00 17.24 41 HIS D C 1
ATOM 3584 O O . HIS D 1 20 ? 19.871 39.286 186.505 1.00 17.77 41 HIS D O 1
ATOM 3591 N N . TYR D 1 21 ? 21.419 37.935 187.490 1.00 17.04 42 TYR D N 1
ATOM 3592 C CA . TYR D 1 21 ? 20.463 37.161 188.235 1.00 16.60 42 TYR D CA 1
ATOM 3593 C C . TYR D 1 21 ? 20.624 37.434 189.714 1.00 17.02 42 TYR D C 1
ATOM 3594 O O . TYR D 1 21 ? 21.725 37.312 190.228 1.00 17.40 42 TYR D O 1
ATOM 3603 N N . VAL D 1 22 ? 19.520 37.751 190.381 1.00 17.05 43 VAL D N 1
ATOM 3604 C CA A VAL D 1 22 ? 19.498 38.233 191.762 0.50 17.95 43 VAL D CA 1
ATOM 3605 C CA B VAL D 1 22 ? 19.586 38.146 191.793 0.50 18.71 43 VAL D CA 1
ATOM 3606 C C . VAL D 1 22 ? 18.591 37.379 192.643 1.00 19.31 43 VAL D C 1
ATOM 3607 O O . VAL D 1 22 ? 17.449 37.121 192.264 1.00 21.45 43 VAL D O 1
ATOM 3614 N N . SER D 1 23 ? 19.046 36.982 193.828 1.00 19.60 44 SER D N 1
ATOM 3615 C CA A SER D 1 23 ? 18.251 36.231 194.749 0.50 20.50 44 SER D CA 1
ATOM 3616 C CA B SER D 1 23 ? 18.200 36.279 194.758 0.50 21.43 44 SER D CA 1
ATOM 3617 C C . SER D 1 23 ? 18.603 36.603 196.178 1.00 21.13 44 SER D C 1
ATOM 3618 O O . SER D 1 23 ? 19.720 36.961 196.421 1.00 21.41 44 SER D O 1
ATOM 3623 N N . GLU D 1 24 ? 17.659 36.476 197.070 1.00 21.77 45 GLU D N 1
ATOM 3624 C CA . GLU D 1 24 ? 17.922 36.704 198.506 1.00 22.21 45 GLU D CA 1
ATOM 3625 C C . GLU D 1 24 ? 18.534 35.498 199.152 1.00 22.95 45 GLU D C 1
ATOM 3626 O O . GLU D 1 24 ? 19.014 35.565 200.282 1.00 23.01 45 GLU D O 1
ATOM 3632 N N . ILE D 1 25 ? 18.445 34.360 198.457 1.00 23.74 46 ILE D N 1
ATOM 3633 C CA . ILE D 1 25 ? 18.893 33.062 198.971 1.00 26.35 46 ILE D CA 1
ATOM 3634 C C . ILE D 1 25 ? 19.932 32.503 198.010 1.00 28.38 46 ILE D C 1
ATOM 3635 O O . ILE D 1 25 ? 19.765 32.611 196.791 1.00 30.68 46 ILE D O 1
ATOM 3640 N N . PRO D 1 26 ? 21.046 31.995 198.519 1.00 30.93 47 PRO D N 1
ATOM 3641 C CA . PRO D 1 26 ? 22.108 31.546 197.572 1.00 35.22 47 PRO D CA 1
ATOM 3642 C C . PRO D 1 26 ? 21.755 30.288 196.744 1.00 41.14 47 PRO D C 1
ATOM 3643 O O . PRO D 1 26 ? 22.250 30.107 195.626 1.00 45.29 47 PRO D O 1
ATOM 3647 N N . ASP D 1 27 ? 20.896 29.428 197.270 1.00 44.69 48 ASP D N 1
ATOM 3648 C CA . ASP D 1 27 ? 20.525 28.207 196.532 1.00 68.54 48 ASP D CA 1
ATOM 3649 C C . ASP D 1 27 ? 19.886 28.554 195.204 1.00 76.85 48 ASP D C 1
ATOM 3650 O O . ASP D 1 27 ? 20.516 28.398 194.157 1.00 77.02 48 ASP D O 1
ATOM 3655 N N . VAL D 1 28 ? 18.654 29.065 195.260 1.00 73.10 49 VAL D N 1
ATOM 3656 C CA . VAL D 1 28 ? 17.830 29.240 194.061 1.00 84.31 49 VAL D CA 1
ATOM 3657 C C . VAL D 1 28 ? 18.555 30.025 192.953 1.00 78.80 49 VAL D C 1
ATOM 3658 O O . VAL D 1 28 ? 19.447 30.834 193.233 1.00 73.23 49 VAL D O 1
ATOM 3662 N N . PRO D 1 29 ? 18.201 29.754 191.684 1.00 76.52 50 PRO D N 1
ATOM 3663 C CA . PRO D 1 29 ? 18.535 30.707 190.638 1.00 59.18 50 PRO D CA 1
ATOM 3664 C C . PRO D 1 29 ? 17.798 32.037 190.846 1.00 45.96 50 PRO D C 1
ATOM 3665 O O . PRO D 1 29 ? 16.635 32.075 191.264 1.00 47.15 50 PRO D O 1
ATOM 3669 N N . GLY D 1 30 ? 18.491 33.122 190.577 1.00 41.17 51 GLY D N 1
ATOM 3670 C CA . GLY D 1 30 ? 17.914 34.428 190.778 1.00 35.64 51 GLY D CA 1
ATOM 3671 C C . GLY D 1 30 ? 16.967 34.814 189.659 1.00 33.72 51 GLY D C 1
ATOM 3672 O O . GLY D 1 30 ? 16.831 34.097 188.664 1.00 34.55 51 GLY D O 1
ATOM 3673 N N . ILE D 1 31 ? 16.320 35.951 189.864 1.00 28.01 52 ILE D N 1
ATOM 3674 C CA . ILE D 1 31 ? 15.475 36.603 188.917 1.00 28.39 52 ILE D CA 1
ATOM 3675 C C . ILE D 1 31 ? 16.306 37.501 188.001 1.00 25.67 52 ILE D C 1
ATOM 3676 O O . ILE D 1 31 ? 17.212 38.160 188.462 1.00 19.20 52 ILE D O 1
ATOM 3681 N N . LEU D 1 32 ? 16.017 37.491 186.702 1.00 23.25 53 LEU D N 1
ATOM 3682 C CA . LEU D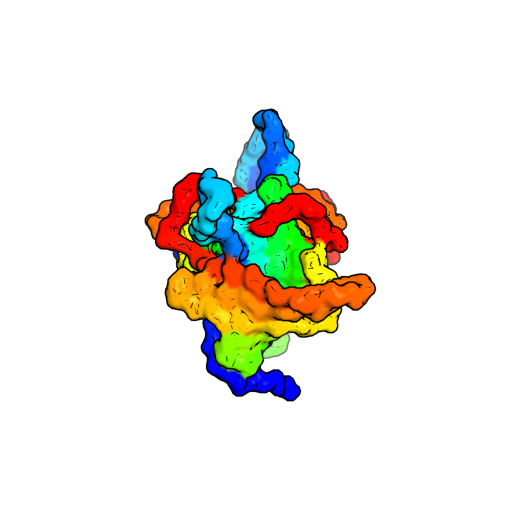 1 32 ? 16.752 38.317 185.726 1.00 20.78 53 LEU D CA 1
ATOM 3683 C C . LEU D 1 32 ? 16.451 39.766 185.881 1.00 20.24 53 LEU D C 1
ATOM 3684 O O . LEU D 1 32 ? 15.283 40.149 185.859 1.00 25.14 53 LEU D O 1
ATOM 3689 N N . LYS D 1 33 ? 17.477 40.582 186.060 1.00 19.35 54 LYS D N 1
ATOM 3690 C CA . LYS D 1 33 ? 17.332 42.024 186.175 1.00 20.59 54 LYS D CA 1
ATOM 3691 C C . LYS D 1 33 ? 18.382 42.725 185.346 1.00 18.98 54 LYS D C 1
ATOM 3692 O O . LYS D 1 33 ? 19.521 42.264 185.242 1.00 18.92 54 LYS D O 1
ATOM 3698 N N . PRO D 1 34 ? 18.051 43.890 184.788 1.00 19.64 55 PRO D N 1
ATOM 3699 C CA . PRO D 1 34 ? 19.023 44.653 184.008 1.00 19.82 55 PRO D CA 1
ATOM 3700 C C . PRO D 1 34 ? 20.061 45.251 184.905 1.00 18.95 55 PRO D C 1
ATOM 3701 O O . PRO D 1 34 ? 19.750 45.652 186.043 1.00 22.01 55 PRO D O 1
ATOM 3705 N N . SER D 1 35 ? 21.295 45.318 184.422 1.00 18.24 56 SER D N 1
ATOM 3706 C CA . SER D 1 35 ? 22.385 45.774 185.256 1.00 18.86 56 SER D CA 1
ATOM 3707 C C . SER D 1 35 ? 23.051 47.003 184.641 1.00 18.85 56 SER D C 1
ATOM 3708 O O . SER D 1 35 ? 22.398 47.737 183.911 1.00 22.77 56 SER D O 1
ATOM 3711 N N . ASN D 1 36 ? 24.337 47.199 184.903 1.00 18.72 57 ASN D N 1
ATOM 3712 C CA . ASN D 1 36 ? 25.007 48.497 184.696 1.00 20.62 57 ASN D CA 1
ATOM 3713 C C . ASN D 1 36 ? 26.039 48.551 183.580 1.00 17.36 57 ASN D C 1
ATOM 3714 O O . ASN D 1 36 ? 26.797 49.514 183.489 1.00 18.92 57 ASN D O 1
ATOM 3719 N N . THR D 1 37 ? 26.044 47.529 182.736 1.00 15.37 58 THR D N 1
ATOM 3720 C CA . THR D 1 37 ? 26.979 47.384 181.633 1.00 15.22 58 THR D CA 1
ATOM 3721 C C . THR D 1 37 ? 26.248 47.392 180.303 1.00 14.89 58 THR D C 1
ATOM 3722 O O . THR D 1 37 ? 25.127 46.873 180.180 1.00 15.81 58 THR D O 1
ATOM 3726 N N . PHE D 1 38 ? 26.899 47.993 179.296 1.00 15.62 59 PHE D N 1
ATOM 3727 C CA . PHE D 1 38 ? 26.387 48.143 177.947 1.00 15.06 59 PHE D CA 1
ATOM 3728 C C . PHE D 1 38 ? 27.419 47.707 176.937 1.00 14.57 59 PHE D C 1
ATOM 3729 O O . PHE D 1 38 ? 28.626 47.890 177.140 1.00 15.22 59 PHE D O 1
ATOM 3737 N N . LYS D 1 39 ? 26.896 47.124 175.874 1.00 14.59 60 LYS D N 1
ATOM 3738 C CA . LYS D 1 39 ? 27.660 46.793 174.682 1.00 15.77 60 LYS D CA 1
ATOM 3739 C C . LYS D 1 39 ? 27.062 47.520 173.511 1.00 14.69 60 LYS D C 1
ATOM 3740 O O . LYS D 1 39 ? 25.852 47.385 173.208 1.00 15.58 60 LYS D O 1
ATOM 3746 N N . VAL D 1 40 ? 27.891 48.355 172.874 1.00 15.34 61 VAL D N 1
ATOM 3747 C CA . VAL D 1 40 ? 27.527 49.050 171.670 1.00 15.03 61 VAL D CA 1
ATOM 3748 C C . VAL D 1 40 ? 28.055 48.299 170.467 1.00 15.36 61 VAL D C 1
ATOM 3749 O O . VAL D 1 40 ? 29.281 48.139 170.392 1.00 18.84 61 VAL D O 1
ATOM 3753 N N . LEU D 1 41 ? 27.170 47.757 169.624 1.00 15.69 62 LEU D N 1
ATOM 3754 C CA . LEU D 1 41 ? 27.518 47.126 168.371 1.00 16.43 62 LEU D CA 1
ATOM 3755 C C . LEU D 1 41 ? 27.110 48.088 167.272 1.00 19.05 62 LEU D C 1
ATOM 3756 O O . LEU D 1 41 ? 25.920 48.222 166.953 1.00 19.84 62 LEU D O 1
ATOM 3761 N N . SER D 1 42 ? 28.090 48.821 166.760 1.00 18.44 63 SER D N 1
ATOM 3762 C CA . SER D 1 42 ? 27.814 49.944 165.854 1.00 19.64 63 SER D CA 1
ATOM 3763 C C . SER D 1 42 ? 27.490 49.446 164.469 1.00 22.68 63 SER D C 1
ATOM 3764 O O . SER D 1 42 ? 27.816 48.316 164.109 1.00 20.98 63 SER D O 1
ATOM 3767 N N . ASP D 1 43 ? 26.885 50.310 163.660 1.00 22.81 64 ASP D N 1
ATOM 3768 C CA . ASP D 1 43 ? 26.574 49.971 162.289 1.00 23.91 64 ASP D CA 1
ATOM 3769 C C . ASP D 1 43 ? 27.836 49.827 161.436 1.00 27.51 64 ASP D C 1
ATOM 3770 O O . ASP D 1 43 ? 27.786 49.180 160.412 1.00 34.04 64 ASP D O 1
ATOM 3775 N N . ASP D 1 44 ? 28.955 50.421 161.858 1.00 23.04 65 ASP D N 1
ATOM 3776 C CA . ASP D 1 44 ? 30.191 50.364 161.093 1.00 24.68 65 ASP D CA 1
ATOM 3777 C C . ASP D 1 44 ? 31.204 49.352 161.689 1.00 24.35 65 ASP D C 1
ATOM 3778 O O . ASP D 1 44 ? 32.392 49.436 161.418 1.00 26.34 65 ASP D O 1
ATOM 3783 N N . GLY D 1 45 ? 30.716 48.364 162.450 1.00 22.70 66 GLY D N 1
ATOM 3784 C CA . GLY D 1 45 ? 31.550 47.206 162.794 1.00 22.04 66 GLY D CA 1
ATOM 3785 C C . GLY D 1 45 ? 32.440 47.384 163.996 1.00 20.71 66 GLY D C 1
ATOM 3786 O O . GLY D 1 45 ? 33.425 46.667 164.119 1.00 22.46 66 GLY D O 1
ATOM 3787 N N . ARG D 1 46 ? 32.143 48.361 164.842 1.00 19.54 67 ARG D N 1
ATOM 3788 C CA A ARG D 1 46 ? 32.871 48.598 166.083 0.50 19.65 67 ARG D CA 1
ATOM 3789 C CA B ARG D 1 46 ? 32.898 48.534 166.073 0.50 19.33 67 ARG D CA 1
ATOM 3790 C C . ARG D 1 46 ? 32.098 48.016 167.261 1.00 17.92 67 ARG D C 1
ATOM 3791 O O . ARG D 1 46 ? 30.866 48.106 167.288 1.00 18.67 67 ARG D O 1
ATOM 3806 N N . ILE D 1 47 ? 32.822 47.458 168.216 1.00 17.66 68 ILE D N 1
ATOM 3807 C CA . ILE D 1 47 ? 32.260 47.030 169.490 1.00 17.12 68 ILE D CA 1
ATOM 3808 C C . ILE D 1 47 ? 32.948 47.745 170.630 1.00 16.97 68 ILE D C 1
ATOM 3809 O O . ILE D 1 47 ? 34.189 47.887 170.653 1.00 18.17 68 ILE D O 1
ATOM 3814 N N . VAL D 1 48 ? 32.139 48.229 171.580 1.00 17.81 69 VAL D N 1
ATOM 3815 C CA A VAL D 1 48 ? 32.679 48.733 172.831 0.50 16.41 69 VAL D CA 1
ATOM 3816 C CA B VAL D 1 48 ? 32.635 48.791 172.823 0.50 15.29 69 VAL D CA 1
ATOM 3817 C C . VAL D 1 48 ? 31.785 48.296 173.982 1.00 16.24 69 VAL D C 1
ATOM 3818 O O . VAL D 1 48 ? 30.572 48.321 173.880 1.00 15.37 69 VAL D O 1
ATOM 3825 N N . ASN D 1 49 ? 32.417 47.857 175.053 1.00 15.65 70 ASN D N 1
ATOM 3826 C CA . ASN D 1 49 ? 31.758 47.469 176.284 1.00 15.48 70 ASN D CA 1
ATOM 3827 C C . ASN D 1 49 ? 32.083 48.544 177.292 1.00 16.01 70 ASN D C 1
ATOM 3828 O O . ASN D 1 49 ? 33.259 48.942 177.409 1.00 15.74 70 ASN D O 1
ATOM 3833 N N . PHE D 1 50 ? 31.101 48.995 178.064 1.00 14.84 71 PHE D N 1
ATOM 3834 C CA . PHE D 1 50 ? 31.400 49.910 179.157 1.00 14.70 71 PHE D CA 1
ATOM 3835 C C . PHE D 1 50 ? 30.455 49.659 180.333 1.00 15.12 71 PHE D C 1
ATOM 3836 O O . PHE D 1 50 ? 29.381 49.100 180.177 1.00 15.94 71 PHE D O 1
ATOM 3844 N N . THR D 1 51 ? 30.939 49.991 181.516 1.00 17.35 72 THR D N 1
ATOM 3845 C CA . THR D 1 51 ? 30.264 49.711 182.785 1.00 16.61 72 THR D CA 1
ATOM 3846 C C . THR D 1 51 ? 30.104 50.976 183.589 1.00 17.93 72 THR D C 1
ATOM 3847 O O . THR D 1 51 ? 31.061 51.730 183.770 1.00 17.25 72 THR D O 1
ATOM 3864 N N . ILE D 1 53 ? 29.665 52.968 187.037 1.00 23.28 74 ILE D N 1
ATOM 3865 C CA . ILE D 1 53 ? 30.157 52.817 188.377 1.00 25.72 74 ILE D CA 1
ATOM 3866 C C . ILE D 1 53 ? 29.428 53.881 189.182 1.00 28.18 74 ILE D C 1
ATOM 3867 O O . ILE D 1 53 ? 29.757 55.046 189.097 1.00 23.71 74 ILE D O 1
ATOM 3872 N N . PRO D 1 54 ? 28.431 53.474 189.978 1.00 38.72 75 PRO D N 1
ATOM 3873 C CA . PRO D 1 54 ? 27.631 54.463 190.718 1.00 40.33 75 PRO D CA 1
ATOM 3874 C C . PRO D 1 54 ? 28.498 55.435 191.518 1.00 32.24 75 PRO D C 1
ATOM 3875 O O . PRO D 1 54 ? 29.442 55.031 192.189 1.00 32.86 75 PRO D O 1
ATOM 3879 N N . GLY D 1 55 ? 28.226 56.714 191.360 1.00 32.24 76 GLY D N 1
ATOM 3880 C CA . GLY D 1 55 ? 28.950 57.750 192.061 1.00 33.59 76 GLY D CA 1
ATOM 3881 C C . GLY D 1 55 ? 30.185 58.220 191.332 1.00 33.79 76 GLY D C 1
ATOM 3882 O O . GLY D 1 55 ? 30.769 59.229 191.704 1.00 32.02 76 GLY D O 1
ATOM 3883 N N . LYS D 1 56 ? 30.568 57.508 190.266 1.00 26.16 77 LYS D N 1
ATOM 3884 C CA . LYS D 1 56 ? 31.847 57.744 189.658 1.00 25.36 77 LYS D CA 1
ATOM 3885 C C . LYS D 1 56 ? 31.690 57.746 188.151 1.00 21.22 77 LYS D C 1
ATOM 3886 O O . LYS D 1 56 ? 30.631 57.488 187.630 1.00 21.14 77 LYS D O 1
ATOM 3892 N N . ASP D 1 57 ? 32.775 58.039 187.463 1.00 20.44 78 ASP D N 1
ATOM 3893 C CA . ASP D 1 57 ? 32.732 57.928 186.006 1.00 20.08 78 ASP D CA 1
ATOM 3894 C C . ASP D 1 57 ? 32.535 56.500 185.538 1.00 19.96 78 ASP D C 1
ATOM 3895 O O . ASP D 1 57 ? 33.149 55.555 186.059 1.00 19.67 78 ASP D O 1
ATOM 3900 N N . ALA D 1 58 ? 31.742 56.304 184.492 1.00 16.40 79 ALA D N 1
ATOM 3901 C CA . ALA D 1 58 ? 31.679 55.034 183.826 1.00 15.37 79 ALA D CA 1
ATOM 3902 C C . ALA D 1 58 ? 33.007 54.724 183.160 1.00 16.50 79 ALA D C 1
ATOM 3903 O O . ALA D 1 58 ? 33.789 55.642 182.918 1.00 16.30 79 ALA D O 1
ATOM 3905 N N . ILE D 1 59 ? 33.264 53.450 182.903 1.00 16.51 80 ILE D N 1
ATOM 3906 C CA . ILE D 1 59 ? 34.535 53.055 182.312 1.00 17.21 80 ILE D CA 1
ATOM 3907 C C . ILE D 1 59 ? 34.337 52.185 181.090 1.00 16.11 80 ILE D C 1
ATOM 3908 O O . ILE D 1 59 ? 33.494 51.287 181.084 1.00 16.63 80 ILE D O 1
ATOM 3913 N N . ILE D 1 60 ? 35.147 52.433 180.059 1.00 15.82 81 ILE D N 1
ATOM 3914 C CA . ILE D 1 60 ? 35.249 51.510 178.967 1.00 15.81 81 ILE D CA 1
ATOM 3915 C C . ILE D 1 60 ? 35.955 50.262 179.434 1.00 17.18 81 ILE D C 1
ATOM 3916 O O . ILE D 1 60 ? 37.024 50.373 180.052 1.00 17.65 81 ILE D O 1
ATOM 3921 N N . THR D 1 61 ? 35.424 49.086 179.138 1.00 15.74 82 THR D N 1
ATOM 3922 C CA . THR D 1 61 ? 36.102 47.837 179.594 1.00 17.33 82 THR D CA 1
ATOM 3923 C C . THR D 1 61 ? 36.656 47.004 178.455 1.00 17.99 82 THR D C 1
ATOM 3924 O O . THR D 1 61 ? 37.444 46.064 178.682 1.00 17.47 82 THR D O 1
ATOM 3928 N N . GLY D 1 62 ? 36.249 47.305 177.249 1.00 18.82 83 GLY D N 1
ATOM 3929 C CA . GLY D 1 62 ? 36.724 46.539 176.105 1.00 18.38 83 GLY D CA 1
ATOM 3930 C C . GLY D 1 62 ? 36.320 47.209 174.824 1.00 17.52 83 GLY D C 1
ATOM 3931 O O . GLY D 1 62 ? 35.232 47.838 174.745 1.00 18.10 83 GLY D O 1
ATOM 3932 N N . TYR D 1 63 ? 37.164 47.052 173.799 1.00 18.34 84 TYR D N 1
ATOM 3933 C CA . TYR D 1 63 ? 36.788 47.548 172.466 1.00 18.10 84 TYR D CA 1
ATOM 3934 C C . TYR D 1 63 ? 37.542 46.819 171.368 1.00 18.48 84 TYR D C 1
ATOM 3935 O O . TYR D 1 63 ? 38.589 46.162 171.596 1.00 19.09 84 TYR D O 1
ATOM 3944 N N . GLY D 1 64 ? 36.962 46.954 170.182 1.00 19.00 85 GLY D N 1
ATOM 3945 C CA . GLY D 1 64 ? 37.521 46.387 168.955 1.00 20.73 85 GLY D CA 1
ATOM 3946 C C . GLY D 1 64 ? 36.519 46.472 167.825 1.00 18.41 85 GLY D C 1
ATOM 3947 O O . GLY D 1 64 ? 35.703 47.377 167.796 1.00 20.05 85 GLY D O 1
ATOM 3948 N N . THR D 1 65 ? 36.574 45.497 166.915 1.00 17.49 86 THR D N 1
ATOM 3949 C CA . THR D 1 65 ? 35.679 45.377 165.797 1.00 19.83 86 THR D CA 1
ATOM 3950 C C . THR D 1 65 ? 34.898 44.071 165.899 1.00 19.57 86 THR D C 1
ATOM 3951 O O . THR D 1 65 ? 35.253 43.150 166.653 1.00 19.82 86 THR D O 1
ATOM 3955 N N . TYR D 1 66 ? 33.803 44.008 165.167 1.00 19.47 87 TYR D N 1
ATOM 3956 C CA . TYR D 1 66 ? 33.016 42.772 165.122 1.00 19.66 87 TYR D CA 1
ATOM 3957 C C . TYR D 1 66 ? 32.464 42.518 163.745 1.00 22.17 87 TYR D C 1
ATOM 3958 O O . TYR D 1 66 ? 32.297 43.433 162.942 1.00 20.83 87 TYR D O 1
ATOM 3967 N N . GLN D 1 67 ? 32.143 41.246 163.519 1.00 20.51 88 GLN D N 1
ATOM 3968 C CA A GLN D 1 67 ? 31.577 40.786 162.286 0.50 21.66 88 GLN D CA 1
ATOM 3969 C CA B GLN D 1 67 ? 31.534 40.812 162.282 0.50 22.37 88 GLN D CA 1
ATOM 3970 C C . GLN D 1 67 ? 30.646 39.598 162.531 1.00 19.78 88 GLN D C 1
ATOM 3971 O O . GLN D 1 67 ? 31.066 38.602 163.115 1.00 20.34 88 GLN D O 1
ATOM 3982 N N . GLN D 1 68 ? 29.407 39.687 162.070 1.00 18.70 89 GLN D N 1
ATOM 3983 C CA . GLN D 1 68 ? 28.512 38.543 162.151 1.00 19.72 89 GLN D CA 1
ATOM 3984 C C . GLN D 1 68 ? 28.977 37.466 161.183 1.00 20.57 89 GLN D C 1
ATOM 3985 O O . GLN D 1 68 ? 29.353 37.779 160.039 1.00 21.89 89 GLN D O 1
ATOM 3991 N N . LEU D 1 69 ? 28.967 36.209 161.648 1.00 21.21 90 LEU D N 1
ATOM 3992 C CA . LEU D 1 69 ? 29.434 35.062 160.850 1.00 22.40 90 LEU D CA 1
ATOM 3993 C C . LEU D 1 69 ? 28.294 34.195 160.305 1.00 26.86 90 LEU D C 1
ATOM 3994 O O . LEU D 1 69 ? 28.349 33.725 159.174 1.00 27.68 90 LEU D O 1
ATOM 3999 N N . THR D 1 70 ? 27.305 33.927 161.137 1.00 24.69 91 THR D N 1
ATOM 4000 C CA . THR D 1 70 ? 26.176 33.083 160.817 1.00 27.69 91 THR D CA 1
ATOM 4001 C C . THR D 1 70 ? 24.961 33.635 161.508 1.00 26.49 91 THR D C 1
ATOM 4002 O O . THR D 1 70 ? 25.051 34.634 162.237 1.00 26.17 91 THR D O 1
ATOM 4006 N N . ASP D 1 71 ? 23.819 32.980 161.307 1.00 30.78 92 ASP D N 1
ATOM 4007 C CA . ASP D 1 71 ? 22.577 33.385 161.961 1.00 35.36 92 ASP D CA 1
ATOM 4008 C C . ASP D 1 71 ? 22.662 33.390 163.499 1.00 30.94 92 ASP D C 1
ATOM 4009 O O . ASP D 1 71 ? 21.903 34.094 164.157 1.00 33.92 92 ASP D O 1
ATOM 4014 N N . ASN D 1 72 ? 23.597 32.637 164.068 1.00 28.08 93 ASN D N 1
ATOM 4015 C CA . ASN D 1 72 ? 23.723 32.594 165.530 1.00 25.31 93 ASN D CA 1
ATOM 4016 C C . ASN D 1 72 ? 25.157 32.759 166.047 1.00 22.35 93 ASN D C 1
ATOM 4017 O O . ASN D 1 72 ? 25.470 32.322 167.143 1.00 21.76 93 ASN D O 1
ATOM 4022 N N . SER D 1 73 ? 26.036 33.380 165.270 1.00 20.08 94 SER D N 1
ATOM 4023 C CA . SER D 1 73 ? 27.359 33.653 165.793 1.00 22.19 94 SER D CA 1
ATOM 4024 C C . SER D 1 73 ? 27.918 34.881 165.187 1.00 19.42 94 SER D C 1
ATOM 4025 O O . SER D 1 73 ? 27.612 35.228 164.035 1.00 20.81 94 SER D O 1
ATOM 4028 N N . TYR D 1 74 ? 28.788 35.492 165.972 1.00 17.54 95 TYR D N 1
ATOM 4029 C CA . TYR D 1 74 ? 29.596 36.631 165.513 1.00 18.39 95 TYR D CA 1
ATOM 4030 C C . TYR D 1 74 ? 30.964 36.645 166.188 1.00 18.19 95 TYR D C 1
ATOM 4031 O O . TYR D 1 74 ? 31.151 36.028 167.245 1.00 18.96 95 TYR D O 1
ATOM 4040 N N . LYS D 1 75 ? 31.907 37.321 165.535 1.00 17.85 96 LYS D N 1
ATOM 4041 C CA . LYS D 1 75 ? 33.283 37.459 165.965 1.00 18.49 96 LYS D CA 1
ATOM 4042 C C . LYS D 1 75 ? 33.526 38.855 166.533 1.00 20.25 96 LYS D C 1
ATOM 4043 O O . LYS D 1 75 ? 33.147 39.836 165.893 1.00 21.34 96 LYS D O 1
ATOM 4049 N N . GLU D 1 76 ? 34.119 38.945 167.725 1.00 17.23 97 GLU D N 1
ATOM 4050 C CA . GLU D 1 76 ? 34.732 40.177 168.233 1.00 17.34 97 GLU D CA 1
ATOM 4051 C C . GLU D 1 76 ? 36.253 40.056 168.107 1.00 19.01 97 GLU D C 1
ATOM 4052 O O . GLU D 1 76 ? 36.841 39.132 168.643 1.00 19.54 97 GLU D O 1
ATOM 4058 N N . SER D 1 77 ? 36.880 40.993 167.388 1.00 18.83 98 SER D N 1
ATOM 4059 C CA . SER D 1 77 ? 38.313 41.133 167.315 1.00 22.11 98 SER D CA 1
ATOM 4060 C C . SER D 1 77 ? 38.645 42.215 168.287 1.00 20.57 98 SER D C 1
ATOM 4061 O O . SER D 1 77 ? 38.502 43.428 168.001 1.00 22.14 98 SER D O 1
ATOM 4064 N N . ILE D 1 78 ? 39.006 41.792 169.483 1.00 19.59 99 ILE D N 1
ATOM 4065 C CA . ILE D 1 78 ? 39.221 42.683 170.575 1.00 21.24 99 ILE D CA 1
ATOM 4066 C C . ILE D 1 78 ? 40.596 43.317 170.468 1.00 23.93 99 ILE D C 1
ATOM 4067 O O . ILE D 1 78 ? 41.590 42.608 170.274 1.00 24.34 99 ILE D O 1
ATOM 4072 N N . GLU D 1 79 ? 40.659 44.633 170.597 1.00 23.13 100 GLU D N 1
ATOM 4073 C CA A GLU D 1 79 ? 41.934 45.334 170.673 0.50 24.83 100 GLU D CA 1
ATOM 4074 C CA B GLU D 1 79 ? 41.936 45.325 170.675 0.50 23.71 100 GLU D CA 1
ATOM 4075 C C . GLU D 1 79 ? 42.449 45.325 172.111 1.00 23.68 100 GLU D C 1
ATOM 4076 O O . GLU D 1 79 ? 43.498 44.783 172.396 1.00 24.49 100 GLU D O 1
ATOM 4087 N N . LYS D 1 80 ? 41.695 45.917 173.022 1.00 21.96 101 LYS D N 1
ATOM 4088 C CA . LYS D 1 80 ? 42.048 45.866 174.434 1.00 23.72 101 LYS D CA 1
ATOM 4089 C C . LYS D 1 80 ? 40.800 45.570 175.281 1.00 21.59 101 LYS D C 1
ATOM 4090 O O . LYS D 1 80 ? 39.709 45.989 174.949 1.00 19.51 101 LYS D O 1
ATOM 4096 N N . ASN D 1 81 ? 40.974 44.830 176.368 1.00 19.61 102 ASN D N 1
ATOM 4097 C CA . ASN D 1 81 ? 39.909 44.445 177.243 1.00 20.65 102 ASN D CA 1
ATOM 4098 C C . ASN D 1 81 ? 40.452 44.343 178.645 1.00 20.63 102 ASN D C 1
ATOM 4099 O O . ASN D 1 81 ? 41.275 43.477 178.912 1.00 21.91 102 ASN D O 1
ATOM 4104 N N . ILE D 1 82 ? 40.015 45.232 179.547 1.00 18.53 103 ILE D N 1
ATOM 4105 C CA . ILE D 1 82 ? 40.517 45.170 180.939 1.00 20.28 103 ILE D CA 1
ATOM 4106 C C . ILE D 1 82 ? 39.697 44.226 181.815 1.00 20.99 103 ILE D C 1
ATOM 4107 O O . ILE D 1 82 ? 40.205 43.776 182.858 1.00 23.44 103 ILE D O 1
ATOM 4112 N N . HIS D 1 83 ? 38.476 43.894 181.385 1.00 18.73 104 HIS D N 1
ATOM 4113 C CA . HIS D 1 83 ? 37.667 42.885 182.062 1.00 21.50 104 HIS D CA 1
ATOM 4114 C C . HIS D 1 83 ? 38.261 41.492 181.847 1.00 21.69 104 HIS D C 1
ATOM 4115 O O . HIS D 1 83 ? 38.350 40.713 182.785 1.00 25.24 104 HIS D O 1
ATOM 4122 N N . LEU D 1 84 ? 38.683 41.208 180.628 1.00 21.04 105 LEU D N 1
ATOM 4123 C CA . LEU D 1 84 ? 39.268 39.921 180.236 1.00 22.47 105 LEU D CA 1
ATOM 4124 C C . LEU D 1 84 ? 40.537 40.207 179.457 1.00 21.96 105 LEU D C 1
ATOM 4125 O O . LEU D 1 84 ? 40.552 40.131 178.218 1.00 21.39 105 LEU D O 1
ATOM 4130 N N . PRO D 1 85 ? 41.625 40.512 180.176 1.00 23.30 106 PRO D N 1
ATOM 4131 C CA . PRO D 1 85 ? 42.876 40.897 179.475 1.00 26.24 106 PRO D CA 1
ATOM 4132 C C . PRO D 1 85 ? 43.493 39.810 178.565 1.00 26.32 106 PRO D C 1
ATOM 4133 O O . PRO D 1 85 ? 44.232 40.141 177.638 1.00 25.67 106 PRO D O 1
ATOM 4145 N N . LEU D 1 87 ? 42.043 38.453 176.245 1.00 24.71 108 LEU D N 1
ATOM 4146 C CA . LEU D 1 87 ? 41.497 38.654 174.895 1.00 23.25 108 LEU D CA 1
ATOM 4147 C C . LEU D 1 87 ? 42.148 39.797 174.138 1.00 22.34 108 LEU D C 1
ATOM 4148 O O . LEU D 1 87 ? 41.766 40.060 173.000 1.00 24.11 108 LEU D O 1
ATOM 4153 N N . ASP D 1 88 ? 43.139 40.466 174.742 1.00 25.74 109 ASP D N 1
ATOM 4154 C CA . ASP D 1 88 ? 43.870 41.516 174.048 1.00 25.07 109 ASP D CA 1
ATOM 4155 C C . ASP D 1 88 ? 44.447 41.018 172.711 1.00 29.11 109 ASP D C 1
ATOM 4156 O O . ASP D 1 88 ? 45.180 40.029 172.674 1.00 24.38 109 ASP D O 1
ATOM 4161 N N . HIS D 1 89 ? 44.117 41.719 171.629 1.00 26.32 110 HIS D N 1
ATOM 4162 C CA . HIS D 1 89 ? 44.576 41.383 170.282 1.00 28.56 110 HIS D CA 1
ATOM 4163 C C . HIS D 1 89 ? 44.234 39.959 169.870 1.00 30.97 110 HIS D C 1
ATOM 4164 O O . HIS D 1 89 ? 44.998 39.331 169.121 1.00 30.59 110 HIS D O 1
ATOM 4171 N N . LYS D 1 90 ? 43.083 39.471 170.312 1.00 28.00 111 LYS D N 1
ATOM 4172 C CA . LYS D 1 90 ? 42.586 38.155 169.937 1.00 28.25 111 LYS D CA 1
ATOM 4173 C C . LYS D 1 90 ? 41.153 38.237 169.419 1.00 26.63 111 LYS D C 1
ATOM 4174 O O . LYS D 1 90 ? 40.416 39.202 169.710 1.00 24.17 111 LYS D O 1
ATOM 4180 N N . ASP D 1 91 ? 40.783 37.218 168.645 1.00 23.86 112 ASP D N 1
ATOM 4181 C CA . ASP D 1 91 ? 39.430 37.018 168.201 1.00 25.21 112 ASP D CA 1
ATOM 4182 C C . ASP D 1 91 ? 38.703 36.152 169.206 1.00 24.46 112 ASP D C 1
ATOM 4183 O O . ASP D 1 91 ? 39.278 35.224 169.811 1.00 25.29 112 ASP D O 1
ATOM 4188 N N . ASN D 1 92 ? 37.432 36.456 169.389 1.00 23.39 113 ASN D N 1
ATOM 4189 C CA . ASN D 1 92 ? 36.552 35.737 170.263 1.00 21.21 113 ASN D CA 1
ATOM 4190 C C . ASN D 1 92 ? 35.301 35.441 169.464 1.00 21.76 113 ASN D C 1
ATOM 4191 O O . ASN D 1 92 ? 34.728 36.368 168.889 1.00 21.25 113 ASN D O 1
ATOM 4196 N N . ILE D 1 93 ? 34.891 34.182 169.382 1.00 19.01 114 ILE D N 1
ATOM 4197 C CA . ILE D 1 93 ? 33.725 33.780 168.625 1.00 20.49 114 ILE D CA 1
ATOM 4198 C C . ILE D 1 93 ? 32.524 33.529 169.546 1.00 20.51 114 ILE D C 1
ATOM 4199 O O . ILE D 1 93 ? 32.541 32.601 170.357 1.00 19.84 114 ILE D O 1
ATOM 4204 N N . LEU D 1 94 ? 31.499 34.377 169.439 1.00 18.67 115 LEU D N 1
ATOM 4205 C CA . LEU D 1 94 ? 30.364 34.339 170.335 1.00 18.14 115 LEU D CA 1
ATOM 4206 C C . LEU D 1 94 ? 29.171 33.687 169.656 1.00 19.91 115 LEU D C 1
ATOM 4207 O O . LEU D 1 94 ? 28.817 34.035 168.522 1.00 20.11 115 LEU D O 1
ATOM 4212 N N . GLU D 1 95 ? 28.542 32.724 170.328 1.00 18.66 116 GLU D N 1
ATOM 4213 C CA . GLU D 1 95 ? 27.296 32.166 169.857 1.00 19.48 116 GLU D CA 1
ATOM 4214 C C . GLU D 1 95 ? 26.151 32.838 170.587 1.00 21.40 116 GLU D C 1
ATOM 4215 O O . GLU D 1 95 ? 26.200 33.006 171.803 1.00 21.71 116 GLU D O 1
ATOM 4221 N N . PHE D 1 96 ? 25.119 33.215 169.852 1.00 21.84 117 PHE D N 1
ATOM 4222 C CA . PHE D 1 96 ? 23.980 33.892 170.486 1.00 21.35 117 PHE D CA 1
ATOM 4223 C C . PHE D 1 96 ? 22.621 33.368 170.041 1.00 24.64 117 PHE D C 1
ATOM 4224 O O . PHE D 1 96 ? 22.467 32.806 168.943 1.00 22.96 117 PHE D O 1
ATOM 4232 N N . GLU D 1 97 ? 21.638 33.542 170.919 1.00 25.90 118 GLU D N 1
ATOM 4233 C CA . GLU D 1 97 ? 20.227 33.452 170.535 1.00 28.55 118 GLU D CA 1
ATOM 4234 C C . GLU D 1 97 ? 19.477 34.664 171.060 1.00 29.60 118 GLU D C 1
ATOM 4235 O O . GLU D 1 97 ? 19.584 34.962 172.250 1.00 26.37 118 GLU D O 1
ATOM 4241 N N . ILE D 1 98 ? 18.733 35.329 170.176 1.00 27.79 119 ILE D N 1
ATOM 4242 C CA . ILE D 1 98 ? 17.925 36.505 170.523 1.00 27.36 119 ILE D CA 1
ATOM 4243 C C . ILE D 1 98 ? 16.447 36.158 170.487 1.00 32.77 119 ILE D C 1
ATOM 4244 O O . ILE D 1 98 ? 15.951 35.772 169.447 1.00 30.50 119 ILE D O 1
ATOM 4249 N N . GLY D 1 99 ? 15.761 36.269 171.624 1.00 28.92 120 GLY D N 1
ATOM 4250 C CA . GLY D 1 99 ? 14.333 35.965 171.713 1.00 31.63 120 GLY D CA 1
ATOM 4251 C C . GLY D 1 99 ? 13.466 37.138 171.270 1.00 34.31 120 GLY D C 1
ATOM 4252 O O . GLY D 1 99 ? 13.960 38.265 171.068 1.00 30.24 120 GLY D O 1
ATOM 4253 N N . ASP D 1 100 ? 12.163 36.864 171.145 1.00 36.57 121 ASP D N 1
ATOM 4254 C CA . ASP D 1 100 ? 11.154 37.876 170.784 1.00 46.43 121 ASP D CA 1
ATOM 4255 C C . ASP D 1 100 ? 11.146 39.077 171.716 1.00 40.85 121 ASP D C 1
ATOM 4256 O O . ASP D 1 100 ? 10.871 40.201 171.285 1.00 38.69 121 ASP D O 1
ATOM 4261 N N . ASP D 1 101 ? 11.453 38.807 172.983 1.00 39.52 122 ASP D N 1
ATOM 4262 C CA . ASP D 1 101 ? 11.489 39.803 174.037 1.00 37.81 122 ASP D CA 1
ATOM 4263 C C . ASP D 1 101 ? 12.753 40.681 174.042 1.00 33.75 122 ASP D C 1
ATOM 4264 O O . ASP D 1 101 ? 12.874 41.543 174.890 1.00 33.99 122 ASP D O 1
ATOM 4269 N N . GLY D 1 102 ? 13.685 40.454 173.120 1.00 29.37 123 GLY D N 1
ATOM 4270 C CA . GLY D 1 102 ? 14.889 41.254 173.051 1.00 26.73 123 GLY D CA 1
ATOM 4271 C C . GLY D 1 102 ? 16.037 40.758 173.913 1.00 23.47 123 GLY D C 1
ATOM 4272 O O . GLY D 1 102 ? 17.079 41.412 173.970 1.00 23.38 123 GLY D O 1
ATOM 4273 N N . VAL D 1 103 ? 15.846 39.608 174.588 1.00 21.31 124 VAL D N 1
ATOM 4274 C CA . VAL D 1 103 ? 16.902 39.023 175.431 1.00 21.70 124 VAL D CA 1
ATOM 4275 C C . VAL D 1 103 ? 17.798 38.129 174.574 1.00 22.50 124 VAL D C 1
ATOM 4276 O O . VAL D 1 103 ? 17.314 37.234 173.869 1.00 23.81 124 VAL D O 1
ATOM 4288 N N . TYR D 1 105 ? 21.025 35.553 174.722 1.00 18.81 126 TYR D N 1
ATOM 4289 C CA . TYR D 1 105 ? 21.915 34.724 175.468 1.00 19.33 126 TYR D CA 1
ATOM 4290 C C . TYR D 1 105 ? 23.144 34.499 174.622 1.00 22.02 126 TYR D C 1
ATOM 4291 O O . TYR D 1 105 ? 23.015 34.089 173.457 1.00 26.83 126 TYR D O 1
ATOM 4300 N N . LEU D 1 106 ? 24.303 34.774 175.203 1.00 19.85 127 LEU D N 1
ATOM 4301 C CA A LEU D 1 106 ? 25.621 34.810 174.570 0.50 21.66 127 LEU D CA 1
ATOM 4302 C CA B LEU D 1 106 ? 25.551 34.733 174.492 0.50 22.58 127 LEU D CA 1
ATOM 4303 C C . LEU D 1 106 ? 26.536 33.815 175.232 1.00 21.06 127 LEU D C 1
ATOM 4304 O O . LEU D 1 106 ? 26.527 33.715 176.473 1.00 20.70 127 LEU D O 1
ATOM 4313 N N . LYS D 1 107 ? 27.373 33.100 174.478 1.00 18.96 128 LYS D N 1
ATOM 4314 C CA . LYS D 1 107 ? 28.440 32.300 175.089 1.00 16.70 128 LYS D CA 1
ATOM 4315 C C . LYS D 1 107 ? 29.693 32.354 174.242 1.00 17.08 128 LYS D C 1
ATOM 4316 O O . LYS D 1 107 ? 29.620 32.576 173.025 1.00 17.16 128 LYS D O 1
ATOM 4322 N N . TYR D 1 108 ? 30.816 32.134 174.904 1.00 15.21 129 TYR D N 1
ATOM 4323 C CA . TYR D 1 108 ? 32.121 32.143 174.257 1.00 15.29 129 TYR D CA 1
ATOM 4324 C C . TYR D 1 108 ? 33.093 31.386 175.121 1.00 16.58 129 TYR D C 1
ATOM 4325 O O . TYR D 1 108 ? 32.918 31.260 176.342 1.00 15.81 129 TYR D O 1
ATOM 4334 N N . PHE D 1 109 ? 34.127 30.861 174.466 1.00 15.73 130 PHE D N 1
ATOM 4335 C CA . PHE D 1 109 ? 35.121 30.005 175.081 1.00 16.51 130 PHE D CA 1
ATOM 4336 C C . PHE D 1 109 ? 36.412 30.754 175.133 1.00 19.03 130 PHE D C 1
ATOM 4337 O O . PHE D 1 109 ? 36.755 31.469 174.190 1.00 20.97 130 PHE D O 1
ATOM 4345 N N . ILE D 1 110 ? 37.163 30.591 176.213 1.00 18.14 131 ILE D N 1
ATOM 4346 C CA . ILE D 1 110 ? 38.532 31.093 176.265 1.00 19.32 131 ILE D CA 1
ATOM 4347 C C . ILE D 1 110 ? 39.477 29.954 176.611 1.00 19.92 131 ILE D C 1
ATOM 4348 O O . ILE D 1 110 ? 39.340 29.305 177.652 1.00 18.40 131 ILE D O 1
ATOM 4353 N N . ALA D 1 111 ? 40.480 29.727 175.767 1.00 19.89 132 ALA D N 1
ATOM 4354 C CA . ALA D 1 111 ? 41.346 28.586 175.941 1.00 22.44 132 ALA D CA 1
ATOM 4355 C C . ALA D 1 111 ? 42.528 28.896 176.889 1.00 23.71 132 ALA D C 1
ATOM 4356 O O . ALA D 1 111 ? 42.878 28.054 177.721 1.00 26.43 132 ALA D O 1
ATOM 4358 N N . LYS D 1 112 ? 43.188 30.036 176.694 1.00 26.85 133 LYS D N 1
ATOM 4359 C CA . LYS D 1 112 ? 44.441 30.345 177.397 1.00 29.96 133 LYS D CA 1
ATOM 4360 C C . LYS D 1 112 ? 44.249 31.566 178.241 1.00 31.74 133 LYS D C 1
ATOM 4361 O O . LYS D 1 112 ? 43.561 32.506 177.823 1.00 31.82 133 LYS D O 1
ATOM 4367 N N . ASP D 1 113 ? 44.805 31.538 179.445 1.00 29.85 134 ASP D N 1
ATOM 4368 C CA . ASP D 1 113 ? 44.787 32.694 180.350 1.00 36.07 134 ASP D CA 1
ATOM 4369 C C . ASP D 1 113 ? 45.838 33.720 179.892 1.00 33.45 134 ASP D C 1
ATOM 4370 O O . ASP D 1 113 ? 46.467 33.576 178.817 1.00 33.24 134 ASP D O 1
ATOM 4375 N N . LEU D 1 114 ? 45.998 34.772 180.678 1.00 38.79 135 LEU D N 1
ATOM 4376 C CA . LEU D 1 114 ? 46.869 35.883 180.275 1.00 43.87 135 LEU D CA 1
ATOM 4377 C C . LEU D 1 114 ? 48.320 35.437 180.047 1.00 43.90 135 LEU D C 1
ATOM 4378 O O . LEU D 1 114 ? 49.005 35.960 179.162 1.00 43.23 135 LEU D O 1
ATOM 4383 N N . ASN D 1 115 ? 48.759 34.440 180.817 1.00 42.97 136 ASN D N 1
ATOM 4384 C CA . ASN D 1 115 ? 50.126 33.899 180.723 1.00 40.55 136 ASN D CA 1
ATOM 4385 C C . ASN D 1 115 ? 50.326 32.776 179.711 1.00 40.16 136 ASN D C 1
ATOM 4386 O O . ASN D 1 115 ? 51.397 32.184 179.647 1.00 40.58 136 ASN D O 1
ATOM 4391 N N . GLY D 1 116 ? 49.301 32.460 178.936 1.00 33.42 137 GLY D N 1
ATOM 4392 C CA . GLY D 1 116 ? 49.412 31.413 177.950 1.00 34.91 137 GLY D CA 1
ATOM 4393 C C . GLY D 1 116 ? 49.196 30.051 178.570 1.00 32.95 137 GLY D C 1
ATOM 4394 O O . GLY D 1 116 ? 49.367 29.037 177.895 1.00 36.20 137 GLY D O 1
ATOM 4395 N N . ASN D 1 117 ? 48.839 30.005 179.853 1.00 31.06 138 ASN D N 1
ATOM 4396 C CA . ASN D 1 117 ? 48.505 28.706 180.468 1.00 31.69 138 ASN D CA 1
ATOM 4397 C C . ASN D 1 117 ? 47.081 28.257 180.151 1.00 27.09 138 ASN D C 1
ATOM 4398 O O . ASN D 1 117 ? 46.225 29.084 179.812 1.00 28.04 138 ASN D O 1
ATOM 4403 N N . GLU D 1 118 ? 46.857 26.950 180.262 1.00 26.47 139 GLU D N 1
ATOM 4404 C CA . GLU D 1 118 ? 45.554 26.381 179.948 1.00 26.79 139 GLU D CA 1
ATOM 4405 C C . GLU D 1 118 ? 44.494 26.889 180.914 1.00 24.67 139 GLU D C 1
ATOM 4406 O O . GLU D 1 118 ? 44.698 26.807 182.132 1.00 26.33 139 GLU D O 1
ATOM 4412 N N . LEU D 1 119 ? 43.361 27.329 180.365 1.00 23.01 140 LEU D N 1
ATOM 4413 C CA . LEU D 1 119 ? 42.171 27.757 181.108 1.00 23.02 140 LEU D CA 1
ATOM 4414 C C . LEU D 1 119 ? 40.941 26.922 180.720 1.00 23.18 140 LEU D C 1
ATOM 4415 O O . LEU D 1 119 ? 40.396 26.200 181.540 1.00 22.51 140 LEU D O 1
ATOM 4420 N N . ASN D 1 120 ? 40.583 26.958 179.434 1.00 20.62 141 ASN D N 1
ATOM 4421 C CA . ASN D 1 120 ? 39.559 26.079 178.812 1.00 18.21 141 ASN D CA 1
ATOM 4422 C C . ASN D 1 120 ? 38.187 26.183 179.513 1.00 18.03 141 ASN D C 1
ATOM 4423 O O . ASN D 1 120 ? 37.655 25.198 180.001 1.00 17.62 141 ASN D O 1
ATOM 4428 N N . THR D 1 121 ? 37.671 27.403 179.541 1.00 17.68 142 THR D N 1
ATOM 4429 C CA . THR D 1 121 ? 36.327 27.632 180.086 1.00 18.27 142 THR D CA 1
ATOM 4430 C C . THR D 1 121 ? 35.418 28.374 179.152 1.00 16.84 142 THR D C 1
ATOM 4431 O O . THR D 1 121 ? 35.793 29.374 178.529 1.00 17.48 142 THR D O 1
ATOM 4435 N N . TRP D 1 122 ? 34.185 27.875 179.123 1.00 16.05 143 TRP D N 1
ATOM 4436 C CA . TRP D 1 122 ? 33.041 28.594 178.603 1.00 15.62 143 TRP D CA 1
ATOM 4437 C C . TRP D 1 122 ? 32.592 29.724 179.547 1.00 18.52 143 TRP D C 1
ATOM 4438 O O . TRP D 1 122 ? 32.662 29.621 180.778 1.00 18.84 143 TRP D O 1
ATOM 4449 N N . PHE D 1 123 ? 32.183 30.811 178.909 1.00 16.93 144 PHE D N 1
ATOM 4450 C CA . PHE D 1 123 ? 31.584 31.991 179.540 1.00 17.56 144 PHE D CA 1
ATOM 4451 C C . PHE D 1 123 ? 30.171 32.147 179.029 1.00 17.14 144 PHE D C 1
ATOM 4452 O O . PHE D 1 123 ? 29.895 31.874 177.860 1.00 17.53 144 PHE D O 1
ATOM 4460 N N . HIS D 1 124 ? 29.245 32.650 179.848 1.00 17.80 145 HIS D N 1
ATOM 4461 C CA . HIS D 1 124 ? 27.874 32.892 179.450 1.00 16.44 145 HIS D CA 1
ATOM 4462 C C . HIS D 1 124 ? 27.452 34.257 179.958 1.00 16.74 145 HIS D C 1
ATOM 4463 O O . HIS D 1 124 ? 27.795 34.612 181.083 1.00 17.93 145 HIS D O 1
ATOM 4470 N N . GLU D 1 125 ? 26.687 34.941 179.129 1.00 16.00 146 GLU D N 1
ATOM 4471 C CA . GLU D 1 125 ? 26.138 36.265 179.436 1.00 16.18 146 GLU D CA 1
ATOM 4472 C C . GLU D 1 125 ? 24.711 36.378 178.933 1.00 17.48 146 GLU D C 1
ATOM 4473 O O . GLU D 1 125 ? 24.324 35.762 177.944 1.00 16.54 146 GLU D O 1
ATOM 4479 N N . THR D 1 126 ? 23.926 37.215 179.635 1.00 16.00 147 THR D N 1
ATOM 4480 C CA . THR D 1 126 ? 22.607 37.555 179.215 1.00 15.84 147 THR D CA 1
ATOM 4481 C C . THR D 1 126 ? 22.529 39.066 178.990 1.00 16.45 147 THR D C 1
ATOM 4482 O O . THR D 1 126 ? 22.885 39.817 179.902 1.00 16.66 147 THR D O 1
ATOM 4486 N N . TRP D 1 127 ? 22.136 39.475 177.787 1.00 14.97 148 TRP D N 1
ATOM 4487 C CA . TRP D 1 127 ? 21.983 40.877 177.407 1.00 16.30 148 TRP D CA 1
ATOM 4488 C C . TRP D 1 127 ? 20.566 41.149 176.948 1.00 18.29 148 TRP D C 1
ATOM 4489 O O . TRP D 1 127 ? 19.844 40.243 176.540 1.00 22.07 148 TRP D O 1
ATOM 4500 N N . LYS D 1 128 ? 20.134 42.417 176.984 1.00 16.39 149 LYS D N 1
ATOM 4501 C CA . LYS D 1 128 ? 18.834 42.786 176.475 1.00 17.06 149 LYS D CA 1
ATOM 4502 C C . LYS D 1 128 ? 18.913 44.026 175.581 1.00 17.53 149 LYS D C 1
ATOM 4503 O O . LYS D 1 128 ? 19.618 45.004 175.935 1.00 17.68 149 LYS D O 1
ATOM 4509 N N . ARG D 1 129 ? 18.248 43.965 174.425 1.00 15.75 150 ARG D N 1
ATOM 4510 C CA . ARG D 1 129 ? 18.308 45.070 173.488 1.00 17.52 150 ARG D CA 1
ATOM 4511 C C . ARG D 1 129 ? 17.660 46.317 174.088 1.00 18.65 150 ARG D C 1
ATOM 4512 O O . ARG D 1 129 ? 16.499 46.260 174.528 1.00 17.61 150 ARG D O 1
ATOM 4520 N N . VAL D 1 130 ? 18.383 47.426 174.083 1.00 17.18 151 VAL D N 1
ATOM 4521 C CA . VAL D 1 130 ? 17.833 48.705 174.554 1.00 17.32 151 VAL D CA 1
ATOM 4522 C C . VAL D 1 130 ? 17.007 49.333 173.423 1.00 18.24 151 VAL D C 1
ATOM 4523 O O . VAL D 1 130 ? 17.461 49.421 172.258 1.00 18.18 151 VAL D O 1
ATOM 4527 N N . GLY D 1 131 ? 15.800 49.739 173.773 1.00 17.62 152 GLY D N 1
ATOM 4528 C CA . GLY D 1 131 ? 14.863 50.318 172.823 1.00 18.26 152 GLY D CA 1
ATOM 4529 C C . GLY D 1 131 ? 14.290 51.649 173.247 1.00 18.07 152 GLY D C 1
ATOM 4530 O O . GLY D 1 131 ? 14.501 52.081 174.386 1.00 17.40 152 GLY D O 1
ATOM 4539 N N . PRO D 1 133 ? 11.010 53.734 174.190 1.00 21.27 154 PRO D N 1
ATOM 4540 C CA . PRO D 1 133 ? 9.572 53.630 174.479 1.00 23.76 154 PRO D CA 1
ATOM 4541 C C . PRO D 1 133 ? 8.756 54.744 173.842 1.00 24.72 154 PRO D C 1
ATOM 4542 O O . PRO D 1 133 ? 9.308 55.678 173.244 1.00 25.38 154 PRO D O 1
ATOM 4546 N N . ALA D 1 134 ? 7.440 54.681 173.972 1.00 28.01 155 ALA D N 1
ATOM 4547 C CA . ALA D 1 134 ? 6.589 55.693 173.347 1.00 28.90 155 ALA D CA 1
ATOM 4548 C C . ALA D 1 134 ? 6.754 57.095 173.956 1.00 28.76 155 ALA D C 1
ATOM 4549 O O . ALA D 1 134 ? 6.594 58.069 173.262 1.00 30.24 155 ALA D O 1
ATOM 4551 N N . LYS D 1 135 ? 7.077 57.172 175.241 1.00 28.18 156 LYS D N 1
ATOM 4552 C CA A LYS D 1 135 ? 7.119 58.428 175.970 0.50 30.61 156 LYS D CA 1
ATOM 4553 C CA B LYS D 1 135 ? 7.106 58.426 175.983 0.50 29.52 156 LYS D CA 1
ATOM 4554 C C . LYS D 1 135 ? 8.294 58.441 176.916 1.00 28.06 156 LYS D C 1
ATOM 4555 O O . LYS D 1 135 ? 8.728 57.372 177.399 1.00 26.14 156 LYS D O 1
ATOM 4566 N N . PHE D 1 136 ? 8.837 59.639 177.156 1.00 28.31 157 PHE D N 1
ATOM 4567 C CA . PHE D 1 136 ? 9.870 59.854 178.146 1.00 27.83 157 PHE D CA 1
ATOM 4568 C C . PHE D 1 136 ? 9.205 59.798 179.499 1.00 26.67 157 PHE D C 1
ATOM 4569 O O . PHE D 1 136 ? 8.283 60.537 179.738 1.00 30.30 157 PHE D O 1
ATOM 4577 N N . PRO D 1 137 ? 9.676 58.932 180.406 1.00 27.73 158 PRO D N 1
ATOM 4578 C CA . PRO D 1 137 ? 8.921 58.897 181.679 1.00 29.65 158 PRO D CA 1
ATOM 4579 C C . PRO D 1 137 ? 8.938 60.217 182.453 1.00 31.91 158 PRO D C 1
ATOM 4580 O O . PRO D 1 137 ? 9.954 60.893 182.541 1.00 31.07 158 PRO D O 1
ATOM 4584 N N . GLU D 1 138 ? 7.804 60.581 183.019 1.00 36.70 159 GLU D N 1
ATOM 4585 C CA . GLU D 1 138 ? 7.720 61.757 183.868 1.00 43.09 159 GLU D CA 1
ATOM 4586 C C . GLU D 1 138 ? 8.579 61.568 185.119 1.00 40.82 159 GLU D C 1
ATOM 4587 O O . GLU D 1 138 ? 8.759 60.450 185.606 1.00 43.12 159 GLU D O 1
ATOM 4593 N N . ASP D 1 139 ? 9.141 62.663 185.600 1.00 47.24 160 ASP D N 1
ATOM 4594 C CA . ASP D 1 139 ? 9.932 62.673 186.849 1.00 51.55 160 ASP D CA 1
ATOM 4595 C C . ASP D 1 139 ? 11.226 61.862 186.772 1.00 47.11 160 ASP D C 1
ATOM 4596 O O . ASP D 1 139 ? 11.850 61.605 187.793 1.00 45.75 160 ASP D O 1
ATOM 4601 N N . LEU D 1 140 ? 11.636 61.457 185.575 1.00 41.91 161 LEU D N 1
ATOM 4602 C CA . LEU D 1 140 ? 12.913 60.790 185.416 1.00 38.51 161 LEU D CA 1
ATOM 4603 C C . LEU D 1 140 ? 14.034 61.822 185.463 1.00 39.32 161 LEU D C 1
ATOM 4604 O O . LEU D 1 140 ? 13.949 62.866 184.826 1.00 46.80 161 LEU D O 1
ATOM 4609 N N . VAL D 1 141 ? 15.078 61.512 186.230 1.00 41.03 162 VAL D N 1
ATOM 4610 C CA . VAL D 1 141 ? 16.330 62.281 186.257 1.00 38.28 162 VAL D CA 1
ATOM 4611 C C . VAL D 1 141 ? 17.390 61.602 185.390 1.00 40.95 162 VAL D C 1
ATOM 4612 O O . VAL D 1 141 ? 17.778 60.434 185.575 1.00 36.41 162 VAL D O 1
ATOM 4616 N N . ARG D 1 142 ? 17.879 62.370 184.437 1.00 32.84 163 ARG D N 1
ATOM 4617 C CA . ARG D 1 142 ? 18.827 61.866 183.481 1.00 33.63 163 ARG D CA 1
ATOM 4618 C C . ARG D 1 142 ? 20.205 61.645 184.054 1.00 35.48 163 ARG D C 1
ATOM 4619 O O . ARG D 1 142 ? 20.572 62.462 184.914 1.00 31.06 163 ARG D O 1
#

Nearest PDB structures (foldseek):
  4iab-assembly1_B  TM=1.008E+00  e=3.294E-23  Bacteroides uniformis ATCC 8492
  4i95-assembly1_A  TM=9.818E-01  e=7.517E-21  Bacteroides eggerthii DSM 20697
  4gzv-assembly2_G  TM=9.791E-01  e=2.571E-20  Bacteroides ovatus ATCC 8483
  4gzv-assembly2_H  TM=9.498E-01  e=2.333E-18  Bacteroides ovatus ATCC 8483
  6u5v-assembly1_B  TM=3.755E-01  e=7.185E+00  Candida albicans

B-factor: mean 27.57, std 13.1, range [11.14, 98.99]

Foldseek 3Di:
DDDDPPADDDPPAAKKFWWDFDDPDDPDTGHIDTFFKIWGCHPVFKIWIWGDPPDDIDTFWIAGKDADYHFKIWGQTCAGNVQRNHRHIWIWGDDQDPQQKKIKTFDQAGPVRHGDGDIDMTMIGGDDDPDDPPPDDD/DPDDPPAAKKFWWDFDDPDPDDTGHIDTFFKIWHQHPVFKIWIWGDPPDDIDTFWIAGKDDDDPFKIKGQTCAGNVQRNHRHIWIWGHDADPQQKKIKTFDQAHPVRDGDGDIDIIMIGGDDDPDDDPVDDD/DPDDPPAAKKFFWAADDPDDPDTHDIDTFFKMWGQHPVFKIWIWGDPPDDIGIFWIAGKAADDPFKIKGQTCAGNPQNNHRHIWIWGHDADPQQKKIKTFDQAHPVRHGDGDIDMTMIGGDDDPDDDDPDDD/DDDAAKKFFWAFDDPDVPDTGDIDTFFKIWGQHPVFKIWIWGDPPDDIDTFWIAGKDADDPFKIKGQTCQGNVQRNHRHIWIKGHDADPQQKKIKTWDAAHPVRHGDTDMDMTMIGGDDDDDDDPPDDD

Sequence (531 aa):
GQESAEFRPAELAGIWQLCHYVSSEEIPDVPGILKPSSNTFKVLSDDGRIVNFTIPGKDAIITGYGTYQQLTDNNSYKESIEEKNIHLPLDHKDNILEFEEIGDDGVYLKYFIAKDLNGNELNTWFFHETWKRVGPAKFPEDLVRFRPAELAGIWQLCHHYVSSEIPDVVPGILLKPSSNTFKVLSSDDGRRRIVNFTIPGKDAIITGYGTYQQLTDNSYKESIEEEKNIHLPLDHKDNILEFEIGDDGVYLKYFIAKDLNGNELNTWFHHETWKRVGPAKFPEDLVRFRPAELAGIIWQLCHYVVSEIPDVPGILKPSSNTFKVLSDDGRIVVNFTIPGKDAIIITGYGTYQQQLTDNSYKESSIEEEKNIHLPLDHKDNILEFEIGDDGVYLKYFIAKDLNGNELNTWFFHETWKRVGPAKFPEDLVRAELAGIIWQLCHYVVSSEIPDVPGILKPSNTFKVLSDDGRRIVVNFTIPGKDAIITGYGTYQQQLTDNSYKESIEEKNIHLPLDHKDNILEFEIGDDGVYLLKYFIAKDLNGNELNTWFHETWKRVGPAKKFPEDLVR

Radius of gyration: 32.32 Å; Cα contacts (8 Å, |Δi|>4): 1327; chains: 4; bounding box: 61×98×82 Å